Protein AF-A0AAD9ZEK7-F1 (afdb_monomer_lite)

Organism: NCBI:txid209136

Foldseek 3Di:
DVVVVVVVVVVVVVVVVVVVVVVVVVVVVVVVVVVVVVVVVVVVVVVVVVVVVVVVVVVVVVVVVVVVVVVVVVVVVVVVVVVVVVVVVPPPPPPPPDPDDDPDDDDDDDDDDDDDDDDDDDDDDDDDDDDDDDDDDDDDDDDDDDDDDDPDPPPPDPPDDDDDDDDDDDDPDDDDDDDDDDDDDDDDDDDDDDDDDDDDDDDDDDDDDDDDPDDDDDDDDDDDDDDDDDDDDDDDDDDPPPPPPDDDPPPPPPPPVPPPPPLQPDVLLVQLLCCCPVVVDQLQVSLVVSLVVQVVVVHHSPDDSVNSVVSCVVHNCVNCVVVVHHDDPPPPPPCVPPPPCCVVVPDDQDPVLLVLLVVLCVVVVNDQLVSSQVSSCVVPVDGDDSVVSVVSCVVVVND

Sequence (399 aa):
MAEESQLLANEVTDQRVAIEINNQHVAIDNVLQESQRAVLDGQANIQKGIDMIHHGKDLLREARDLRDELDVQIDAVLQGRNSFFEFTEHGNHVDDHNQDELKHEESQSASQSSPQHEAQNNSSSSSSLSSFDVIHGTHVPRTFGFQNLTIDQAANAYHNGHVSSRSGHTVIEQDGTDHHDVAMTGQHHSLASPDRANVRQVGVTNRHDVMSIASMIDPSLESATSPETISHGQAEPVNPANMKRELPDAFNLVPAMNKKAKGDQDPENHDIYRLRNKENRGFDDIAKIMNEHRVAAGKSPNFTSNAIYSRYKRNAAQIAHQLGEMFRPCKMDIDSGTVVNLVSLATQFDKREDDLLVEAYLYVMNDTWRQVSQRLKELGGRYHEPNMCAHRCAQMGMK

pLDDT: mean 70.69, std 25.33, range [31.81, 98.25]

Radius of gyration: 45.86 Å; chains: 1; bounding box: 102×103×130 Å

Secondary structure (DSSP, 8-state):
-HHHHHHHHHHHHHHHHHHHHHHHHHHHHHHHHHHHHHHHHHHHHHHHHHHHHHHHHHHHHHHHHHHHHHHHHHHHHHHHHHHHHHTTTTS----S---S-----------------------------------PPPP-------PPPPS-SSSSS--------------------------------------------------------------------PPPP----------TTSTTS---STTTTS--TT----GGG-HHHHHHHHHHHTT---HHHHHHHHHHHHHHTT------HHHHHHHHHHHHHHHHHHTT------------TT--GGGTTS-PPPHHHHHHHHHHHHHTTT--HHHHHHHHHHHHS----HHHHHHHHHHTT--

Structure (mmCIF, N/CA/C/O backbone):
data_AF-A0AAD9ZEK7-F1
#
_entry.id   AF-A0AAD9ZEK7-F1
#
loop_
_atom_site.group_PDB
_atom_site.id
_atom_site.type_symbol
_atom_site.label_atom_id
_atom_site.label_alt_id
_atom_site.label_comp_id
_atom_site.label_asym_id
_atom_site.label_entity_id
_atom_site.label_seq_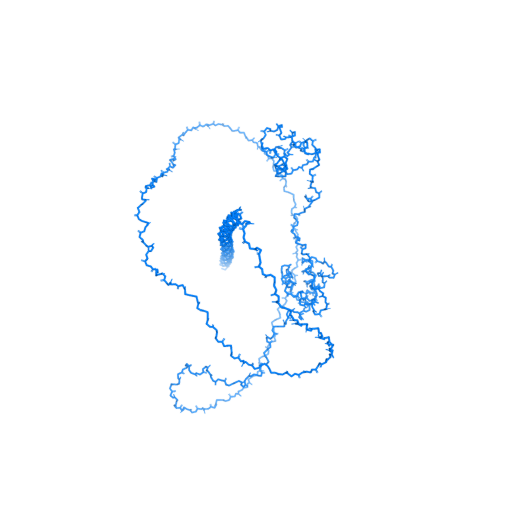id
_atom_site.pdbx_PDB_ins_code
_atom_site.Cartn_x
_atom_site.Cartn_y
_atom_site.Cartn_z
_atom_site.occupancy
_atom_site.B_iso_or_equiv
_atom_site.auth_seq_id
_atom_site.auth_comp_id
_atom_site.auth_asym_id
_atom_site.auth_atom_id
_atom_site.pdbx_PDB_model_num
ATOM 1 N N . MET A 1 1 ? -28.628 11.340 67.204 1.00 80.38 1 MET A N 1
ATOM 2 C CA . MET A 1 1 ? -29.279 10.246 66.442 1.00 80.38 1 MET A CA 1
ATOM 3 C C . MET A 1 1 ? -29.599 10.654 65.000 1.00 80.38 1 MET A C 1
ATOM 5 O O . MET A 1 1 ? -28.847 10.246 64.130 1.00 80.38 1 MET A O 1
ATOM 9 N N . ALA A 1 2 ? -30.639 11.451 64.699 1.00 91.44 2 ALA A N 1
ATOM 10 C CA . ALA A 1 2 ? -30.958 11.796 63.297 1.00 91.44 2 ALA A CA 1
ATOM 11 C C . ALA A 1 2 ? -29.896 12.698 62.630 1.00 91.44 2 ALA A C 1
ATOM 13 O O . ALA A 1 2 ? -29.461 12.411 61.519 1.00 91.44 2 ALA A O 1
ATOM 14 N N . GLU A 1 3 ? -29.423 13.732 63.332 1.00 93.38 3 GLU A N 1
ATOM 15 C CA . GLU A 1 3 ? -28.406 14.659 62.804 1.00 93.38 3 GLU A CA 1
ATOM 16 C C . GLU A 1 3 ? -27.039 13.986 62.594 1.00 93.38 3 GLU A C 1
ATOM 18 O O . GLU A 1 3 ? -26.413 14.167 61.555 1.00 93.38 3 GLU A O 1
ATOM 23 N N . GLU A 1 4 ? -26.606 13.128 63.524 1.00 92.81 4 GLU A N 1
ATOM 24 C CA . GLU A 1 4 ? -25.360 12.353 63.380 1.00 92.81 4 GLU A CA 1
ATOM 25 C C . GLU A 1 4 ? -25.418 11.377 62.199 1.00 92.81 4 GLU A C 1
ATOM 27 O O . GLU A 1 4 ? -24.440 11.225 61.471 1.00 92.81 4 GLU A O 1
ATOM 32 N N . SER A 1 5 ? -26.577 10.749 61.960 1.00 93.38 5 SER A N 1
ATOM 33 C CA . SER A 1 5 ? -26.758 9.868 60.803 1.00 93.38 5 SER A CA 1
ATOM 34 C C . SER A 1 5 ? -26.672 10.629 59.480 1.00 93.38 5 SER A C 1
ATOM 36 O O . SER A 1 5 ? -26.214 10.069 58.486 1.00 93.38 5 SER A O 1
ATOM 38 N N . GLN A 1 6 ? -27.117 11.887 59.450 1.00 94.50 6 GLN A N 1
ATOM 39 C CA . GLN A 1 6 ? -27.044 12.721 58.255 1.00 94.50 6 GLN A CA 1
ATOM 40 C C . GLN A 1 6 ? -25.615 13.216 57.998 1.00 94.50 6 GLN A C 1
ATOM 42 O O . GLN A 1 6 ? -25.182 13.253 56.848 1.00 94.50 6 GLN A O 1
ATOM 47 N N . LEU A 1 7 ? -24.858 13.520 59.056 1.00 94.50 7 LEU A N 1
ATOM 48 C CA . LEU A 1 7 ? -23.453 13.911 58.947 1.00 94.50 7 LEU A CA 1
ATOM 49 C C . LEU A 1 7 ? -22.585 12.773 58.379 1.00 94.50 7 LEU A C 1
ATOM 51 O O . LEU A 1 7 ? -21.823 12.998 57.442 1.00 94.50 7 LEU A O 1
ATOM 55 N N . LEU A 1 8 ? -22.772 11.542 58.870 1.00 95.12 8 LEU A N 1
ATOM 56 C CA . LEU A 1 8 ? -22.070 10.359 58.352 1.00 95.12 8 LEU A CA 1
ATOM 57 C C . LEU A 1 8 ? -22.424 10.058 56.890 1.00 95.12 8 LEU A C 1
ATOM 59 O O . LEU A 1 8 ? -21.561 9.656 56.113 1.00 95.12 8 LEU A O 1
ATOM 63 N N . ALA A 1 9 ? -23.683 10.264 56.490 1.00 93.75 9 ALA A N 1
ATOM 64 C CA . ALA A 1 9 ? -24.093 10.071 55.102 1.00 93.75 9 ALA A CA 1
ATOM 65 C C . ALA A 1 9 ? -23.385 11.055 54.155 1.00 93.75 9 ALA A C 1
ATOM 67 O O . ALA A 1 9 ? -22.925 10.640 53.091 1.00 93.75 9 ALA A O 1
ATOM 68 N N . ASN A 1 10 ? -23.249 12.321 54.567 1.00 94.56 10 ASN A N 1
ATOM 69 C CA . ASN A 1 10 ? -22.539 13.339 53.792 1.00 94.56 10 ASN A CA 1
ATOM 70 C C . ASN A 1 10 ? -21.037 13.021 53.675 1.00 94.56 10 ASN A C 1
ATOM 72 O O . ASN A 1 10 ? -20.469 13.114 52.588 1.00 94.56 10 ASN A O 1
ATOM 76 N N . GLU A 1 11 ? -20.405 12.562 54.758 1.00 96.31 11 GLU A N 1
ATOM 77 C CA . GLU A 1 11 ? -18.988 12.178 54.738 1.00 96.31 11 GLU A CA 1
ATOM 78 C C . GLU A 1 11 ? -18.725 11.001 53.783 1.00 96.31 11 GLU A C 1
ATOM 80 O O . GLU A 1 11 ? -17.778 11.028 52.996 1.00 96.31 11 GLU A O 1
ATOM 85 N N . VAL A 1 12 ? -19.602 9.991 53.775 1.00 96.31 12 VAL A N 1
ATOM 86 C CA . VAL A 1 12 ? -19.497 8.860 52.839 1.00 96.31 12 VAL A CA 1
ATOM 87 C C . VAL A 1 12 ? -19.685 9.313 51.388 1.00 96.31 12 VAL A C 1
ATOM 89 O O . VAL A 1 12 ? -18.993 8.815 50.494 1.00 96.31 12 VAL A O 1
ATOM 92 N N . THR A 1 13 ? -20.596 10.257 51.121 1.00 96.06 13 THR A N 1
ATOM 93 C CA . THR A 1 13 ? -20.754 10.805 49.766 1.00 96.06 13 THR A CA 1
ATOM 94 C C . THR A 1 13 ? -19.527 11.589 49.319 1.00 96.06 13 THR A C 1
ATOM 96 O O . THR A 1 13 ? -19.081 11.388 48.189 1.00 96.06 13 THR A O 1
ATOM 99 N N . ASP A 1 14 ? -18.930 12.391 50.200 1.00 95.81 14 ASP A N 1
ATOM 100 C CA . ASP A 1 14 ? -17.729 13.170 49.889 1.00 95.81 14 ASP A CA 1
ATOM 101 C C . ASP A 1 14 ? -16.528 12.255 49.617 1.00 95.81 14 ASP A C 1
ATOM 103 O O . ASP A 1 14 ? -15.817 12.434 48.624 1.00 95.81 14 ASP A O 1
ATOM 107 N N . GLN A 1 15 ? -16.349 11.201 50.421 1.00 96.69 15 GLN A N 1
ATOM 108 C CA . GLN A 1 15 ? -15.311 10.190 50.189 1.00 96.69 15 GLN A CA 1
ATOM 109 C C . GLN A 1 15 ? -15.501 9.469 48.848 1.00 96.69 15 GLN A C 1
ATOM 111 O O . GLN A 1 15 ? -14.536 9.255 48.113 1.00 96.69 15 GLN A O 1
ATOM 116 N N . ARG A 1 16 ? -16.743 9.125 48.483 1.00 96.00 16 ARG A N 1
ATOM 117 C CA . ARG A 1 16 ? -17.035 8.480 47.196 1.00 96.00 16 ARG A CA 1
ATOM 118 C C . ARG A 1 16 ? -16.725 9.398 46.013 1.00 96.00 16 ARG A C 1
ATOM 120 O O . ARG A 1 16 ? -16.166 8.929 45.024 1.00 96.00 16 ARG A O 1
ATOM 127 N N . VAL A 1 17 ? -17.069 10.682 46.113 1.00 97.12 17 VAL A N 1
ATOM 128 C CA . VAL A 1 17 ? -16.752 11.678 45.079 1.00 97.12 17 VAL A CA 1
ATOM 129 C C . VAL A 1 17 ? -15.237 11.853 44.948 1.00 97.12 17 VAL A C 1
ATOM 131 O O . VAL A 1 17 ? -14.729 11.864 43.830 1.00 97.12 17 VAL A O 1
ATOM 134 N N . ALA A 1 18 ? -14.498 11.903 46.059 1.00 96.25 18 ALA A N 1
ATOM 135 C CA . ALA A 1 18 ? -13.039 12.008 46.033 1.00 96.25 18 ALA A CA 1
ATOM 136 C C . ALA A 1 18 ? -12.367 10.798 45.353 1.00 96.25 18 ALA A C 1
ATOM 138 O O . ALA A 1 18 ? -11.456 10.975 44.544 1.00 96.25 18 ALA A O 1
ATOM 139 N N . ILE A 1 19 ? -12.841 9.577 45.630 1.00 96.81 19 ILE A N 1
ATOM 140 C CA . ILE A 1 19 ? -12.345 8.354 44.977 1.00 96.81 19 ILE A CA 1
ATOM 141 C C . ILE A 1 19 ? -12.626 8.387 43.470 1.00 96.81 19 ILE A C 1
ATOM 143 O O . ILE A 1 19 ? -11.744 8.059 42.677 1.00 96.81 19 ILE A O 1
ATOM 147 N N . GLU A 1 20 ? -13.825 8.809 43.065 1.00 97.12 20 GLU A N 1
ATOM 148 C CA . GLU A 1 20 ? -14.196 8.909 41.650 1.00 97.12 20 GLU A CA 1
ATOM 149 C C . GLU A 1 20 ? -13.326 9.930 40.903 1.00 97.12 20 GLU A C 1
ATOM 151 O O . GLU A 1 20 ? -12.799 9.621 39.835 1.00 97.12 20 GLU A O 1
ATOM 156 N N . ILE A 1 21 ? -13.093 11.110 41.488 1.00 96.88 21 ILE A N 1
ATOM 157 C CA . ILE A 1 21 ? -12.199 12.128 40.912 1.00 96.88 21 ILE A CA 1
ATOM 158 C C . ILE A 1 21 ? -10.774 11.579 40.768 1.00 96.88 21 ILE A C 1
ATOM 160 O O . ILE A 1 21 ? -10.146 11.754 39.724 1.00 96.88 21 ILE A O 1
ATOM 164 N N . ASN A 1 22 ? -10.266 10.871 41.781 1.00 97.25 22 ASN A N 1
ATOM 165 C CA . ASN A 1 22 ? -8.932 10.279 41.720 1.00 97.25 22 ASN A CA 1
ATOM 166 C C . ASN A 1 22 ? -8.825 9.209 40.618 1.00 97.25 22 ASN A C 1
ATOM 168 O O . ASN A 1 22 ? -7.841 9.176 39.881 1.00 97.25 22 ASN A O 1
ATOM 172 N N . ASN A 1 23 ? -9.853 8.373 40.451 1.00 96.06 23 ASN A N 1
ATOM 173 C CA . ASN A 1 23 ? -9.901 7.386 39.370 1.00 96.06 23 ASN A CA 1
ATOM 174 C C . ASN A 1 23 ? -9.920 8.053 37.986 1.00 96.06 23 ASN A C 1
ATOM 176 O O . ASN A 1 23 ? -9.243 7.585 37.070 1.00 96.06 23 ASN A O 1
ATOM 180 N N . GLN A 1 24 ? -10.649 9.163 37.837 1.00 97.06 24 GLN A N 1
ATOM 181 C CA . GLN A 1 24 ? -10.675 9.938 36.595 1.00 97.06 24 GLN A CA 1
ATOM 182 C C . GLN A 1 24 ? -9.318 10.578 36.286 1.00 97.06 24 GLN A C 1
ATOM 184 O O . GLN A 1 24 ? -8.875 10.516 35.141 1.00 97.06 24 GLN A O 1
ATOM 189 N N . HIS A 1 25 ? -8.620 11.126 37.285 1.00 96.94 25 HIS A N 1
ATOM 190 C CA . HIS A 1 25 ? -7.258 11.641 37.104 1.00 96.94 25 HIS A CA 1
ATOM 191 C C . HIS A 1 25 ? -6.285 10.553 36.634 1.00 96.94 25 HIS A C 1
ATOM 193 O O . HIS A 1 25 ? -5.596 10.752 35.638 1.00 96.94 25 HIS A O 1
ATOM 199 N N . VAL A 1 26 ? -6.290 9.373 37.266 1.00 97.56 26 VAL A N 1
ATOM 200 C CA . VAL A 1 26 ? -5.436 8.248 36.841 1.00 97.56 26 VAL A CA 1
ATOM 201 C C . VAL A 1 26 ? -5.759 7.807 35.408 1.00 97.56 26 VAL A C 1
ATOM 203 O O . VAL A 1 26 ? -4.855 7.506 34.629 1.00 97.56 26 VAL A O 1
ATOM 206 N N . ALA A 1 27 ? -7.040 7.787 35.028 1.00 96.44 27 ALA A N 1
ATOM 207 C CA . ALA A 1 27 ? -7.440 7.460 33.662 1.00 96.44 27 ALA A CA 1
ATOM 208 C C . ALA A 1 27 ? -6.921 8.490 32.642 1.00 96.44 27 ALA A C 1
ATOM 210 O O . ALA A 1 27 ? -6.424 8.102 31.585 1.00 96.44 27 ALA A O 1
ATOM 211 N N . ILE A 1 28 ? -6.992 9.785 32.966 1.00 96.94 28 ILE A N 1
ATOM 212 C CA . ILE A 1 28 ? -6.468 10.866 32.118 1.00 96.94 28 ILE A CA 1
ATOM 213 C C . ILE A 1 28 ? -4.945 10.757 31.975 1.00 96.94 28 ILE A C 1
ATOM 215 O O . ILE A 1 28 ? -4.438 10.846 30.856 1.00 96.94 28 ILE A O 1
ATOM 219 N N . ASP A 1 29 ? -4.222 10.505 33.068 1.00 97.69 29 ASP A N 1
ATOM 220 C CA . ASP A 1 29 ? -2.763 10.359 33.046 1.00 97.69 29 ASP A CA 1
ATOM 221 C C . ASP A 1 29 ? -2.318 9.170 32.185 1.00 97.69 29 ASP A C 1
ATOM 223 O O . ASP A 1 29 ? -1.370 9.291 31.407 1.00 97.69 29 ASP A O 1
ATOM 227 N N . ASN A 1 30 ? -3.037 8.045 32.245 1.00 96.38 30 ASN A N 1
ATOM 228 C CA . ASN A 1 30 ? -2.759 6.888 31.391 1.00 96.38 30 ASN A CA 1
ATOM 229 C C . ASN A 1 30 ? -2.961 7.215 29.903 1.00 96.38 30 ASN A C 1
ATOM 231 O O . ASN A 1 30 ? -2.093 6.911 29.085 1.00 96.38 30 ASN A O 1
ATOM 235 N N . VAL A 1 31 ? -4.059 7.892 29.547 1.00 97.19 31 VAL A N 1
ATOM 236 C CA . VAL A 1 31 ? -4.316 8.320 28.157 1.00 97.19 31 VAL A CA 1
ATOM 237 C C . VAL A 1 31 ? -3.245 9.302 27.674 1.00 97.19 31 VAL A C 1
ATOM 239 O O . VAL A 1 31 ? -2.800 9.228 26.524 1.00 97.19 31 VAL A O 1
ATOM 242 N N . LEU A 1 32 ? -2.793 10.208 28.544 1.00 98.00 32 LEU A N 1
ATOM 243 C CA . LEU A 1 32 ? -1.727 11.152 28.226 1.00 98.00 32 LEU A CA 1
ATOM 244 C C . LEU A 1 32 ? -0.388 10.432 28.001 1.00 98.00 32 LEU A C 1
ATOM 246 O O . LEU A 1 32 ? 0.302 10.734 27.026 1.00 98.00 32 LEU A O 1
ATOM 250 N N . GLN A 1 33 ? -0.041 9.454 28.842 1.00 97.62 33 GLN A N 1
ATOM 251 C CA . GLN A 1 33 ? 1.170 8.642 28.680 1.00 97.62 33 GLN A CA 1
ATOM 252 C C . GLN A 1 33 ? 1.144 7.809 27.392 1.00 97.62 33 GLN A C 1
ATOM 254 O O . GLN A 1 33 ? 2.138 7.768 26.664 1.00 97.62 33 GLN A O 1
ATOM 259 N N . GLU A 1 34 ? 0.012 7.180 27.064 1.00 96.19 34 GLU A N 1
ATOM 260 C CA . GLU A 1 34 ? -0.149 6.438 25.808 1.00 96.19 34 GLU A CA 1
ATOM 261 C C . GLU A 1 34 ? -0.014 7.357 24.589 1.00 96.19 34 GLU A C 1
ATOM 263 O O . GLU A 1 34 ? 0.684 7.022 23.628 1.00 96.19 34 GLU A O 1
ATOM 268 N N . SER A 1 35 ? -0.602 8.555 24.655 1.00 96.50 35 SER A N 1
ATOM 269 C CA . SER A 1 35 ? -0.489 9.563 23.597 1.00 96.50 35 SER A CA 1
ATOM 270 C C . SER A 1 35 ? 0.957 10.038 23.414 1.00 96.50 35 SER A C 1
ATOM 272 O O . SER A 1 35 ? 1.439 10.126 22.285 1.00 96.50 35 SER A O 1
ATOM 274 N N . GLN A 1 36 ? 1.688 10.291 24.506 1.00 97.88 36 GLN A N 1
ATOM 275 C CA . GLN A 1 36 ? 3.110 10.656 24.454 1.00 97.88 36 GLN A CA 1
ATOM 276 C C . GLN A 1 36 ? 3.963 9.543 23.838 1.00 97.88 36 GLN A C 1
ATOM 278 O O . GLN A 1 36 ? 4.827 9.817 23.004 1.00 97.88 36 GLN A O 1
ATOM 283 N N . ARG A 1 37 ? 3.694 8.282 24.192 1.00 97.06 37 ARG A N 1
ATOM 284 C CA . ARG A 1 37 ? 4.390 7.128 23.615 1.00 97.06 37 ARG A CA 1
ATOM 285 C C . ARG A 1 37 ? 4.146 7.011 22.111 1.00 97.06 37 ARG A C 1
ATOM 287 O O . ARG A 1 37 ? 5.101 6.838 21.359 1.00 97.06 37 ARG A O 1
ATOM 294 N N . ALA A 1 38 ? 2.902 7.184 21.665 1.00 94.19 38 ALA A N 1
ATOM 295 C CA . ALA A 1 38 ? 2.564 7.167 20.244 1.00 94.19 38 ALA A CA 1
ATOM 296 C C . ALA A 1 38 ? 3.278 8.284 19.457 1.00 94.19 38 ALA A C 1
ATOM 298 O O . ALA A 1 38 ? 3.728 8.057 18.333 1.00 94.19 38 ALA A O 1
ATOM 299 N N . VAL A 1 39 ? 3.432 9.475 20.050 1.00 97.38 39 VAL A N 1
ATOM 300 C CA . VAL A 1 39 ? 4.190 10.582 19.440 1.00 97.38 39 VAL A CA 1
ATOM 301 C C . VAL A 1 39 ? 5.674 10.231 19.302 1.00 97.38 39 VAL A C 1
ATOM 303 O O . VAL A 1 39 ? 6.240 10.439 18.228 1.00 97.38 39 VAL A O 1
ATOM 306 N N . LEU A 1 40 ? 6.298 9.667 20.340 1.00 97.06 40 LEU A N 1
ATOM 307 C CA . LEU A 1 40 ? 7.706 9.248 20.297 1.00 97.06 40 LEU A CA 1
ATOM 308 C C . LEU A 1 40 ? 7.946 8.139 19.261 1.00 97.06 40 LEU A C 1
ATOM 310 O O . LEU A 1 40 ? 8.900 8.217 18.485 1.00 97.06 40 LEU A O 1
ATOM 314 N N . ASP A 1 41 ? 7.050 7.154 19.181 1.00 93.81 41 ASP A N 1
ATOM 315 C CA . ASP A 1 41 ? 7.111 6.099 18.162 1.00 93.81 41 ASP A CA 1
ATOM 316 C C . ASP A 1 41 ? 6.954 6.685 16.744 1.00 93.81 41 ASP A C 1
ATOM 318 O O . ASP A 1 41 ? 7.651 6.285 15.805 1.00 93.81 41 ASP A O 1
ATOM 322 N N . GLY A 1 42 ? 6.081 7.685 16.578 1.00 94.62 42 GLY A N 1
ATOM 323 C CA . GLY A 1 42 ? 5.942 8.449 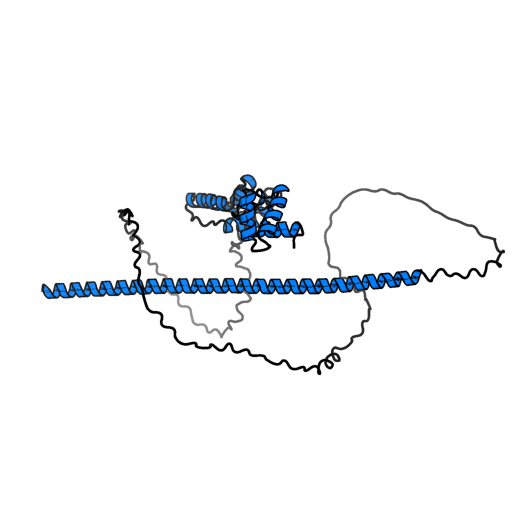15.338 1.00 94.62 42 GLY A CA 1
ATOM 324 C C . GLY A 1 42 ? 7.232 9.174 14.940 1.00 94.62 42 GLY A C 1
ATOM 325 O O . GLY A 1 42 ? 7.671 9.065 13.794 1.00 94.62 42 GLY A O 1
ATOM 326 N N . GLN A 1 43 ? 7.882 9.854 15.887 1.00 96.75 43 GLN A N 1
ATOM 327 C CA . GLN A 1 43 ? 9.161 10.537 15.662 1.00 96.75 43 GLN A CA 1
ATOM 328 C C . GLN A 1 43 ? 10.278 9.562 15.270 1.00 96.75 43 GLN A C 1
ATOM 330 O O . GLN A 1 43 ? 11.015 9.831 14.322 1.00 96.75 43 GLN A O 1
ATOM 335 N N . ALA A 1 44 ? 10.369 8.403 15.930 1.00 94.69 44 ALA A N 1
ATOM 336 C CA . ALA A 1 44 ? 11.349 7.371 15.592 1.00 94.69 44 ALA A CA 1
ATOM 337 C C . ALA A 1 44 ? 11.156 6.831 14.162 1.00 94.69 44 ALA A C 1
ATOM 339 O O . ALA A 1 44 ? 12.126 6.634 13.426 1.00 94.69 44 ALA A O 1
ATOM 340 N N . ASN A 1 45 ? 9.904 6.641 13.732 1.00 92.44 45 ASN A N 1
ATOM 341 C CA . ASN A 1 45 ? 9.595 6.214 12.366 1.00 92.44 45 ASN A CA 1
ATOM 342 C C . ASN A 1 45 ? 9.950 7.283 11.321 1.00 92.44 45 ASN A C 1
ATOM 344 O O . ASN A 1 45 ? 10.487 6.944 10.265 1.00 92.44 45 ASN A O 1
ATOM 348 N N . ILE A 1 46 ? 9.698 8.563 11.617 1.00 94.25 46 ILE A N 1
ATOM 349 C CA . ILE A 1 46 ? 10.102 9.680 10.750 1.00 94.25 46 ILE A CA 1
ATOM 350 C C . ILE A 1 46 ? 11.628 9.727 10.622 1.00 94.25 46 ILE A C 1
ATOM 352 O O . ILE A 1 46 ? 12.135 9.803 9.503 1.00 94.25 46 ILE A O 1
ATOM 356 N N . GLN A 1 47 ? 12.360 9.611 11.735 1.00 96.88 47 GLN A N 1
ATOM 357 C CA . GLN A 1 47 ? 13.824 9.612 11.723 1.00 96.88 47 GLN A CA 1
ATOM 358 C C . GLN A 1 47 ? 14.383 8.465 10.875 1.00 96.88 47 GLN A C 1
ATOM 360 O O . GLN A 1 47 ? 15.228 8.686 10.013 1.00 96.88 47 GLN A O 1
ATOM 365 N N . LYS A 1 48 ? 13.832 7.256 11.025 1.00 94.88 48 LYS A N 1
ATOM 366 C CA . LYS A 1 48 ? 14.197 6.110 10.184 1.00 94.88 48 LYS A CA 1
ATOM 367 C C . LYS A 1 48 ? 13.955 6.378 8.693 1.00 94.88 48 LYS A C 1
ATOM 369 O O . LYS A 1 48 ? 14.755 5.964 7.858 1.00 94.88 48 LYS A O 1
ATOM 374 N N . GLY A 1 49 ? 12.869 7.072 8.349 1.00 93.31 49 GLY A N 1
ATOM 375 C CA . GLY A 1 49 ? 12.596 7.506 6.977 1.00 93.31 49 GLY A CA 1
ATOM 376 C C . GLY A 1 49 ? 13.644 8.489 6.445 1.00 93.31 49 GLY A C 1
ATOM 377 O O . GLY A 1 49 ? 14.102 8.340 5.313 1.00 93.31 49 GLY A O 1
ATOM 378 N N . ILE A 1 50 ? 14.073 9.449 7.270 1.00 94.88 50 ILE A N 1
ATOM 379 C CA . ILE A 1 50 ? 15.147 10.399 6.938 1.00 94.88 50 ILE A CA 1
ATOM 380 C C . ILE A 1 50 ? 16.469 9.659 6.691 1.00 94.88 50 ILE A C 1
ATOM 382 O O . ILE A 1 50 ? 17.130 9.911 5.684 1.00 94.88 50 ILE A O 1
ATOM 386 N N . ASP A 1 51 ? 16.822 8.704 7.551 1.00 95.50 51 ASP A N 1
ATOM 387 C CA . ASP A 1 51 ? 18.056 7.923 7.418 1.00 95.50 51 ASP A CA 1
ATOM 388 C C . ASP A 1 51 ? 18.060 7.085 6.127 1.00 95.50 51 ASP A C 1
ATOM 390 O O . ASP A 1 51 ? 19.065 7.025 5.418 1.00 95.50 51 ASP A O 1
ATOM 394 N N . MET A 1 52 ? 16.913 6.503 5.755 1.00 94.94 52 MET A N 1
ATOM 395 C CA . MET A 1 52 ? 16.757 5.795 4.479 1.00 94.94 52 MET A CA 1
ATOM 396 C C . MET A 1 52 ? 16.933 6.720 3.267 1.00 94.94 52 MET A C 1
ATOM 398 O O . MET A 1 52 ? 17.529 6.313 2.269 1.00 94.94 52 MET A O 1
ATOM 402 N N . ILE A 1 53 ? 16.437 7.959 3.337 1.00 94.19 53 ILE A N 1
ATOM 403 C CA . ILE A 1 53 ? 16.614 8.954 2.270 1.00 94.19 53 ILE A CA 1
ATOM 404 C C . ILE A 1 53 ? 18.089 9.343 2.136 1.00 94.19 53 ILE A C 1
ATOM 406 O O . ILE A 1 53 ? 18.586 9.440 1.014 1.00 94.19 53 ILE A O 1
ATOM 410 N N . HIS A 1 54 ? 18.796 9.552 3.249 1.00 96.56 54 HIS A N 1
ATOM 411 C CA . HIS A 1 54 ? 20.233 9.831 3.221 1.00 96.56 54 HIS A CA 1
ATOM 412 C C . HIS A 1 54 ? 21.017 8.669 2.612 1.00 96.56 54 HIS A C 1
ATOM 414 O O . HIS A 1 54 ? 21.766 8.889 1.664 1.00 96.56 54 HIS A O 1
ATOM 420 N N . HIS A 1 55 ? 20.742 7.435 3.038 1.00 95.81 55 HIS A N 1
ATOM 421 C CA . HIS A 1 55 ? 21.371 6.255 2.451 1.00 95.81 55 HIS A CA 1
ATOM 422 C C . HIS A 1 55 ? 21.108 6.139 0.938 1.00 95.81 55 HIS A C 1
ATOM 424 O O . HIS A 1 55 ? 22.020 5.863 0.163 1.00 95.81 55 HIS A O 1
ATOM 430 N N . GLY A 1 56 ? 19.880 6.422 0.488 1.00 95.00 56 GLY A N 1
ATOM 431 C CA . G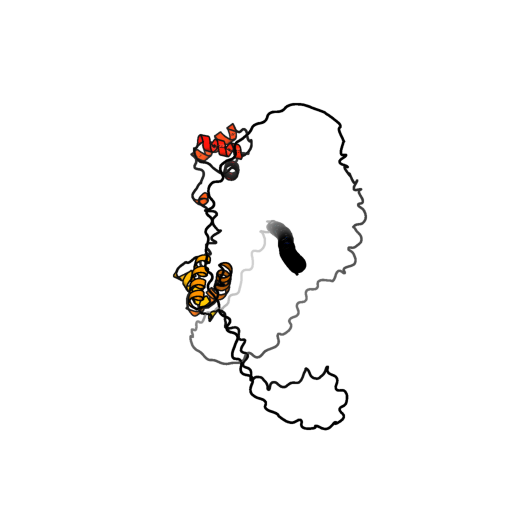LY A 1 56 ? 19.554 6.463 -0.939 1.00 95.00 56 GLY A CA 1
ATOM 432 C C . GLY A 1 56 ? 20.334 7.535 -1.712 1.00 95.00 56 GLY A C 1
ATOM 433 O O . GLY A 1 56 ? 20.744 7.293 -2.846 1.00 95.00 56 GLY A O 1
ATOM 434 N N . LYS A 1 57 ? 20.582 8.707 -1.111 1.00 96.19 57 LYS A N 1
ATOM 435 C CA . LYS A 1 57 ? 21.422 9.755 -1.716 1.00 96.19 57 LYS A CA 1
ATOM 436 C C . LYS A 1 57 ? 22.884 9.330 -1.825 1.00 96.19 57 LYS A C 1
ATOM 438 O O . LYS A 1 57 ? 23.502 9.630 -2.843 1.00 96.19 57 LYS A O 1
ATOM 443 N N . ASP A 1 58 ? 23.410 8.630 -0.824 1.00 97.25 58 ASP A N 1
ATOM 444 C CA . ASP A 1 58 ? 24.788 8.132 -0.841 1.00 97.25 58 ASP A CA 1
ATOM 445 C C . ASP A 1 58 ? 24.987 7.095 -1.954 1.00 97.25 58 ASP A C 1
ATOM 447 O O . ASP A 1 58 ? 25.923 7.218 -2.740 1.00 97.25 58 ASP A O 1
ATOM 451 N N . LEU A 1 59 ? 24.041 6.162 -2.122 1.00 96.75 59 LEU A N 1
ATOM 452 C CA . LEU A 1 59 ? 24.060 5.198 -3.232 1.00 96.75 59 LEU A CA 1
ATOM 453 C C . LEU A 1 59 ? 23.991 5.881 -4.607 1.00 96.75 59 LEU A C 1
ATOM 455 O O . LEU A 1 59 ? 24.660 5.467 -5.550 1.00 96.75 59 LEU A O 1
ATOM 459 N N . LEU A 1 60 ? 23.194 6.947 -4.743 1.00 97.00 60 LEU A N 1
ATOM 460 C CA . LEU A 1 60 ? 23.136 7.727 -5.985 1.00 97.00 60 LEU A CA 1
ATOM 461 C C . LEU A 1 60 ? 24.432 8.501 -6.256 1.00 97.00 60 LEU A C 1
ATOM 463 O O . LEU A 1 60 ? 24.750 8.758 -7.419 1.00 97.00 60 LEU A O 1
ATOM 467 N N . ARG A 1 61 ? 25.163 8.892 -5.208 1.00 97.50 61 ARG A N 1
ATOM 468 C CA . ARG A 1 61 ? 26.480 9.522 -5.330 1.00 97.50 61 ARG A CA 1
ATOM 469 C C . ARG A 1 61 ? 27.516 8.510 -5.807 1.00 97.50 61 ARG A C 1
ATOM 471 O O . ARG A 1 61 ? 28.169 8.771 -6.805 1.00 97.50 61 ARG A O 1
ATOM 478 N N . GLU A 1 62 ? 27.560 7.335 -5.187 1.00 97.81 62 GLU A N 1
ATOM 479 C CA . GLU A 1 62 ? 28.436 6.232 -5.597 1.00 97.81 62 GLU A CA 1
ATOM 480 C C . GLU A 1 62 ? 28.174 5.807 -7.051 1.00 97.81 62 GLU A C 1
ATOM 482 O O . GLU A 1 62 ? 29.100 5.679 -7.847 1.00 97.81 62 GLU A O 1
ATOM 487 N N . ALA A 1 63 ? 26.905 5.681 -7.451 1.00 96.44 63 ALA A N 1
ATOM 488 C CA . ALA A 1 63 ? 26.548 5.367 -8.834 1.00 96.44 63 ALA A CA 1
ATOM 489 C C . ALA A 1 63 ? 26.989 6.452 -9.834 1.00 96.44 63 ALA A C 1
ATOM 491 O O . ALA A 1 63 ? 27.305 6.139 -10.983 1.00 96.44 63 ALA A O 1
ATOM 492 N N . ARG A 1 64 ? 27.000 7.727 -9.420 1.00 97.88 64 ARG A N 1
ATOM 493 C CA . ARG A 1 64 ? 27.520 8.827 -10.241 1.00 97.88 64 ARG A CA 1
ATOM 494 C C . ARG A 1 64 ? 29.034 8.726 -10.385 1.00 97.88 64 ARG A C 1
ATOM 496 O O . ARG A 1 64 ? 29.512 8.818 -11.507 1.00 97.88 64 ARG A O 1
ATOM 503 N N . ASP A 1 65 ? 29.743 8.484 -9.289 1.00 97.69 65 ASP A N 1
ATOM 504 C CA . ASP A 1 65 ? 31.201 8.357 -9.292 1.00 97.69 65 ASP A CA 1
ATOM 505 C C . ASP A 1 65 ? 31.644 7.178 -10.185 1.00 97.69 65 ASP A C 1
ATOM 507 O O . ASP A 1 65 ? 32.541 7.332 -11.009 1.00 97.69 65 ASP A O 1
ATOM 511 N N . LEU A 1 66 ? 30.941 6.038 -10.121 1.00 98.00 66 LEU A N 1
ATOM 512 C CA . LEU A 1 66 ? 31.184 4.882 -10.999 1.00 98.00 66 LEU A CA 1
ATOM 513 C C . LEU A 1 66 ? 30.923 5.179 -12.481 1.00 98.00 66 LEU A C 1
ATOM 515 O O . LEU A 1 66 ? 31.622 4.665 -13.354 1.00 98.00 66 LEU A O 1
ATOM 519 N N . ARG A 1 67 ? 29.900 5.982 -12.787 1.00 97.75 67 ARG A N 1
ATOM 520 C CA . ARG A 1 67 ? 29.627 6.406 -14.165 1.00 97.75 67 ARG A CA 1
ATOM 521 C C . ARG A 1 67 ? 30.741 7.316 -14.675 1.00 97.75 67 ARG A C 1
ATOM 523 O O . ARG A 1 67 ? 31.218 7.105 -15.782 1.00 97.75 67 ARG A O 1
ATOM 530 N N . ASP A 1 68 ? 31.156 8.286 -13.869 1.00 97.12 68 ASP A N 1
ATOM 531 C CA . ASP A 1 68 ? 32.212 9.222 -14.243 1.00 97.12 68 ASP A CA 1
ATOM 532 C C . ASP A 1 68 ? 33.562 8.474 -14.423 1.00 97.12 68 ASP A C 1
ATOM 534 O O . ASP A 1 68 ? 34.323 8.786 -15.337 1.00 97.12 68 ASP A O 1
ATOM 538 N N . GLU A 1 69 ? 33.832 7.416 -13.642 1.00 98.06 69 GLU A N 1
ATOM 539 C CA . GLU A 1 69 ? 34.976 6.511 -13.858 1.00 98.06 69 GLU A CA 1
ATOM 540 C C . GLU A 1 69 ? 34.872 5.726 -15.179 1.00 98.06 69 GLU A C 1
ATOM 542 O O . GLU A 1 69 ? 35.856 5.605 -15.914 1.00 98.06 69 GLU A O 1
ATOM 547 N N . LEU A 1 70 ? 33.685 5.208 -15.508 1.00 97.62 70 LEU A N 1
ATOM 548 C CA . LEU A 1 70 ? 33.450 4.500 -16.767 1.00 97.62 70 LEU A CA 1
ATOM 549 C C . LEU A 1 70 ? 33.662 5.417 -17.980 1.00 97.62 70 LEU A C 1
ATOM 551 O O . LEU A 1 70 ? 34.269 4.988 -18.962 1.00 97.62 70 LEU A O 1
ATOM 555 N N . ASP A 1 71 ? 33.213 6.669 -17.903 1.00 97.25 71 ASP A N 1
ATOM 556 C CA . ASP A 1 71 ? 33.406 7.660 -18.965 1.00 97.25 71 ASP A CA 1
ATOM 557 C C . ASP A 1 71 ? 34.905 7.923 -19.213 1.00 97.25 71 ASP A C 1
ATOM 559 O O . ASP A 1 71 ? 35.352 7.910 -20.361 1.00 97.25 71 ASP A O 1
ATOM 563 N N . VAL A 1 72 ? 35.721 8.021 -18.153 1.00 97.56 72 VAL A N 1
ATOM 564 C CA . VAL A 1 72 ? 37.190 8.136 -18.273 1.00 97.56 72 VAL A CA 1
ATOM 565 C C . VAL A 1 72 ? 37.805 6.909 -18.959 1.00 97.56 72 VAL A C 1
ATOM 567 O O . VAL A 1 72 ? 38.710 7.047 -19.788 1.00 97.56 72 VAL A O 1
ATOM 570 N N . GLN A 1 73 ? 37.326 5.699 -18.652 1.00 97.12 73 GLN A N 1
ATOM 571 C CA . GLN A 1 73 ? 37.808 4.475 -19.303 1.00 97.12 73 GLN A CA 1
ATOM 572 C C . GLN A 1 73 ? 37.427 4.425 -20.789 1.00 97.12 73 GLN A C 1
ATOM 574 O O . GLN A 1 73 ? 38.243 4.018 -21.619 1.00 97.12 73 GLN A O 1
ATOM 579 N N . ILE A 1 74 ? 36.212 4.858 -21.138 1.00 96.50 74 ILE A N 1
ATOM 580 C CA . ILE A 1 74 ? 35.755 4.950 -22.530 1.00 96.50 74 ILE A CA 1
ATOM 581 C C . ILE A 1 74 ? 36.635 5.933 -23.308 1.00 96.50 74 ILE A C 1
ATOM 583 O O . ILE A 1 74 ? 37.129 5.581 -24.382 1.00 96.50 74 ILE A O 1
ATOM 587 N N . ASP A 1 75 ? 36.899 7.115 -22.752 1.00 96.19 75 ASP A N 1
ATOM 588 C CA . ASP A 1 75 ? 37.761 8.117 -23.381 1.00 96.19 75 ASP A CA 1
ATOM 589 C C . ASP A 1 75 ? 39.187 7.594 -23.595 1.00 96.19 75 ASP A C 1
ATOM 591 O O . ASP A 1 75 ? 39.762 7.787 -24.670 1.00 96.19 75 ASP A O 1
ATOM 595 N N . ALA A 1 76 ? 39.746 6.859 -22.628 1.00 94.56 76 ALA A N 1
ATOM 596 C CA . ALA A 1 76 ? 41.062 6.236 -22.765 1.00 94.56 76 ALA A CA 1
ATOM 597 C C . ALA A 1 76 ? 41.107 5.201 -23.906 1.00 94.56 76 ALA A C 1
ATOM 599 O O . ALA A 1 76 ? 42.069 5.162 -24.679 1.00 94.56 76 ALA A O 1
ATOM 600 N N . VAL A 1 77 ? 40.056 4.386 -24.061 1.00 95.81 77 VAL A N 1
ATOM 601 C CA . VAL A 1 77 ? 39.945 3.414 -25.163 1.00 95.81 77 VAL A CA 1
ATOM 602 C C . VAL A 1 77 ? 39.814 4.121 -26.512 1.00 95.81 77 VAL A C 1
ATOM 604 O O . VAL A 1 77 ? 40.453 3.711 -27.484 1.00 95.81 77 VAL A O 1
ATOM 607 N N . LEU A 1 78 ? 39.022 5.193 -26.591 1.00 93.19 78 LEU A N 1
ATOM 608 C CA . LEU A 1 78 ? 38.859 5.969 -27.822 1.00 93.19 78 LEU A CA 1
ATOM 609 C C . LEU A 1 78 ? 40.163 6.668 -28.232 1.00 93.19 78 LEU A C 1
ATOM 611 O O . LEU A 1 78 ? 40.530 6.626 -29.407 1.00 93.19 78 LEU A O 1
ATOM 615 N N . GLN A 1 79 ? 40.907 7.231 -27.276 1.00 92.62 79 GLN A N 1
ATOM 616 C CA . GLN A 1 79 ? 42.226 7.819 -27.529 1.00 92.62 79 GLN A CA 1
ATOM 617 C C . GLN A 1 79 ? 43.247 6.764 -27.984 1.00 92.62 79 GLN A C 1
ATOM 619 O O . GLN A 1 79 ? 43.966 6.990 -28.957 1.00 92.62 79 GLN A O 1
ATOM 624 N N . GLY A 1 80 ? 43.266 5.586 -27.349 1.00 91.38 80 GLY A N 1
ATOM 625 C CA . GLY A 1 80 ? 44.131 4.471 -27.754 1.00 91.38 80 GLY A CA 1
ATOM 626 C C . GLY A 1 80 ? 43.795 3.898 -29.136 1.00 91.38 80 GLY A C 1
ATOM 627 O O . GLY A 1 80 ? 44.676 3.425 -29.851 1.00 91.38 80 GLY A O 1
ATOM 628 N N . ARG A 1 81 ? 42.526 3.961 -29.562 1.00 83.75 81 ARG A N 1
ATOM 629 C CA . ARG A 1 81 ? 42.126 3.516 -30.904 1.00 83.75 81 ARG A CA 1
ATOM 630 C C . ARG A 1 81 ? 42.622 4.463 -31.995 1.00 83.75 81 ARG A C 1
ATOM 632 O O . ARG A 1 81 ? 43.010 3.991 -33.060 1.00 83.75 81 ARG A O 1
ATOM 639 N N . ASN A 1 82 ? 42.641 5.768 -31.733 1.00 78.75 82 ASN A N 1
ATOM 640 C CA . ASN A 1 82 ? 43.136 6.754 -32.694 1.00 78.75 82 ASN A CA 1
ATOM 641 C C . ASN A 1 82 ? 44.653 6.633 -32.907 1.00 78.75 82 ASN A C 1
ATOM 643 O O . ASN A 1 82 ? 45.103 6.686 -34.048 1.00 78.75 82 ASN A O 1
ATOM 647 N N . SER A 1 83 ? 45.429 6.360 -31.852 1.00 76.69 83 SER A N 1
ATOM 648 C CA . SER A 1 83 ? 46.879 6.147 -31.981 1.00 76.69 83 SER A CA 1
ATOM 649 C C . SER A 1 83 ? 47.244 4.839 -32.697 1.00 76.69 83 SER A C 1
ATOM 651 O O . SER A 1 83 ? 48.272 4.770 -33.368 1.00 76.69 83 SER A O 1
ATOM 653 N N . PHE A 1 84 ? 46.396 3.807 -32.620 1.00 74.25 84 PHE A N 1
ATOM 654 C CA . PHE A 1 84 ? 46.596 2.565 -33.377 1.00 74.25 84 PHE A CA 1
ATOM 655 C C . PHE A 1 84 ? 46.410 2.752 -34.896 1.00 74.25 84 PHE A C 1
ATOM 657 O O . PHE A 1 84 ? 47.149 2.159 -35.683 1.00 74.25 84 PHE A O 1
ATOM 664 N N . PHE A 1 85 ? 45.456 3.590 -35.319 1.00 68.12 85 PHE A N 1
ATOM 665 C CA . PHE A 1 85 ? 45.223 3.876 -36.742 1.00 68.12 85 PHE A CA 1
ATOM 666 C C . PHE A 1 85 ? 46.324 4.751 -37.365 1.00 68.12 85 PHE A C 1
ATOM 668 O O . PHE A 1 85 ? 46.704 4.516 -38.509 1.00 68.12 85 PHE A O 1
ATOM 675 N N . GLU A 1 86 ? 46.914 5.681 -36.610 1.00 64.62 86 GLU A N 1
ATOM 676 C CA . GLU A 1 86 ? 48.028 6.515 -37.097 1.00 64.62 86 GLU A CA 1
ATOM 677 C C . GLU A 1 86 ? 49.289 5.693 -37.430 1.00 64.62 86 GLU A C 1
ATOM 679 O O . GLU A 1 86 ? 50.051 6.041 -38.330 1.00 64.62 86 GLU A O 1
ATOM 684 N N . PHE A 1 87 ? 49.490 4.544 -36.775 1.00 58.53 87 PHE A N 1
ATOM 685 C CA . PHE A 1 87 ? 50.649 3.684 -37.035 1.00 58.53 87 PHE A CA 1
ATOM 686 C C . PHE A 1 87 ? 50.521 2.850 -38.323 1.00 58.53 87 PHE A C 1
ATOM 688 O O . PHE A 1 87 ? 51.520 2.354 -38.840 1.00 58.53 87 PHE A O 1
ATOM 695 N N . THR A 1 88 ? 49.308 2.682 -38.864 1.00 59.78 88 THR A N 1
ATOM 696 C CA . THR A 1 88 ? 49.078 1.872 -40.077 1.00 59.78 88 THR A CA 1
ATOM 697 C 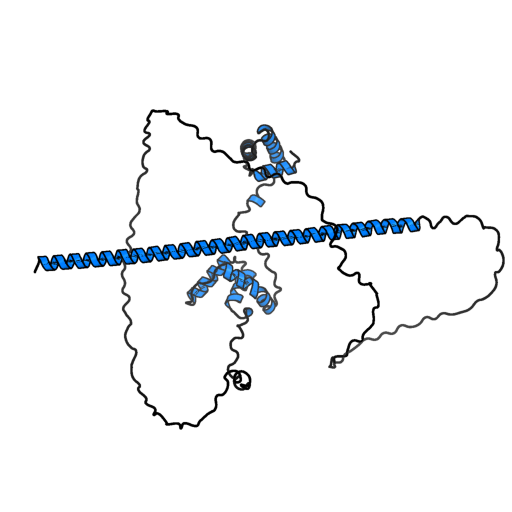C . THR A 1 88 ? 49.134 2.684 -41.373 1.00 59.78 88 THR A C 1
ATOM 699 O O . THR A 1 88 ? 49.374 2.109 -42.433 1.00 59.78 88 THR A O 1
ATOM 702 N N . GLU A 1 89 ? 48.999 4.012 -41.312 1.00 56.75 89 GLU A N 1
ATOM 703 C CA . GLU A 1 89 ? 49.011 4.878 -42.502 1.00 56.75 89 GLU A CA 1
ATOM 704 C C . GLU A 1 89 ? 50.417 5.301 -42.972 1.00 56.75 89 GLU A C 1
ATOM 706 O O . GLU A 1 89 ? 50.565 5.838 -44.067 1.00 56.75 89 GLU A O 1
ATOM 711 N N . HIS A 1 90 ? 51.477 5.029 -42.203 1.00 57.69 90 HIS A N 1
ATOM 712 C CA . HIS A 1 90 ? 52.862 5.363 -42.585 1.00 57.69 90 HIS A CA 1
ATOM 713 C C . HIS A 1 90 ? 53.704 4.159 -43.049 1.00 57.69 90 HIS A C 1
ATOM 715 O O . HIS A 1 90 ? 54.896 4.303 -43.307 1.00 57.69 90 HIS A O 1
ATOM 721 N N . GLY A 1 91 ? 53.095 2.977 -43.211 1.00 55.84 91 GLY A N 1
ATOM 722 C CA . GLY A 1 91 ? 53.786 1.743 -43.618 1.00 55.84 91 GLY A CA 1
ATOM 723 C C . GLY A 1 91 ? 53.844 1.447 -45.124 1.00 55.84 91 GLY A C 1
ATOM 724 O O . GLY A 1 91 ? 54.512 0.495 -45.509 1.00 55.84 91 GLY A O 1
ATOM 725 N N . ASN A 1 92 ? 53.177 2.231 -45.981 1.00 54.34 92 ASN A N 1
ATOM 726 C CA . ASN A 1 92 ? 53.089 1.971 -47.430 1.00 54.34 92 ASN A CA 1
ATOM 727 C C . ASN A 1 92 ? 53.686 3.092 -48.300 1.00 54.34 92 ASN A C 1
ATOM 729 O O . ASN A 1 92 ? 53.220 3.335 -49.411 1.00 54.34 92 ASN A O 1
ATOM 733 N N . HIS A 1 93 ? 54.745 3.755 -47.831 1.00 53.16 93 HIS A N 1
ATOM 734 C CA . HIS A 1 93 ? 55.680 4.416 -48.745 1.00 53.16 93 HIS A CA 1
ATOM 735 C C . HIS A 1 93 ? 56.879 3.488 -48.953 1.00 53.16 93 HIS A C 1
ATOM 737 O O . HIS A 1 93 ? 57.954 3.682 -48.397 1.00 53.16 93 HIS A O 1
ATOM 743 N N . VAL A 1 94 ? 56.639 2.397 -49.686 1.00 56.00 94 VAL A N 1
ATOM 744 C CA . VAL A 1 94 ? 57.719 1.611 -50.279 1.00 56.00 94 VAL A CA 1
ATOM 745 C C . VAL A 1 94 ? 58.208 2.428 -51.464 1.00 56.00 94 VAL A C 1
ATOM 747 O O . VAL A 1 94 ? 57.461 2.639 -52.419 1.00 56.00 94 VAL A O 1
ATOM 750 N N . ASP A 1 95 ? 59.432 2.933 -51.351 1.00 53.84 95 ASP A N 1
ATOM 751 C CA . ASP A 1 95 ? 60.161 3.564 -52.441 1.00 53.84 95 ASP A CA 1
ATOM 752 C C . ASP A 1 95 ? 60.143 2.653 -53.676 1.00 53.84 95 ASP A C 1
ATOM 754 O O . ASP A 1 95 ? 60.660 1.534 -53.666 1.00 53.84 95 ASP A O 1
ATOM 758 N N . ASP A 1 96 ? 59.559 3.159 -54.758 1.00 54.78 96 ASP A N 1
ATOM 759 C CA . ASP A 1 96 ? 59.442 2.526 -56.077 1.00 54.78 96 ASP A CA 1
ATOM 760 C C . ASP A 1 96 ? 60.789 2.594 -56.844 1.00 54.78 96 ASP A C 1
ATOM 762 O O . ASP A 1 96 ? 60.885 2.962 -58.018 1.00 54.78 96 ASP A O 1
ATOM 766 N N . HIS A 1 97 ? 61.889 2.295 -56.148 1.00 53.75 97 HIS A N 1
ATOM 767 C CA . HIS A 1 97 ? 63.262 2.353 -56.650 1.00 53.75 97 HIS A CA 1
ATOM 768 C C . HIS A 1 97 ? 63.998 1.033 -56.399 1.00 53.75 97 HIS A C 1
ATOM 770 O O . HIS A 1 97 ? 64.953 0.991 -55.631 1.00 53.75 97 HIS A O 1
ATOM 776 N N . ASN A 1 98 ? 63.549 -0.054 -57.043 1.00 50.59 98 ASN A N 1
ATOM 777 C CA . ASN A 1 98 ? 64.410 -1.181 -57.451 1.00 50.59 98 ASN A CA 1
ATOM 778 C C . ASN A 1 98 ? 63.625 -2.238 -58.256 1.00 50.59 98 ASN A C 1
ATOM 780 O O . ASN A 1 98 ? 63.334 -3.327 -57.766 1.00 50.59 98 ASN A O 1
ATOM 784 N N . GLN A 1 99 ? 63.274 -1.926 -59.510 1.00 46.19 99 GLN A N 1
ATOM 785 C CA . GLN A 1 99 ? 62.692 -2.903 -60.449 1.00 46.19 99 GLN A CA 1
ATOM 786 C C . GLN A 1 99 ? 63.681 -3.498 -61.466 1.00 46.19 99 GLN A C 1
ATOM 788 O O . GLN A 1 99 ? 63.255 -4.246 -62.338 1.00 46.19 99 GLN A O 1
ATOM 793 N N . ASP A 1 100 ? 64.988 -3.270 -61.337 1.00 54.91 100 ASP A N 1
ATOM 794 C CA . ASP A 1 100 ? 65.978 -3.844 -62.257 1.00 54.91 100 ASP A CA 1
ATOM 795 C C . ASP A 1 100 ? 67.142 -4.477 -61.494 1.00 54.91 100 ASP A C 1
ATOM 797 O O . ASP A 1 100 ? 68.182 -3.859 -61.340 1.00 54.91 100 ASP A O 1
ATOM 801 N N . GLU A 1 101 ? 66.959 -5.699 -60.993 1.00 55.88 101 GLU A N 1
ATOM 802 C CA . GLU A 1 101 ? 67.996 -6.746 -60.922 1.00 55.88 101 GLU A CA 1
ATOM 803 C C . GLU A 1 101 ? 67.484 -7.914 -60.078 1.00 55.88 101 GLU A C 1
ATOM 805 O O . GLU A 1 101 ? 67.453 -7.830 -58.858 1.00 55.88 101 GLU A O 1
ATOM 810 N N . LEU A 1 102 ? 67.063 -8.996 -60.742 1.00 49.81 102 LEU A N 1
ATOM 811 C CA . LEU A 1 102 ? 67.266 -10.405 -60.348 1.00 49.81 102 LEU A CA 1
ATOM 812 C C . LEU A 1 102 ? 66.326 -11.300 -61.166 1.00 49.81 102 LEU A C 1
ATOM 814 O O . LEU A 1 102 ? 65.393 -11.931 -60.676 1.00 49.81 102 LEU A O 1
ATOM 818 N N . LYS A 1 103 ? 66.615 -11.369 -62.469 1.00 51.81 103 LYS A N 1
ATOM 819 C CA . LYS A 1 103 ? 66.362 -12.577 -63.255 1.00 51.81 103 LYS A CA 1
ATOM 820 C C . LYS A 1 103 ? 67.579 -13.475 -63.076 1.00 51.81 103 LYS A C 1
ATOM 822 O O . LYS A 1 103 ? 68.623 -13.141 -63.617 1.00 51.81 103 LYS A O 1
ATOM 827 N N . HIS A 1 104 ? 67.427 -14.552 -62.314 1.00 52.47 104 HIS A N 1
ATOM 828 C CA . HIS A 1 104 ? 68.071 -15.864 -62.470 1.00 52.47 104 HIS A CA 1
ATOM 829 C C . HIS A 1 104 ? 68.139 -16.546 -61.105 1.00 52.47 104 HIS A C 1
ATOM 831 O O . HIS A 1 104 ? 68.938 -16.162 -60.265 1.00 52.47 104 HIS A O 1
ATOM 837 N N . GLU A 1 105 ? 67.281 -17.541 -60.893 1.00 45.31 105 GLU A N 1
ATOM 838 C CA . GLU A 1 105 ? 67.673 -18.921 -60.560 1.00 45.31 105 GLU A CA 1
ATOM 839 C C . GLU A 1 105 ? 66.412 -19.712 -60.205 1.00 45.31 105 GLU A C 1
ATOM 841 O O . GLU A 1 105 ? 66.035 -19.949 -59.063 1.00 45.31 105 GLU A O 1
ATOM 846 N N . GLU A 1 106 ? 65.724 -20.099 -61.273 1.00 43.34 106 GLU A N 1
ATOM 847 C CA . GLU A 1 106 ? 64.813 -21.227 -61.304 1.00 43.34 106 GLU A CA 1
ATOM 848 C C . GLU A 1 106 ? 65.669 -22.494 -61.386 1.00 43.34 106 GLU A C 1
ATOM 850 O O . GLU A 1 106 ? 66.346 -22.690 -62.396 1.00 43.34 106 GLU A O 1
ATOM 855 N N . SER A 1 107 ? 65.663 -23.341 -60.351 1.00 47.78 107 SER A N 1
ATOM 856 C CA . SER A 1 107 ? 65.801 -24.800 -60.491 1.00 47.78 107 SER A CA 1
ATOM 857 C C . SER A 1 107 ? 65.792 -25.540 -59.153 1.00 47.78 107 SER A C 1
ATOM 859 O O . SER A 1 107 ? 66.653 -25.327 -58.311 1.00 47.78 107 SER A O 1
ATOM 861 N N . GLN A 1 108 ? 64.901 -26.537 -59.086 1.00 44.66 108 GLN A N 1
ATOM 862 C CA . GLN A 1 108 ? 64.964 -27.744 -58.248 1.00 44.66 108 GLN A CA 1
ATOM 863 C C . GLN A 1 108 ? 64.632 -27.519 -56.760 1.00 44.66 108 GLN A C 1
ATOM 865 O O . GLN A 1 108 ? 65.389 -26.943 -56.000 1.00 44.66 108 GLN A O 1
ATOM 870 N N . SER A 1 109 ? 63.556 -28.076 -56.207 1.00 44.09 109 SER A N 1
ATOM 871 C CA . SER A 1 109 ? 63.329 -29.520 -56.194 1.00 44.09 109 SER A CA 1
ATOM 872 C C . SER A 1 109 ? 61.942 -29.859 -55.628 1.00 44.09 109 SER A C 1
ATOM 874 O O . SER A 1 109 ? 61.453 -29.257 -54.677 1.00 44.09 109 SER A O 1
ATOM 876 N N . ALA A 1 110 ? 61.314 -30.847 -56.263 1.00 42.56 110 ALA A N 1
ATOM 877 C CA . ALA A 1 110 ? 60.089 -31.509 -55.844 1.00 42.56 110 ALA A CA 1
ATOM 878 C C . ALA A 1 110 ? 60.289 -32.341 -54.564 1.00 42.56 110 ALA A C 1
ATOM 880 O O . ALA A 1 110 ? 61.388 -32.855 -54.357 1.00 42.56 110 ALA A O 1
ATOM 881 N N . SER A 1 111 ? 59.212 -32.573 -53.794 1.00 39.06 111 SER A N 1
ATOM 882 C CA . SER A 1 111 ? 58.698 -33.911 -53.398 1.00 39.06 111 SER A CA 1
ATOM 883 C C . SER A 1 111 ? 57.789 -33.860 -52.155 1.00 39.06 111 SER A C 1
ATOM 885 O O . SER A 1 111 ? 58.230 -33.401 -51.113 1.00 39.06 111 SER A O 1
ATOM 887 N N . GLN A 1 112 ? 56.581 -34.439 -52.290 1.00 38.19 112 GLN A N 1
ATOM 888 C CA . GLN A 1 112 ? 55.896 -35.362 -51.347 1.00 38.19 112 GLN A CA 1
ATOM 889 C C . GLN A 1 112 ? 55.612 -34.859 -49.905 1.00 38.19 112 GLN A C 1
ATOM 891 O O . GLN A 1 112 ? 56.500 -34.435 -49.192 1.00 38.19 112 GLN A O 1
ATOM 896 N N . SER A 1 113 ? 54.424 -34.961 -49.300 1.00 37.03 113 SER A N 1
ATOM 897 C CA . SER A 1 113 ? 53.434 -36.046 -49.300 1.00 37.03 113 SER A CA 1
ATOM 898 C C . SER A 1 113 ? 52.206 -35.639 -48.454 1.00 37.03 113 SER A C 1
ATOM 900 O O . SER A 1 113 ? 52.334 -34.920 -47.465 1.00 37.03 113 SER A O 1
ATOM 902 N N . SER A 1 114 ? 51.019 -36.120 -48.841 1.00 41.66 114 SER A N 1
ATOM 903 C CA . SER A 1 114 ? 49.808 -36.217 -48.000 1.00 41.66 114 SER A CA 1
ATOM 904 C C . SER A 1 114 ? 49.964 -37.310 -46.921 1.00 41.66 114 SER A C 1
ATOM 906 O O . SER A 1 114 ? 50.868 -38.139 -47.046 1.00 41.66 114 SER A O 1
ATOM 908 N N . PRO A 1 115 ? 49.069 -37.394 -45.912 1.00 52.38 115 PRO A N 1
ATOM 909 C CA . PRO A 1 115 ? 47.895 -38.264 -46.100 1.00 52.38 115 PRO A CA 1
ATOM 910 C C . PRO A 1 115 ? 46.580 -37.813 -45.421 1.00 52.38 115 PRO A C 1
ATOM 912 O O . PRO A 1 115 ? 46.559 -37.111 -44.413 1.00 52.38 115 PRO A O 1
ATOM 915 N N . GLN A 1 116 ? 45.479 -38.288 -46.014 1.00 43.25 116 GLN A N 1
ATOM 916 C CA . GLN A 1 116 ? 44.130 -38.433 -45.445 1.00 43.25 116 GLN A CA 1
ATOM 917 C C . GLN A 1 116 ? 43.996 -39.748 -44.638 1.00 43.25 116 GLN A C 1
ATOM 919 O O . GLN A 1 116 ? 44.907 -40.571 -44.669 1.00 43.25 116 GLN A O 1
ATOM 924 N N . HIS A 1 117 ? 42.793 -39.955 -44.072 1.00 38.97 117 HIS A N 1
ATOM 925 C CA . HIS A 1 117 ? 42.238 -41.060 -43.256 1.00 38.97 117 HIS A CA 1
ATOM 926 C C . HIS A 1 117 ? 42.230 -40.722 -41.749 1.00 38.97 117 HIS A C 1
ATOM 928 O O . HIS A 1 117 ? 43.196 -40.187 -41.234 1.00 38.97 117 HIS A O 1
ATOM 934 N N . GLU A 1 118 ? 41.168 -40.929 -40.965 1.00 36.56 118 GLU A N 1
ATOM 935 C CA . GLU A 1 118 ? 40.032 -41.840 -41.108 1.00 36.56 118 GLU A CA 1
ATOM 936 C C . GLU A 1 118 ? 38.912 -41.464 -40.115 1.00 36.56 118 GLU A C 1
ATOM 938 O O . GLU A 1 118 ? 39.167 -40.928 -39.038 1.00 36.56 118 GLU A O 1
ATOM 943 N N . ALA A 1 119 ? 37.666 -41.768 -40.476 1.00 46.53 119 ALA A N 1
ATOM 944 C CA . ALA A 1 119 ? 36.503 -41.700 -39.600 1.00 46.53 119 ALA A CA 1
ATOM 945 C C . ALA A 1 119 ? 36.384 -42.980 -38.760 1.00 46.53 119 ALA A C 1
ATOM 947 O O . ALA A 1 119 ? 36.480 -44.063 -39.330 1.00 46.53 119 ALA A O 1
ATOM 948 N N . GLN A 1 120 ? 36.049 -42.880 -37.467 1.00 40.78 120 GLN A N 1
ATOM 949 C CA . GLN A 1 120 ? 35.386 -43.971 -36.741 1.00 40.78 120 GLN A CA 1
ATOM 950 C C . GLN A 1 120 ? 34.342 -43.459 -35.740 1.00 40.78 120 GLN A C 1
ATOM 952 O O . GLN A 1 120 ? 34.611 -42.650 -34.855 1.00 40.78 120 GLN A O 1
ATOM 957 N N . ASN A 1 121 ? 33.137 -43.996 -35.924 1.00 41.78 121 ASN A N 1
ATOM 958 C CA . ASN A 1 121 ? 32.045 -44.078 -34.966 1.00 41.78 121 ASN A CA 1
ATOM 959 C C . ASN A 1 121 ? 32.473 -44.855 -33.710 1.00 41.78 121 ASN A C 1
ATOM 961 O O . ASN A 1 121 ? 33.175 -45.853 -33.840 1.00 41.78 121 ASN A O 1
ATOM 965 N N . ASN A 1 122 ? 31.929 -44.508 -32.539 1.00 40.44 122 ASN A N 1
ATOM 966 C CA . ASN A 1 122 ? 31.255 -45.497 -31.692 1.00 40.44 122 ASN A CA 1
ATOM 967 C C . ASN A 1 122 ? 30.456 -44.859 -30.552 1.00 40.44 122 ASN A C 1
ATOM 969 O O . ASN A 1 122 ? 30.928 -44.035 -29.775 1.00 40.44 122 ASN A O 1
ATOM 973 N N . SER A 1 123 ? 29.215 -45.313 -30.474 1.00 41.09 123 SER A N 1
ATOM 974 C CA . SER A 1 123 ? 28.241 -45.123 -29.416 1.00 41.09 123 SER A CA 1
ATOM 975 C C . SER A 1 123 ? 28.386 -46.184 -28.315 1.00 41.09 123 SER A C 1
ATOM 977 O O . SER A 1 123 ? 28.625 -47.351 -28.621 1.00 41.09 123 SER A O 1
ATOM 979 N N . SER A 1 124 ? 28.023 -45.786 -27.089 1.00 35.19 124 SER A N 1
ATOM 980 C CA . SER A 1 124 ? 27.242 -46.539 -26.077 1.00 35.19 124 SER A CA 1
ATOM 981 C C . SER A 1 124 ? 27.911 -46.876 -24.729 1.00 35.19 124 SER A C 1
ATOM 983 O O . SER A 1 124 ? 28.900 -47.595 -24.651 1.00 35.19 124 SER A O 1
ATOM 985 N N . SER A 1 125 ? 27.153 -46.510 -23.683 1.00 35.69 125 SER A N 1
ATOM 986 C CA . SER A 1 125 ? 26.880 -47.217 -22.409 1.00 35.69 125 SER A CA 1
ATOM 987 C C . SER A 1 125 ? 27.871 -47.191 -21.229 1.00 35.69 125 SER A C 1
ATOM 989 O O . SER A 1 125 ? 28.888 -47.868 -21.214 1.00 35.69 125 SER A O 1
ATOM 991 N N . SER A 1 126 ? 27.413 -46.496 -20.176 1.00 39.47 126 SER A N 1
ATOM 992 C CA . SER A 1 126 ? 27.239 -46.948 -18.779 1.00 39.47 126 SER A CA 1
ATOM 993 C C . SER A 1 126 ? 28.367 -47.698 -18.055 1.00 39.47 126 SER A C 1
ATOM 995 O O . SER A 1 126 ? 28.567 -48.879 -18.310 1.00 39.47 126 SER A O 1
ATOM 997 N N . SER A 1 127 ? 28.875 -47.102 -16.969 1.00 33.78 127 SER A N 1
ATOM 998 C CA . SER A 1 127 ? 28.730 -47.662 -15.610 1.00 33.78 127 SER A CA 1
ATOM 999 C C . SER A 1 127 ? 29.323 -46.744 -14.531 1.00 33.78 127 SER A C 1
ATOM 1001 O O . SER A 1 127 ? 30.389 -46.165 -14.695 1.00 33.78 127 SER A O 1
ATOM 1003 N N . SER A 1 128 ? 28.577 -46.660 -13.430 1.00 39.62 128 SER A N 1
ATOM 1004 C CA . SER A 1 128 ? 28.929 -46.291 -12.051 1.00 39.62 128 SER A CA 1
ATOM 1005 C C . SER A 1 128 ? 30.388 -46.466 -11.604 1.00 39.62 128 SER A C 1
ATOM 1007 O O . SER A 1 128 ? 30.979 -47.488 -11.938 1.00 39.62 128 SER A O 1
ATOM 1009 N N . LEU A 1 129 ? 30.862 -45.550 -10.740 1.00 35.78 129 LEU A N 1
ATOM 1010 C CA . LEU A 1 129 ? 31.676 -45.719 -9.504 1.00 35.78 129 LEU A CA 1
ATOM 1011 C C . LEU A 1 129 ? 32.203 -44.313 -9.107 1.00 35.78 129 LEU A C 1
ATOM 1013 O O . LEU A 1 129 ? 32.742 -43.602 -9.942 1.00 35.78 129 LEU A O 1
ATOM 1017 N N . SER A 1 130 ? 31.742 -43.722 -7.999 1.00 37.66 130 SER A N 1
ATOM 1018 C CA . SER A 1 130 ? 32.342 -43.723 -6.646 1.00 37.66 130 SER A CA 1
ATOM 1019 C C . SER A 1 130 ? 33.678 -42.971 -6.508 1.00 37.66 130 SER A C 1
ATOM 1021 O O . SER A 1 130 ? 34.622 -43.262 -7.229 1.00 37.66 130 SER A O 1
ATOM 1023 N N . SER A 1 131 ? 33.749 -42.124 -5.473 1.00 35.84 131 SER A N 1
ATOM 1024 C CA . SER A 1 131 ? 34.931 -41.443 -4.910 1.00 35.84 131 SER A CA 1
ATOM 1025 C C . SER A 1 131 ? 35.508 -40.258 -5.688 1.00 35.84 131 SER A C 1
ATOM 1027 O O . SER A 1 131 ? 36.308 -40.413 -6.602 1.00 35.84 131 SER A O 1
ATOM 1029 N N . PHE A 1 132 ? 35.176 -39.049 -5.226 1.00 34.34 132 PHE A N 1
ATOM 1030 C CA . PHE A 1 132 ? 36.043 -37.883 -5.388 1.00 34.34 132 PHE A CA 1
ATOM 1031 C C . PHE A 1 132 ? 36.889 -37.748 -4.121 1.00 34.34 132 PHE A C 1
ATOM 1033 O O . PHE A 1 132 ? 36.417 -37.244 -3.102 1.00 34.34 132 PHE A O 1
ATOM 1040 N N . ASP A 1 133 ? 38.124 -38.237 -4.206 1.00 35.22 133 ASP A N 1
ATOM 1041 C CA . ASP A 1 133 ? 39.196 -37.874 -3.290 1.00 35.22 133 ASP A CA 1
ATOM 1042 C C . ASP A 1 133 ? 39.765 -36.504 -3.669 1.00 35.22 133 ASP A C 1
ATOM 1044 O O . ASP A 1 133 ? 39.939 -36.149 -4.838 1.00 35.22 133 ASP A O 1
ATOM 1048 N N . VAL A 1 134 ? 40.041 -35.740 -2.620 1.00 47.34 134 VAL A N 1
ATOM 1049 C CA . VAL A 1 134 ? 40.710 -34.445 -2.612 1.00 47.34 134 VAL A CA 1
ATOM 1050 C C . VAL A 1 134 ? 42.161 -34.635 -3.061 1.00 47.34 134 VAL A C 1
ATOM 1052 O O . VAL A 1 134 ? 42.931 -35.311 -2.384 1.00 47.34 134 VAL A O 1
ATOM 1055 N N . ILE A 1 135 ? 42.557 -34.007 -4.173 1.00 36.78 135 ILE A N 1
ATOM 1056 C CA . ILE A 1 135 ? 43.967 -33.883 -4.567 1.00 36.78 135 ILE A CA 1
ATOM 1057 C C . ILE A 1 135 ? 44.332 -32.406 -4.708 1.00 36.78 135 ILE A C 1
ATOM 1059 O O . ILE A 1 135 ? 43.677 -31.625 -5.396 1.00 36.78 135 ILE A O 1
ATOM 1063 N N . HIS A 1 136 ? 45.404 -32.067 -3.996 1.00 40.00 136 HIS A N 1
ATOM 1064 C CA . HIS A 1 136 ? 46.064 -30.778 -3.885 1.00 40.00 136 HIS A CA 1
ATOM 1065 C C . HIS A 1 136 ? 46.358 -30.115 -5.238 1.00 40.00 136 HIS A C 1
ATOM 1067 O O . HIS A 1 136 ? 47.071 -30.665 -6.077 1.00 40.00 136 HIS A O 1
ATOM 1073 N N . GLY A 1 137 ? 45.860 -28.886 -5.397 1.00 32.94 137 GLY A N 1
ATOM 1074 C CA . GLY A 1 137 ? 46.221 -27.985 -6.485 1.00 32.94 137 GLY A CA 1
ATOM 1075 C C . GLY A 1 137 ? 47.664 -27.503 -6.344 1.00 32.94 137 GLY A C 1
ATOM 1076 O O . GLY A 1 137 ? 48.056 -26.927 -5.329 1.00 32.94 137 GLY A O 1
ATOM 1077 N N . THR A 1 138 ? 48.441 -27.768 -7.383 1.00 35.47 138 THR A N 1
ATOM 1078 C CA . THR A 1 138 ? 49.833 -27.385 -7.574 1.00 35.47 138 THR A CA 1
ATOM 1079 C C . THR A 1 138 ? 49.970 -25.898 -7.906 1.00 35.47 138 THR A C 1
ATOM 1081 O O . THR A 1 138 ? 49.234 -25.330 -8.711 1.00 35.47 138 THR A O 1
ATOM 1084 N N . HIS A 1 139 ? 50.949 -25.269 -7.258 1.00 34.38 139 HIS A N 1
ATOM 1085 C CA . HIS A 1 139 ? 51.392 -23.895 -7.475 1.00 34.38 139 HIS A CA 1
ATOM 1086 C C . HIS A 1 139 ? 51.958 -23.696 -8.893 1.00 34.38 139 HIS A C 1
ATOM 1088 O O . HIS A 1 139 ? 52.865 -24.415 -9.307 1.00 34.38 139 HIS A O 1
ATOM 1094 N N . VAL A 1 140 ? 51.502 -22.649 -9.586 1.00 41.09 140 VAL A N 1
ATOM 1095 C CA . VAL A 1 140 ? 52.166 -22.062 -10.765 1.00 41.09 140 VAL A CA 1
ATOM 1096 C C . VAL A 1 140 ? 52.582 -20.630 -10.396 1.00 41.09 140 VAL A C 1
ATOM 1098 O O . VAL A 1 140 ? 51.739 -19.885 -9.890 1.00 41.09 140 VAL A O 1
ATOM 1101 N N . PRO A 1 141 ? 53.843 -20.203 -10.604 1.00 42.94 141 PRO A N 1
ATOM 1102 C CA . PRO A 1 141 ? 54.272 -18.853 -10.262 1.00 42.94 141 PRO A CA 1
ATOM 1103 C C . PRO A 1 141 ? 53.945 -17.884 -11.406 1.00 42.94 141 PRO A C 1
ATOM 1105 O O . PRO A 1 141 ? 54.434 -18.034 -12.523 1.00 42.94 141 PRO A O 1
ATOM 1108 N N . ARG A 1 142 ? 53.141 -16.852 -11.125 1.00 39.34 142 ARG A N 1
ATOM 1109 C CA . ARG A 1 142 ? 53.044 -15.653 -11.970 1.00 39.34 142 ARG A CA 1
ATOM 1110 C C . ARG A 1 142 ? 53.909 -14.561 -11.353 1.00 39.34 142 ARG A C 1
ATOM 1112 O O . ARG A 1 142 ? 53.518 -13.913 -10.389 1.00 39.34 142 ARG A O 1
ATOM 1119 N N . THR A 1 143 ? 55.090 -14.365 -11.920 1.00 44.19 143 THR A N 1
ATOM 1120 C CA . THR A 1 143 ? 55.907 -13.169 -11.720 1.00 44.19 143 THR A CA 1
ATOM 1121 C C . THR A 1 143 ? 55.395 -12.061 -12.634 1.00 44.19 143 THR A C 1
ATOM 1123 O O . THR A 1 143 ? 55.609 -12.111 -13.841 1.00 44.19 143 THR A O 1
ATOM 1126 N N . PHE A 1 144 ? 54.746 -11.057 -12.055 1.00 37.16 144 PHE A N 1
ATOM 1127 C CA . PHE A 1 144 ? 54.714 -9.700 -12.597 1.00 37.16 144 PHE A CA 1
ATOM 1128 C C . PHE A 1 144 ? 55.104 -8.767 -11.455 1.00 37.16 144 PHE A C 1
ATOM 1130 O O . PHE A 1 144 ? 54.390 -8.645 -10.463 1.00 37.16 144 PHE A O 1
ATOM 1137 N N . GLY A 1 145 ? 56.300 -8.194 -11.565 1.00 36.69 145 GLY A N 1
ATOM 1138 C CA . GLY A 1 145 ? 56.817 -7.231 -10.608 1.00 36.69 145 GLY A CA 1
ATOM 1139 C C . GLY A 1 145 ? 56.168 -5.873 -10.833 1.00 36.69 145 GLY A C 1
ATOM 1140 O O . GLY A 1 145 ? 56.392 -5.254 -11.868 1.00 36.69 145 GLY A O 1
ATOM 1141 N N . PHE A 1 146 ? 55.423 -5.401 -9.840 1.00 34.41 146 PHE A N 1
ATOM 1142 C CA . PHE A 1 146 ? 55.233 -3.975 -9.620 1.00 34.41 146 PHE A CA 1
ATOM 1143 C C . PHE A 1 146 ? 56.065 -3.587 -8.404 1.00 34.41 146 PHE A C 1
ATOM 1145 O O . PHE A 1 146 ? 55.945 -4.171 -7.327 1.00 34.41 146 PHE A O 1
ATOM 1152 N N . GLN A 1 147 ? 56.982 -2.650 -8.624 1.00 44.16 147 GLN A N 1
ATOM 1153 C CA . GLN A 1 147 ? 57.794 -2.057 -7.577 1.00 44.16 147 GLN A CA 1
ATOM 1154 C C . GLN A 1 147 ? 56.888 -1.241 -6.650 1.00 44.16 147 GLN A C 1
ATOM 1156 O O . GLN A 1 147 ? 56.085 -0.427 -7.102 1.00 44.16 147 GLN A O 1
ATOM 1161 N N . ASN A 1 148 ? 57.034 -1.483 -5.349 1.00 35.53 148 ASN A N 1
ATOM 1162 C CA . ASN A 1 148 ? 56.438 -0.690 -4.286 1.00 35.53 148 ASN A CA 1
ATOM 1163 C C . ASN A 1 148 ? 56.949 0.755 -4.370 1.00 35.53 148 ASN A C 1
ATOM 1165 O O . ASN A 1 148 ? 58.136 0.996 -4.147 1.00 35.53 148 ASN A O 1
ATOM 1169 N N . LEU A 1 149 ? 56.055 1.711 -4.626 1.00 37.56 149 LEU A N 1
ATOM 1170 C CA . LEU A 1 149 ? 56.262 3.102 -4.234 1.00 37.56 149 LEU A CA 1
ATOM 1171 C C . LEU A 1 149 ? 55.574 3.311 -2.886 1.00 37.56 149 LEU A C 1
ATOM 1173 O O . LEU A 1 149 ? 54.378 3.083 -2.721 1.00 37.56 149 LEU A O 1
ATOM 1177 N N . THR A 1 150 ? 56.389 3.670 -1.906 1.00 45.44 150 THR A N 1
ATOM 1178 C CA . THR A 1 150 ? 56.037 3.896 -0.510 1.00 45.44 150 THR A CA 1
ATOM 1179 C C . THR A 1 150 ? 55.127 5.110 -0.342 1.00 45.44 150 THR A C 1
ATOM 1181 O O . THR A 1 150 ? 55.384 6.189 -0.879 1.00 45.44 150 THR A O 1
ATOM 1184 N N . ILE A 1 151 ? 54.087 4.918 0.466 1.00 48.47 151 ILE A N 1
ATOM 1185 C CA . ILE A 1 151 ? 53.205 5.937 1.034 1.00 48.47 151 ILE A CA 1
ATOM 1186 C C . ILE A 1 151 ? 54.051 6.798 1.981 1.00 48.47 151 ILE A C 1
ATOM 1188 O O . ILE A 1 151 ? 54.136 6.465 3.149 1.00 48.47 151 ILE A O 1
ATOM 1192 N N . ASP A 1 152 ? 54.754 7.819 1.480 1.00 41.59 152 ASP A N 1
ATOM 1193 C CA . ASP A 1 152 ? 55.385 8.843 2.343 1.00 41.59 152 ASP A CA 1
ATOM 1194 C C . ASP A 1 152 ? 55.787 10.159 1.630 1.00 41.59 152 ASP A C 1
ATOM 1196 O O . ASP A 1 152 ? 56.515 10.978 2.185 1.00 41.59 152 ASP A O 1
ATOM 1200 N N . GLN A 1 153 ? 55.295 10.444 0.414 1.00 45.62 153 GLN A N 1
ATOM 1201 C CA . GLN A 1 153 ? 55.641 11.693 -0.306 1.00 45.62 153 GLN A CA 1
ATOM 1202 C C . GLN A 1 153 ? 54.461 12.465 -0.929 1.00 45.62 153 GLN A C 1
ATOM 1204 O O . GLN A 1 153 ? 54.663 13.282 -1.821 1.00 45.62 153 GLN A O 1
ATOM 1209 N N . ALA A 1 154 ? 53.233 12.295 -0.427 1.00 38.50 154 ALA A N 1
ATOM 1210 C CA . ALA A 1 154 ? 52.061 13.061 -0.891 1.00 38.50 154 ALA A CA 1
ATOM 1211 C C . ALA A 1 154 ? 51.491 14.056 0.147 1.00 38.50 154 ALA A C 1
ATOM 1213 O O . ALA A 1 154 ? 50.374 14.537 -0.012 1.00 38.50 154 ALA A O 1
ATOM 1214 N N . ALA A 1 155 ? 52.241 14.388 1.206 1.00 43.53 155 ALA A N 1
ATOM 1215 C CA . ALA A 1 155 ? 51.744 15.195 2.329 1.00 43.53 155 ALA A CA 1
ATOM 1216 C C . ALA A 1 155 ? 52.207 16.671 2.361 1.00 43.53 155 ALA A C 1
ATOM 1218 O O . ALA A 1 155 ? 52.002 17.331 3.372 1.00 43.53 155 ALA A O 1
ATOM 1219 N N . ASN A 1 156 ? 52.808 17.228 1.297 1.00 39.66 156 ASN A N 1
ATOM 1220 C CA . ASN A 1 156 ? 53.415 18.574 1.362 1.00 39.66 156 ASN A CA 1
ATOM 1221 C C . ASN A 1 156 ? 53.087 19.532 0.198 1.00 39.66 156 ASN A C 1
ATOM 1223 O O . ASN A 1 156 ? 53.917 20.354 -0.184 1.00 39.66 156 ASN A O 1
ATOM 1227 N N . ALA A 1 157 ? 51.868 19.484 -0.351 1.00 39.47 157 ALA A N 1
ATOM 1228 C CA . ALA A 1 157 ? 51.451 20.425 -1.403 1.00 39.47 157 ALA A CA 1
ATOM 1229 C C . ALA A 1 157 ? 50.011 20.965 -1.272 1.00 39.47 157 ALA A C 1
ATOM 1231 O O . ALA A 1 157 ? 49.367 21.230 -2.279 1.00 39.47 157 ALA A O 1
ATOM 1232 N N . TYR A 1 158 ? 49.500 21.166 -0.049 1.00 37.75 158 TYR A N 1
ATOM 1233 C CA . TYR A 1 158 ? 48.213 21.858 0.180 1.00 37.75 158 TYR A CA 1
ATOM 1234 C C . TYR A 1 158 ? 48.252 22.826 1.379 1.00 37.75 158 TYR A C 1
ATOM 1236 O O . TYR A 1 158 ? 47.342 22.905 2.202 1.00 37.75 158 TYR A O 1
ATOM 1244 N N . HIS A 1 159 ? 49.330 23.605 1.476 1.00 41.41 159 HIS A N 1
ATOM 1245 C CA . HIS A 1 159 ? 49.408 24.779 2.347 1.00 41.41 159 HIS A CA 1
ATOM 1246 C C . HIS A 1 159 ? 49.890 25.978 1.530 1.00 41.41 159 HIS A C 1
ATOM 1248 O O . HIS A 1 159 ? 51.087 26.211 1.418 1.00 41.41 159 HIS A O 1
ATOM 1254 N N . ASN A 1 160 ? 48.944 26.673 0.890 1.00 41.09 160 ASN A N 1
ATOM 1255 C CA . ASN A 1 160 ? 48.900 28.135 0.736 1.00 41.09 160 ASN A CA 1
ATOM 1256 C C . ASN A 1 160 ? 47.769 28.517 -0.226 1.00 41.09 160 ASN A C 1
ATOM 1258 O O . ASN A 1 160 ? 47.921 28.505 -1.443 1.00 41.09 160 ASN A O 1
ATOM 1262 N N . GLY A 1 161 ? 46.619 28.862 0.349 1.00 31.81 161 GLY A N 1
ATOM 1263 C CA . GLY A 1 161 ? 45.445 29.340 -0.379 1.00 31.81 161 GLY A CA 1
ATOM 1264 C C . GLY A 1 161 ? 44.406 29.943 0.559 1.00 31.81 161 GLY A C 1
ATOM 1265 O O . GLY A 1 161 ? 43.220 29.664 0.437 1.00 31.81 161 GLY A O 1
ATOM 1266 N N . HIS A 1 162 ? 44.855 30.721 1.547 1.00 39.88 162 HIS A N 1
ATOM 1267 C CA . HIS A 1 162 ? 43.981 31.528 2.394 1.00 39.88 162 HIS A CA 1
ATOM 1268 C C . HIS A 1 162 ? 43.445 32.713 1.576 1.00 39.88 162 HIS A C 1
ATOM 1270 O O . HIS A 1 162 ? 44.175 33.670 1.330 1.00 39.88 162 HIS A O 1
ATOM 1276 N N . VAL A 1 163 ? 42.160 32.687 1.212 1.00 38.38 163 VAL A N 1
ATOM 1277 C CA . VAL A 1 163 ? 41.404 33.904 0.882 1.00 38.38 163 VAL A CA 1
ATOM 1278 C C . VAL A 1 163 ? 40.111 33.920 1.695 1.00 38.38 163 VAL A C 1
ATOM 1280 O O . VAL A 1 163 ? 39.145 33.227 1.409 1.00 38.38 163 VAL A O 1
ATOM 1283 N N . SER A 1 164 ? 40.191 34.701 2.769 1.00 35.34 164 SER A N 1
ATOM 1284 C CA . SER A 1 164 ? 39.156 35.409 3.526 1.00 35.34 164 SER A CA 1
ATOM 1285 C C . SER A 1 164 ? 37.683 35.204 3.120 1.00 35.34 164 SER A C 1
ATOM 1287 O O . SER A 1 164 ? 37.180 35.834 2.189 1.00 35.34 164 SER A O 1
ATOM 1289 N N . SER A 1 165 ? 36.955 34.425 3.924 1.00 35.59 165 SER A N 1
ATOM 1290 C CA . SER A 1 165 ? 35.492 34.474 4.005 1.00 35.59 165 SER A CA 1
ATOM 1291 C C . SER A 1 165 ? 35.076 35.628 4.920 1.00 35.59 165 SER A C 1
ATOM 1293 O O . SER A 1 165 ? 35.237 35.559 6.139 1.00 35.59 165 SER A O 1
ATOM 1295 N N . ARG A 1 166 ? 34.528 36.703 4.342 1.00 34.34 166 ARG A N 1
ATOM 1296 C CA . ARG A 1 166 ? 33.892 37.793 5.092 1.00 34.34 166 ARG A CA 1
ATOM 1297 C C . ARG A 1 166 ? 32.454 37.381 5.422 1.00 34.34 166 ARG A C 1
ATOM 1299 O O . ARG A 1 166 ? 31.601 37.326 4.544 1.00 34.34 166 ARG A O 1
ATOM 1306 N N . SER A 1 167 ? 32.225 37.067 6.693 1.00 38.91 167 SER A N 1
ATOM 1307 C CA . SER A 1 167 ? 30.912 36.849 7.308 1.00 38.91 167 SER A CA 1
ATOM 1308 C C . SER A 1 167 ? 30.049 38.111 7.176 1.00 38.91 167 SER A C 1
ATOM 1310 O O . SER A 1 167 ? 30.374 39.154 7.743 1.00 38.91 167 SER A O 1
ATOM 1312 N N . GLY A 1 168 ? 28.976 38.020 6.389 1.00 34.44 168 GLY A N 1
ATOM 1313 C CA . GLY A 1 168 ? 27.892 38.997 6.330 1.00 34.44 168 GLY A CA 1
ATOM 1314 C C . GLY A 1 168 ? 26.727 38.498 7.173 1.00 34.44 168 GLY A C 1
ATOM 1315 O O . GLY A 1 168 ? 25.896 37.730 6.700 1.00 34.44 168 GLY A O 1
ATOM 1316 N N . HIS A 1 169 ? 26.704 38.910 8.435 1.00 39.06 169 HIS A N 1
ATOM 1317 C CA . HIS A 1 169 ? 25.591 38.713 9.353 1.00 39.06 169 HIS A CA 1
ATOM 1318 C C . HIS A 1 169 ? 24.581 39.839 9.084 1.00 39.06 169 HIS A C 1
ATOM 1320 O O . HIS A 1 169 ? 24.838 40.987 9.441 1.00 39.06 169 HIS A O 1
ATOM 1326 N N . THR A 1 170 ? 23.473 39.551 8.398 1.00 36.59 170 THR A N 1
ATOM 1327 C CA . THR A 1 170 ? 22.376 40.519 8.256 1.00 36.59 170 THR A CA 1
ATOM 1328 C C . THR A 1 170 ? 21.382 40.285 9.384 1.00 36.59 170 THR A C 1
ATOM 1330 O O . THR A 1 170 ? 20.626 39.317 9.389 1.00 36.59 170 THR A O 1
ATOM 1333 N N . VAL A 1 171 ? 21.463 41.171 10.371 1.00 39.28 171 VAL A N 1
ATOM 1334 C CA . VAL A 1 171 ? 20.480 41.387 11.430 1.00 39.28 171 VAL A CA 1
ATOM 1335 C C . VAL A 1 171 ? 19.193 41.881 10.767 1.00 39.28 171 VAL A C 1
ATOM 1337 O O . VAL A 1 171 ? 19.222 42.871 10.041 1.00 39.28 171 VAL A O 1
ATOM 1340 N N . ILE A 1 172 ? 18.076 41.185 10.980 1.00 38.41 172 ILE A N 1
ATOM 1341 C CA . ILE A 1 172 ? 16.748 41.735 10.692 1.00 38.41 172 ILE A CA 1
ATOM 1342 C C . ILE A 1 172 ? 16.358 42.532 11.936 1.00 38.41 172 ILE A C 1
ATOM 1344 O O . ILE A 1 172 ? 15.966 41.960 12.952 1.00 38.41 172 ILE A O 1
ATOM 1348 N N . GLU A 1 173 ? 16.555 43.846 11.863 1.00 36.41 173 GLU A N 1
ATOM 1349 C CA . GLU A 1 173 ? 16.029 44.807 12.827 1.00 36.41 173 GLU A CA 1
ATOM 1350 C C . GLU A 1 173 ? 14.497 44.813 12.720 1.00 36.41 173 GLU A C 1
ATOM 1352 O O . GLU A 1 173 ? 13.922 45.039 11.654 1.00 36.41 173 GLU A O 1
ATOM 1357 N N . GLN A 1 174 ? 13.829 44.496 13.831 1.00 37.34 174 GLN A N 1
ATOM 1358 C CA . GLN A 1 174 ? 12.414 44.787 14.020 1.00 37.34 174 GLN A CA 1
ATOM 1359 C C . GLN A 1 174 ? 12.286 46.282 14.310 1.00 37.34 174 GLN A C 1
ATOM 1361 O O . GLN A 1 174 ? 12.459 46.711 15.450 1.00 37.34 174 GLN A O 1
ATOM 1366 N N . ASP A 1 175 ? 11.977 47.059 13.275 1.00 40.47 175 ASP A N 1
ATOM 1367 C CA . ASP A 1 175 ? 11.507 48.429 13.440 1.00 40.47 175 ASP A CA 1
ATOM 1368 C C . ASP A 1 175 ? 10.091 48.409 14.022 1.00 40.47 175 ASP A C 1
ATOM 1370 O O . ASP A 1 175 ? 9.122 47.971 13.394 1.00 40.47 175 ASP A O 1
ATOM 1374 N N . GLY A 1 176 ? 9.992 48.893 15.258 1.00 46.69 176 GLY A N 1
ATOM 1375 C CA . GLY A 1 176 ? 8.741 49.335 15.844 1.00 46.69 176 GLY A CA 1
ATOM 1376 C C . GLY A 1 176 ? 8.264 50.586 15.118 1.00 46.69 176 GLY A C 1
ATOM 1377 O O . GLY A 1 176 ? 8.980 51.580 15.035 1.00 46.69 176 GLY A O 1
ATOM 1378 N N . THR A 1 177 ? 7.039 50.541 14.607 1.00 41.78 177 THR A N 1
ATOM 1379 C CA . THR A 1 177 ? 6.303 51.743 14.224 1.00 41.78 177 THR A CA 1
ATOM 1380 C C . THR A 1 177 ? 5.004 51.803 15.005 1.00 41.78 177 THR A C 1
ATOM 1382 O O . THR A 1 177 ? 4.169 50.899 14.978 1.00 41.78 177 THR A O 1
ATOM 1385 N N . ASP A 1 178 ? 4.924 52.894 15.752 1.00 41.12 178 ASP A N 1
ATOM 1386 C CA . ASP A 1 178 ? 3.827 53.343 16.577 1.00 41.12 178 ASP A CA 1
ATOM 1387 C C . ASP A 1 178 ? 2.546 53.642 15.783 1.00 41.12 178 ASP A C 1
ATOM 1389 O O . ASP A 1 178 ? 2.571 54.044 14.622 1.00 41.12 178 ASP A O 1
ATOM 1393 N N . HIS A 1 179 ? 1.436 53.508 16.513 1.00 42.75 179 HIS A N 1
ATOM 1394 C CA . HIS A 1 179 ? 0.207 54.300 16.456 1.00 42.75 179 HIS A CA 1
ATOM 1395 C C . HIS A 1 179 ? -0.412 54.653 15.094 1.00 42.75 179 HIS A C 1
ATOM 1397 O O . HIS A 1 179 ? -0.041 55.634 14.461 1.00 42.75 179 HIS A O 1
ATOM 1403 N N . HIS A 1 180 ? -1.567 54.038 14.816 1.00 38.97 180 HIS A N 1
ATOM 1404 C CA . HIS A 1 180 ? -2.749 54.819 14.448 1.00 38.97 180 HIS A CA 1
ATOM 1405 C C . HIS A 1 180 ? -4.022 54.236 15.070 1.00 38.97 180 HIS A C 1
ATOM 1407 O O . HIS A 1 180 ? -4.489 53.156 14.711 1.00 38.97 180 HIS A O 1
ATOM 1413 N N . ASP A 1 181 ? -4.586 55.011 15.996 1.00 41.50 181 ASP A N 1
ATOM 1414 C CA . ASP A 1 181 ? -5.987 54.959 16.386 1.00 41.50 181 ASP A CA 1
ATOM 1415 C C . ASP A 1 181 ? -6.873 55.179 15.154 1.00 41.50 181 ASP A C 1
ATOM 1417 O O . ASP A 1 181 ? -6.832 56.242 14.531 1.00 41.50 181 ASP A O 1
ATOM 1421 N N . VAL A 1 182 ? -7.733 54.210 14.844 1.00 43.56 182 VAL A N 1
ATOM 1422 C CA . VAL A 1 182 ? -8.967 54.475 14.101 1.00 43.56 182 VAL A CA 1
ATOM 1423 C C . VAL A 1 182 ? -10.112 53.865 14.882 1.00 43.56 182 VAL A C 1
ATOM 1425 O O . VAL A 1 182 ? -10.330 52.656 14.929 1.00 43.56 182 VAL A O 1
ATOM 1428 N N . ALA A 1 183 ? -10.825 54.768 15.535 1.00 40.69 183 ALA A N 1
ATOM 1429 C CA . ALA A 1 183 ? -12.086 54.511 16.170 1.00 40.69 183 ALA A CA 1
ATOM 1430 C C . ALA A 1 183 ? -13.198 54.286 15.130 1.00 40.69 183 ALA A C 1
ATOM 1432 O O . ALA A 1 183 ? -13.184 54.853 14.039 1.00 40.69 183 ALA A O 1
ATOM 1433 N N . MET A 1 184 ? -14.224 53.584 15.611 1.00 39.16 184 MET A N 1
ATOM 1434 C CA . MET A 1 184 ? -15.646 53.717 15.285 1.00 39.16 184 MET A CA 1
ATOM 1435 C C . MET A 1 184 ? -16.308 52.734 14.309 1.00 39.16 184 MET A C 1
ATOM 1437 O O . MET A 1 184 ? -16.006 52.641 13.126 1.00 39.16 184 MET A O 1
ATOM 1441 N N . THR A 1 185 ? -17.403 52.199 14.865 1.00 41.22 185 THR A N 1
ATOM 1442 C CA . THR A 1 185 ? -18.629 51.667 14.252 1.00 41.22 185 THR A CA 1
ATOM 1443 C C . THR A 1 185 ? -18.500 50.253 13.673 1.00 41.22 185 THR A C 1
ATOM 1445 O O . THR A 1 185 ? -17.687 49.989 12.808 1.00 41.22 185 THR A O 1
ATOM 1448 N N . GLY A 1 186 ? -19.216 49.233 14.144 1.00 39.00 186 GLY A N 1
ATOM 1449 C CA . GLY A 1 186 ? -20.558 49.227 14.713 1.00 39.00 186 GLY A CA 1
ATOM 1450 C C . GLY A 1 186 ? -21.542 48.788 13.637 1.00 39.00 186 GLY A C 1
ATOM 1451 O O . GLY A 1 186 ? -22.221 49.631 13.072 1.00 39.00 186 GLY A O 1
ATOM 1452 N N . GLN A 1 187 ? -21.627 47.482 13.365 1.00 40.75 187 GLN A N 1
ATOM 1453 C CA . GLN A 1 187 ? -22.787 46.892 12.698 1.00 40.75 187 GLN A CA 1
ATOM 1454 C C . GLN A 1 187 ? -22.932 45.415 13.074 1.00 40.75 187 GLN A C 1
ATOM 1456 O O . GLN A 1 187 ? -22.163 44.544 12.674 1.00 40.75 187 GLN A O 1
ATOM 1461 N N . HIS A 1 188 ? -23.944 45.167 13.902 1.00 39.59 188 HIS A N 1
ATOM 1462 C CA . HIS A 1 188 ? -24.454 43.852 14.244 1.00 39.59 188 HIS A CA 1
ATOM 1463 C C . HIS A 1 188 ? -25.144 43.245 13.019 1.00 39.59 188 HIS A C 1
ATOM 1465 O O . HIS A 1 188 ? -26.205 43.719 12.619 1.00 39.59 188 HIS A O 1
ATOM 1471 N N . HIS A 1 189 ? -24.605 42.152 12.482 1.00 41.25 189 HIS A N 1
ATOM 1472 C CA . HIS A 1 189 ? -25.386 41.226 11.668 1.00 41.25 189 HIS A CA 1
ATOM 1473 C C . HIS A 1 189 ? -25.588 39.929 12.441 1.00 41.25 189 HIS A C 1
ATOM 1475 O O . HIS A 1 189 ? -24.733 39.054 12.518 1.00 41.25 189 HIS A O 1
ATOM 1481 N N . SER A 1 190 ? -26.768 39.882 13.055 1.00 42.97 190 SER A N 1
ATOM 1482 C CA . SER A 1 190 ? -27.427 38.692 13.566 1.00 42.97 190 SER A CA 1
ATOM 1483 C C . SER A 1 190 ? -27.635 37.714 12.409 1.00 42.97 190 SER A C 1
ATOM 1485 O O . SER A 1 190 ? -28.401 38.003 11.489 1.00 42.97 190 SER A O 1
ATOM 1487 N N . LEU A 1 191 ? -26.943 36.575 12.435 1.00 42.62 191 LEU A N 1
ATOM 1488 C CA . LEU A 1 191 ? -27.245 35.440 11.571 1.00 42.62 191 LEU A CA 1
ATOM 1489 C C . LEU A 1 191 ? -27.663 34.257 12.438 1.00 42.62 191 LEU A C 1
ATOM 1491 O O . LEU A 1 191 ? -26.904 33.714 13.237 1.00 42.62 191 LEU A O 1
ATOM 1495 N N . ALA A 1 192 ? -28.947 33.965 12.268 1.00 38.28 192 ALA A N 1
ATOM 1496 C CA . ALA A 1 192 ? -29.739 32.850 12.734 1.00 38.28 192 ALA A CA 1
ATOM 1497 C C . ALA A 1 192 ? -28.968 31.551 13.028 1.00 38.28 192 ALA A C 1
ATOM 1499 O O . ALA A 1 192 ? -28.248 31.008 12.192 1.00 38.28 192 ALA A O 1
ATOM 1500 N N . SER A 1 193 ? -29.251 31.020 14.220 1.00 42.16 193 SER A N 1
ATOM 1501 C CA . SER A 1 193 ? -29.118 29.604 14.559 1.00 42.16 193 SER A CA 1
ATOM 1502 C C . SER A 1 193 ? -29.866 28.722 13.556 1.00 42.16 193 SER A C 1
ATOM 1504 O O . SER A 1 193 ? -31.029 29.011 13.268 1.00 42.16 193 SER A O 1
ATOM 1506 N N . PRO A 1 194 ? -29.280 27.600 13.116 1.00 56.38 194 PRO A N 1
ATOM 1507 C CA . PRO A 1 194 ? -30.050 26.468 12.647 1.00 56.38 194 PRO A CA 1
ATOM 1508 C C . PRO A 1 194 ? -30.365 25.498 13.794 1.00 56.38 194 PRO A C 1
ATOM 1510 O O . PRO A 1 194 ? -29.541 25.206 14.664 1.00 56.38 194 PRO A O 1
ATOM 1513 N N . ASP A 1 195 ? -31.606 25.032 13.749 1.00 39.97 195 ASP A N 1
ATOM 1514 C CA . ASP A 1 195 ? -32.306 24.144 14.663 1.00 39.97 195 ASP A CA 1
ATOM 1515 C C . ASP A 1 195 ? -31.520 22.924 15.159 1.00 39.97 195 ASP A C 1
ATOM 1517 O O . ASP A 1 195 ? -31.012 22.096 14.399 1.00 39.97 195 ASP A O 1
ATOM 1521 N N . ARG A 1 196 ? -31.571 22.739 16.483 1.00 40.97 196 ARG A N 1
ATOM 1522 C CA . ARG A 1 196 ? -31.402 21.440 17.138 1.00 40.97 196 ARG A CA 1
ATOM 1523 C C . ARG A 1 196 ? -32.632 20.580 16.847 1.00 40.97 196 ARG A C 1
ATOM 1525 O O . ARG A 1 196 ? -33.637 20.680 17.547 1.00 40.97 196 ARG A O 1
ATOM 1532 N N . ALA A 1 197 ? -32.521 19.681 15.875 1.00 41.81 197 ALA A N 1
ATOM 1533 C CA . ALA A 1 197 ? -33.486 18.609 15.666 1.00 41.81 197 ALA A CA 1
ATOM 1534 C C . ALA A 1 197 ? -32.865 17.236 15.989 1.00 41.81 197 ALA A C 1
ATOM 1536 O O . ALA A 1 197 ? -31.950 16.771 15.320 1.00 41.81 197 ALA A O 1
ATOM 1537 N N . ASN A 1 198 ? -33.431 16.584 17.011 1.00 43.94 198 ASN A N 1
ATOM 1538 C CA . ASN A 1 198 ? -33.551 15.132 17.180 1.00 43.94 198 ASN A CA 1
ATOM 1539 C C . ASN A 1 198 ? -32.285 14.256 17.109 1.00 43.94 198 ASN A C 1
ATOM 1541 O O . ASN A 1 198 ? -32.085 13.515 16.148 1.00 43.94 198 ASN A O 1
ATOM 1545 N N . VAL A 1 199 ? -31.558 14.154 18.226 1.00 40.12 199 VAL A N 1
ATOM 1546 C CA . VAL A 1 199 ? -30.837 12.911 18.550 1.00 40.12 199 VAL A CA 1
ATOM 1547 C C . VAL A 1 199 ? -31.724 12.083 19.473 1.00 40.12 199 VAL A C 1
ATOM 1549 O O . VAL A 1 199 ? -31.883 12.372 20.657 1.00 40.12 199 VAL A O 1
ATOM 1552 N N . ARG A 1 200 ? -32.356 11.066 18.880 1.00 40.97 200 ARG A N 1
ATOM 1553 C CA . ARG A 1 200 ? -33.109 10.028 19.581 1.00 40.97 200 ARG A CA 1
ATOM 1554 C C . ARG A 1 200 ? -32.183 9.279 20.534 1.00 40.97 200 ARG A C 1
ATOM 1556 O O . ARG A 1 200 ? -31.229 8.629 20.119 1.00 40.97 200 ARG A O 1
ATOM 1563 N N . GLN A 1 201 ? -32.538 9.348 21.805 1.00 37.62 201 GLN A N 1
ATOM 1564 C CA . GLN A 1 201 ? -32.024 8.532 22.889 1.00 37.62 201 GLN A CA 1
ATOM 1565 C C . GLN A 1 201 ? -32.517 7.090 22.674 1.00 37.62 201 GLN A C 1
ATOM 1567 O O . GLN A 1 201 ? -33.678 6.774 22.928 1.00 37.62 201 GLN A O 1
ATOM 1572 N N . VAL A 1 202 ? -31.660 6.219 22.138 1.00 41.34 202 VAL A N 1
ATOM 1573 C CA . VAL A 1 202 ? -31.924 4.775 22.104 1.00 41.34 202 VAL A CA 1
ATOM 1574 C C . VAL A 1 202 ? -31.485 4.214 23.449 1.00 41.34 202 VAL A C 1
ATOM 1576 O O . VAL A 1 202 ? -30.305 3.977 23.691 1.00 41.34 202 VAL A O 1
ATOM 1579 N N . GLY A 1 203 ? -32.454 4.051 24.346 1.00 39.19 203 GLY A N 1
ATOM 1580 C CA . GLY A 1 203 ? -32.290 3.232 25.535 1.00 39.19 203 GLY A CA 1
ATOM 1581 C C . GLY A 1 203 ? -32.218 1.765 25.130 1.00 39.19 203 GLY A C 1
ATOM 1582 O O . GLY A 1 203 ? -33.190 1.222 24.610 1.00 39.19 203 GLY A O 1
ATOM 1583 N N . VAL A 1 204 ? -31.084 1.121 25.396 1.00 38.59 204 VAL A N 1
ATOM 1584 C CA . VAL A 1 204 ? -31.006 -0.340 25.468 1.00 38.59 204 VAL A CA 1
ATOM 1585 C C . VAL A 1 204 ? -30.847 -0.698 26.937 1.00 38.59 204 VAL A C 1
ATOM 1587 O O . VAL A 1 204 ? -29.798 -0.518 27.548 1.00 38.59 204 VAL A O 1
ATOM 1590 N N . THR A 1 205 ? -31.959 -1.136 27.510 1.00 44.22 205 THR A N 1
ATOM 1591 C CA . THR A 1 205 ? -32.019 -1.896 28.755 1.00 44.22 205 THR A CA 1
ATOM 1592 C C . THR A 1 205 ? -31.745 -3.365 28.424 1.00 44.22 205 THR A C 1
ATOM 1594 O O . THR A 1 205 ? -32.169 -3.819 27.365 1.00 44.22 205 THR A O 1
ATOM 1597 N N . ASN A 1 206 ? -30.986 -4.037 29.304 1.00 41.47 206 ASN A N 1
ATOM 1598 C CA . ASN A 1 206 ? -30.752 -5.490 29.496 1.00 41.47 206 ASN A CA 1
ATOM 1599 C C . ASN A 1 206 ? -29.262 -5.647 29.870 1.00 41.47 206 ASN A C 1
ATOM 1601 O O . ASN A 1 206 ? -28.405 -5.572 29.002 1.00 41.47 206 ASN A O 1
ATOM 1605 N N . ARG A 1 207 ? -28.815 -5.746 31.131 1.00 40.56 207 ARG A N 1
ATOM 1606 C CA . ARG A 1 207 ? -29.324 -6.495 32.297 1.00 40.56 207 ARG A CA 1
ATOM 1607 C C . ARG A 1 207 ? -29.716 -7.930 31.943 1.00 40.56 207 ARG A C 1
ATOM 1609 O O . ARG A 1 207 ? -30.890 -8.257 31.877 1.00 40.56 207 ARG A O 1
ATOM 1616 N N . HIS A 1 208 ? -28.702 -8.770 31.754 1.00 42.88 208 HIS A N 1
ATOM 1617 C CA . HIS A 1 208 ? -28.793 -10.172 32.132 1.00 42.88 208 HIS A CA 1
ATOM 1618 C C . HIS A 1 208 ? -27.558 -10.588 32.925 1.00 42.88 208 HIS A C 1
ATOM 1620 O O . HIS A 1 208 ? -26.420 -10.315 32.549 1.00 42.88 208 HIS A O 1
ATOM 1626 N N . ASP A 1 209 ? -27.870 -11.196 34.060 1.00 40.88 209 ASP A N 1
ATOM 1627 C CA . ASP A 1 209 ? -27.010 -11.828 35.039 1.00 40.88 209 ASP A CA 1
ATOM 1628 C C . ASP A 1 209 ? -25.970 -12.755 34.408 1.00 40.88 209 ASP A C 1
ATOM 1630 O O . ASP A 1 209 ? -26.308 -13.668 33.654 1.00 40.88 209 ASP A O 1
ATOM 1634 N N . VAL A 1 210 ? -24.709 -12.588 34.803 1.00 42.94 210 VAL A N 1
ATOM 1635 C CA . VAL A 1 210 ? -23.738 -13.680 34.742 1.00 42.94 210 VAL A CA 1
ATOM 1636 C C . VAL A 1 210 ? -23.446 -14.064 36.180 1.00 42.94 210 VAL A C 1
ATOM 1638 O O . VAL A 1 210 ? -22.749 -13.365 36.914 1.00 42.94 210 VAL A O 1
ATOM 1641 N N . MET A 1 211 ? -24.079 -15.158 36.593 1.00 42.91 211 MET A N 1
ATOM 1642 C CA . MET A 1 211 ? -23.828 -15.801 37.867 1.00 42.91 211 MET A CA 1
ATOM 1643 C C . MET A 1 211 ? -22.354 -16.195 37.985 1.00 42.91 211 MET A C 1
ATOM 1645 O O . MET A 1 211 ? -21.759 -16.763 37.070 1.00 42.91 211 MET A O 1
ATOM 1649 N N . SER A 1 212 ? -21.802 -15.902 39.160 1.00 41.53 212 SER A N 1
ATOM 1650 C CA . SER A 1 212 ? -20.538 -16.433 39.656 1.00 41.53 212 SER A CA 1
ATOM 1651 C C . SER A 1 212 ? -20.547 -17.960 39.629 1.00 41.53 212 SER A C 1
ATOM 1653 O O . SER A 1 212 ? -21.297 -18.588 40.373 1.00 41.53 212 SER A O 1
ATOM 1655 N N . ILE A 1 213 ? -19.663 -18.558 38.832 1.00 42.44 213 ILE A N 1
ATOM 1656 C CA . ILE A 1 213 ? -19.218 -19.941 39.024 1.00 42.44 213 ILE A CA 1
ATOM 1657 C C . ILE A 1 213 ? -17.903 -19.860 39.801 1.00 42.44 213 ILE A C 1
ATOM 1659 O O . ILE A 1 213 ? -16.814 -19.840 39.236 1.00 42.44 213 ILE A O 1
ATOM 1663 N N . ALA A 1 214 ? -18.033 -19.736 41.117 1.00 45.47 214 ALA A N 1
ATOM 1664 C CA . ALA A 1 214 ? -16.955 -19.913 42.078 1.00 45.47 214 ALA A CA 1
ATOM 1665 C C . ALA A 1 214 ? -17.439 -20.945 43.096 1.00 45.47 214 ALA A C 1
ATOM 1667 O O . ALA A 1 214 ? -18.144 -20.598 44.037 1.00 45.47 214 ALA A O 1
ATOM 1668 N N . SER A 1 215 ? -17.147 -22.222 42.856 1.00 47.38 215 SER A N 1
ATOM 1669 C CA . SER A 1 215 ? -17.279 -23.313 43.829 1.00 47.38 215 SER A CA 1
ATOM 1670 C C . SER A 1 215 ? -16.839 -24.619 43.165 1.00 47.38 215 SER A C 1
ATOM 1672 O O . SER A 1 215 ? -17.171 -24.844 42.007 1.00 47.38 215 SER A O 1
ATOM 1674 N N . MET A 1 216 ? -16.157 -25.477 43.926 1.00 45.56 216 MET A N 1
ATOM 1675 C CA . MET A 1 216 ? -15.636 -26.807 43.569 1.00 45.56 216 MET A CA 1
ATOM 1676 C C . MET A 1 216 ? -14.206 -26.849 43.008 1.00 45.56 216 MET A C 1
ATOM 1678 O O . MET A 1 216 ? -13.964 -27.293 41.891 1.00 45.56 216 MET A O 1
ATOM 1682 N N . ILE A 1 217 ? -13.239 -26.472 43.852 1.00 50.53 217 ILE A N 1
ATOM 1683 C CA . ILE A 1 217 ? -11.955 -27.185 43.904 1.00 50.53 217 ILE A CA 1
ATOM 1684 C C . ILE A 1 217 ? -11.837 -27.802 45.300 1.00 50.53 217 ILE A C 1
ATOM 1686 O O . ILE A 1 217 ? -11.942 -27.120 46.317 1.00 50.53 217 ILE A O 1
ATOM 1690 N N . ASP A 1 218 ? -11.699 -29.118 45.279 1.00 44.06 218 ASP A N 1
ATOM 1691 C CA . ASP A 1 218 ? -11.643 -30.079 46.374 1.00 44.06 218 ASP A CA 1
ATOM 1692 C C . ASP A 1 218 ? -10.244 -30.076 47.030 1.00 44.06 218 ASP A C 1
ATOM 1694 O O . ASP A 1 218 ? -9.255 -30.248 46.309 1.00 44.06 218 ASP A O 1
ATOM 1698 N N . PRO A 1 219 ? -10.094 -29.863 48.354 1.00 51.81 219 PRO A N 1
ATOM 1699 C CA . PRO A 1 219 ? -8.817 -30.000 49.033 1.00 51.81 219 PRO A CA 1
ATOM 1700 C C . PRO A 1 219 ? -8.788 -31.321 49.808 1.00 51.81 219 PRO A C 1
ATOM 1702 O O . PRO A 1 219 ? -9.121 -31.377 50.991 1.00 51.81 219 PRO A O 1
ATOM 1705 N N . SER A 1 220 ? -8.352 -32.399 49.162 1.00 46.31 220 SER A N 1
ATOM 1706 C CA . SER A 1 220 ? -7.971 -33.609 49.886 1.00 46.31 220 SER A CA 1
ATOM 1707 C C . SER A 1 220 ? -6.920 -34.390 49.116 1.00 46.31 220 SER A C 1
ATOM 1709 O O . SER A 1 220 ? -7.229 -35.021 48.112 1.00 46.31 220 SER A O 1
ATOM 1711 N N . LEU A 1 221 ? -5.669 -34.308 49.573 1.00 45.59 221 LEU A N 1
ATOM 1712 C CA . LEU A 1 221 ? -4.798 -35.468 49.784 1.00 45.59 221 LEU A CA 1
ATOM 1713 C C . LEU A 1 221 ? -3.439 -35.002 50.309 1.00 45.59 221 LEU A C 1
ATOM 1715 O O . LEU A 1 221 ? -2.523 -34.635 49.576 1.00 45.59 221 LEU A O 1
ATOM 1719 N N . GLU A 1 222 ? -3.345 -35.046 51.633 1.00 45.66 222 GLU A N 1
ATOM 1720 C CA . GLU A 1 222 ? -2.103 -35.275 52.350 1.00 45.66 222 GLU A CA 1
ATOM 1721 C C . GLU A 1 222 ? -1.506 -36.613 51.888 1.00 45.66 222 GLU A C 1
ATOM 1723 O O . GLU A 1 222 ? -2.180 -37.643 51.904 1.00 45.66 222 GLU A O 1
ATOM 1728 N N . SER A 1 223 ? -0.226 -36.626 51.521 1.00 48.44 223 SER A N 1
ATOM 1729 C CA . SER A 1 223 ? 0.577 -37.841 51.625 1.00 48.44 223 SER A CA 1
ATOM 1730 C C . SER A 1 223 ? 1.987 -37.469 52.045 1.00 48.44 223 SER A C 1
ATOM 1732 O O . SER A 1 223 ? 2.757 -36.863 51.303 1.00 48.44 223 SER A O 1
ATOM 1734 N N . ALA A 1 224 ? 2.277 -37.829 53.288 1.00 47.84 224 ALA A N 1
ATOM 1735 C CA . ALA A 1 224 ? 3.567 -37.738 53.929 1.00 47.84 224 ALA A CA 1
ATOM 1736 C C . ALA A 1 224 ? 4.597 -38.655 53.253 1.00 47.84 224 ALA A C 1
ATOM 1738 O O . ALA A 1 224 ? 4.312 -39.818 52.969 1.00 47.84 224 ALA A O 1
ATOM 1739 N N . THR A 1 225 ? 5.823 -38.156 53.108 1.00 43.06 225 THR A N 1
ATOM 1740 C CA . THR A 1 225 ? 7.027 -38.987 52.989 1.00 43.06 225 THR A CA 1
ATOM 1741 C C . THR A 1 225 ? 8.156 -38.344 53.789 1.00 43.06 225 THR A C 1
ATOM 1743 O O . THR A 1 225 ? 8.416 -37.148 53.668 1.00 43.06 225 THR A O 1
ATOM 1746 N N . SER A 1 226 ? 8.745 -39.165 54.657 1.00 44.28 226 SER A N 1
ATOM 1747 C CA . SER A 1 226 ? 9.761 -38.884 55.675 1.00 44.28 226 SER A CA 1
ATOM 1748 C C . SER A 1 226 ? 11.040 -38.202 55.173 1.00 44.28 226 SER A C 1
ATOM 1750 O O . SER A 1 226 ? 11.407 -38.373 54.012 1.00 44.28 226 SER A O 1
ATOM 1752 N N . PRO A 1 227 ? 11.799 -37.536 56.066 1.00 55.00 227 PRO A N 1
ATOM 1753 C CA . PRO A 1 227 ? 13.162 -37.114 55.781 1.00 55.00 227 PRO A CA 1
ATOM 1754 C C . PRO A 1 227 ? 14.154 -38.239 56.119 1.00 55.00 227 PRO A C 1
ATOM 1756 O O . PRO A 1 227 ? 14.250 -38.662 57.272 1.00 55.00 227 PRO A O 1
ATOM 1759 N N . GLU A 1 228 ? 14.917 -38.705 55.128 1.00 46.28 228 GLU A N 1
ATOM 1760 C CA . GLU A 1 228 ? 16.134 -39.484 55.367 1.00 46.28 228 GLU A CA 1
ATOM 1761 C C . GLU A 1 228 ? 17.349 -38.561 55.495 1.00 46.28 228 GLU A C 1
ATOM 1763 O O . GLU A 1 228 ? 17.652 -37.715 54.654 1.00 46.28 228 GLU A O 1
ATOM 1768 N N . THR A 1 229 ? 18.033 -38.757 56.612 1.00 49.38 229 THR A N 1
ATOM 1769 C CA . THR A 1 229 ? 19.290 -38.163 57.045 1.00 49.38 229 THR A CA 1
ATOM 1770 C C . THR A 1 229 ? 20.428 -38.614 56.125 1.00 49.38 229 THR A C 1
ATOM 1772 O O . THR A 1 229 ? 20.764 -39.797 56.110 1.00 49.38 229 THR A O 1
ATOM 1775 N N . ILE A 1 230 ? 21.076 -37.691 55.403 1.00 46.88 230 ILE A N 1
ATOM 1776 C CA . ILE A 1 230 ? 22.331 -37.979 54.690 1.00 46.88 230 ILE A CA 1
ATOM 1777 C C . ILE A 1 230 ? 23.469 -37.123 55.247 1.00 46.88 230 ILE A C 1
ATOM 1779 O O . ILE A 1 230 ? 23.379 -35.910 55.425 1.00 46.88 230 ILE A O 1
ATOM 1783 N N . SER A 1 231 ? 24.524 -37.864 55.560 1.00 40.12 231 SER A N 1
ATOM 1784 C CA . SER A 1 231 ? 25.752 -37.539 56.264 1.00 40.12 231 SER A CA 1
ATOM 1785 C C . SER A 1 231 ? 26.620 -36.490 55.560 1.00 40.12 231 SER A C 1
ATOM 1787 O O . SER A 1 231 ? 26.832 -36.542 54.350 1.00 40.12 231 SER A O 1
ATOM 1789 N N . HIS A 1 232 ? 27.164 -35.568 56.357 1.00 45.47 232 HIS A N 1
ATOM 1790 C CA . HIS A 1 232 ? 28.196 -34.603 55.983 1.00 45.47 232 HIS A CA 1
ATOM 1791 C C . HIS A 1 232 ? 29.521 -35.318 55.659 1.00 45.47 232 HIS A C 1
ATOM 1793 O O . HIS A 1 232 ? 30.226 -35.771 56.560 1.00 45.47 232 HIS A O 1
ATOM 1799 N N . GLY A 1 233 ? 29.881 -35.370 54.376 1.00 40.00 233 GLY A N 1
ATOM 1800 C CA . GLY A 1 233 ? 31.239 -35.644 53.906 1.00 40.00 233 GLY A CA 1
ATOM 1801 C C . GLY A 1 233 ? 31.834 -34.375 53.300 1.00 40.00 233 GLY A C 1
ATOM 1802 O O . GLY A 1 233 ? 31.246 -33.798 52.389 1.00 40.00 233 GLY A O 1
ATOM 1803 N N . GLN A 1 234 ? 32.972 -33.924 53.832 1.00 51.81 234 GLN A N 1
ATOM 1804 C CA . GLN A 1 234 ? 33.726 -32.769 53.343 1.00 51.81 234 GLN A CA 1
ATOM 1805 C C . GLN A 1 234 ? 34.051 -32.909 51.848 1.00 51.81 234 GLN A C 1
ATOM 1807 O O . GLN A 1 234 ? 34.706 -33.869 51.448 1.00 51.81 234 GLN A O 1
ATOM 1812 N N . ALA A 1 235 ? 33.643 -31.923 51.047 1.00 45.72 235 ALA A N 1
ATOM 1813 C CA . ALA A 1 235 ? 34.064 -31.769 49.661 1.00 45.72 235 ALA A CA 1
ATOM 1814 C C . ALA A 1 235 ? 34.755 -30.411 49.487 1.00 45.72 235 ALA A C 1
ATOM 1816 O O . ALA A 1 235 ? 34.240 -29.373 49.905 1.00 45.72 235 ALA A O 1
ATOM 1817 N N . GLU A 1 236 ? 35.947 -30.455 48.897 1.00 57.47 236 GLU A N 1
ATOM 1818 C CA . GLU A 1 236 ? 36.750 -29.296 48.519 1.00 57.47 236 GLU A CA 1
ATOM 1819 C C . GLU A 1 236 ? 36.026 -28.380 47.512 1.00 57.47 236 GLU A C 1
ATOM 1821 O O . GLU A 1 236 ? 35.152 -28.841 46.772 1.00 57.47 236 GLU A O 1
ATOM 1826 N N . PRO A 1 237 ? 36.370 -27.078 47.454 1.00 59.31 237 PRO A N 1
ATOM 1827 C CA . PRO A 1 237 ? 35.693 -26.113 46.594 1.00 59.31 237 PRO A CA 1
ATOM 1828 C C . PRO A 1 237 ? 35.962 -26.392 45.107 1.00 59.31 237 PRO A C 1
ATOM 1830 O O . PRO A 1 237 ? 36.971 -25.973 44.540 1.00 59.31 237 PRO A O 1
ATOM 1833 N N . VAL A 1 238 ? 35.021 -27.077 44.453 1.00 58.44 238 VAL A N 1
ATOM 1834 C CA . VAL A 1 238 ? 35.037 -27.282 43.001 1.00 58.44 238 VAL A CA 1
ATOM 1835 C C . VAL A 1 238 ? 34.589 -25.997 42.303 1.00 58.44 238 VAL A C 1
ATOM 1837 O O . VAL A 1 238 ? 33.497 -25.475 42.520 1.00 58.44 238 VAL A O 1
ATOM 1840 N N . ASN A 1 239 ? 35.473 -25.480 41.457 1.00 61.69 239 ASN A N 1
ATOM 1841 C CA . ASN A 1 239 ? 35.323 -24.238 40.712 1.00 61.69 239 ASN A CA 1
ATOM 1842 C C . ASN A 1 239 ? 34.159 -24.331 39.685 1.00 61.69 239 ASN A C 1
ATOM 1844 O O . ASN A 1 239 ? 34.214 -25.178 38.786 1.00 61.69 239 ASN A O 1
ATOM 1848 N N . PRO A 1 240 ? 33.124 -23.465 39.753 1.00 61.09 240 PRO A N 1
ATOM 1849 C CA . PRO A 1 240 ? 31.904 -23.560 38.935 1.00 61.09 240 PRO A CA 1
ATOM 1850 C C . PRO A 1 240 ? 32.111 -23.312 37.428 1.00 61.09 240 PRO A C 1
ATOM 1852 O O . PRO A 1 240 ? 31.182 -23.491 36.639 1.00 61.09 240 PRO A O 1
ATOM 1855 N N . ALA A 1 241 ? 33.315 -22.926 36.998 1.00 59.75 241 ALA A N 1
ATOM 1856 C CA . ALA A 1 241 ? 33.632 -22.683 35.591 1.00 59.75 241 ALA A CA 1
ATOM 1857 C C . ALA A 1 241 ? 33.813 -23.967 34.752 1.00 59.75 241 ALA A C 1
ATOM 1859 O O . ALA A 1 241 ? 33.651 -23.919 33.533 1.00 59.75 241 ALA A O 1
ATOM 1860 N N . ASN A 1 242 ? 34.090 -25.120 35.376 1.00 54.84 242 ASN A N 1
ATOM 1861 C CA . ASN A 1 242 ? 34.470 -26.339 34.645 1.00 54.84 242 ASN A CA 1
ATOM 1862 C C . ASN A 1 242 ? 33.343 -27.374 34.458 1.00 54.84 242 ASN A C 1
ATOM 1864 O O . ASN A 1 242 ? 33.533 -28.340 33.727 1.00 54.84 242 ASN A O 1
ATOM 1868 N N . MET A 1 243 ? 32.145 -27.172 35.021 1.00 53.03 243 MET A N 1
ATOM 1869 C CA . MET A 1 243 ? 31.030 -28.136 34.896 1.00 53.03 243 MET A CA 1
ATOM 1870 C C . MET A 1 243 ? 30.145 -27.961 33.647 1.00 53.03 243 MET A C 1
ATOM 1872 O O . MET A 1 243 ? 29.176 -28.693 33.475 1.00 53.03 243 MET A O 1
ATOM 1876 N N . LYS A 1 244 ? 30.450 -27.018 32.745 1.00 57.41 244 LYS A N 1
ATOM 1877 C CA . LYS A 1 244 ? 29.626 -26.762 31.544 1.00 57.41 244 LYS A CA 1
ATOM 1878 C C . LYS A 1 244 ? 30.093 -27.453 30.258 1.00 57.41 244 LYS A C 1
ATOM 1880 O O . LYS A 1 244 ? 29.498 -27.192 29.216 1.00 57.41 244 LYS A O 1
ATOM 1885 N N . ARG A 1 245 ? 31.129 -28.303 30.286 1.00 58.91 245 ARG A N 1
ATOM 1886 C CA . ARG A 1 245 ? 31.702 -28.869 29.046 1.00 58.91 245 ARG A CA 1
ATOM 1887 C C . ARG A 1 245 ? 31.601 -30.374 28.836 1.00 58.91 245 ARG A C 1
ATOM 1889 O O . ARG A 1 245 ? 31.890 -30.796 27.727 1.00 58.91 245 ARG A O 1
ATOM 1896 N N . GLU A 1 246 ? 31.146 -31.162 29.806 1.00 52.72 246 GLU A N 1
ATOM 1897 C CA . GLU A 1 246 ? 31.132 -32.628 29.656 1.00 52.72 246 GLU A CA 1
ATOM 1898 C C . GLU A 1 246 ? 29.870 -33.275 30.240 1.00 52.72 246 GLU A C 1
ATOM 1900 O O . GLU A 1 246 ? 29.932 -34.153 31.096 1.00 52.72 246 GLU A O 1
ATOM 1905 N N . LEU A 1 247 ? 28.697 -32.845 29.767 1.00 56.88 247 LEU A N 1
ATOM 1906 C CA . LEU A 1 247 ? 27.496 -33.676 29.862 1.00 56.88 247 LEU A CA 1
ATOM 1907 C C . LEU A 1 247 ? 27.380 -34.481 28.558 1.00 56.88 247 LEU A C 1
ATOM 1909 O O . LEU A 1 247 ? 27.154 -33.878 27.508 1.00 56.88 247 LEU A O 1
ATOM 1913 N N . PRO A 1 248 ? 27.586 -35.811 28.594 1.00 54.25 248 PRO A N 1
ATOM 1914 C CA . PRO A 1 248 ? 27.504 -36.658 27.413 1.00 54.25 248 PRO A CA 1
ATOM 1915 C C . PRO A 1 248 ? 26.080 -36.668 26.844 1.00 54.25 248 PRO A C 1
ATOM 1917 O O . PRO A 1 248 ? 25.101 -36.611 27.588 1.00 54.25 248 PRO A O 1
ATOM 1920 N N . ASP A 1 249 ? 26.009 -36.789 25.518 1.00 55.94 249 ASP A N 1
ATOM 1921 C CA . ASP A 1 249 ? 24.875 -36.844 24.571 1.00 55.94 249 ASP A CA 1
ATOM 1922 C C . ASP A 1 249 ? 23.689 -37.797 24.901 1.00 55.94 249 ASP A C 1
ATOM 1924 O O . ASP A 1 249 ? 22.853 -38.101 24.049 1.00 55.94 249 ASP A O 1
ATOM 1928 N N . ALA A 1 250 ? 23.567 -38.287 26.133 1.00 55.34 250 ALA A N 1
ATOM 1929 C CA . ALA A 1 250 ? 22.618 -39.315 26.555 1.00 55.34 250 ALA A CA 1
ATOM 1930 C C . ALA A 1 250 ? 21.183 -38.812 26.834 1.00 55.34 250 ALA A C 1
ATOM 1932 O O . ALA A 1 250 ? 20.316 -39.615 27.172 1.00 55.34 250 ALA A O 1
ATOM 1933 N N . PHE A 1 251 ? 20.895 -37.517 26.650 1.00 53.62 251 PHE A N 1
ATOM 1934 C CA . PHE A 1 251 ? 19.540 -36.947 26.778 1.00 53.62 251 PHE A CA 1
ATOM 1935 C C . PHE A 1 251 ? 18.889 -36.553 25.436 1.00 53.62 251 PHE A C 1
ATOM 1937 O O . PHE A 1 251 ? 17.905 -35.814 25.413 1.00 53.62 251 PHE A O 1
ATOM 1944 N N . ASN A 1 252 ? 19.345 -37.121 24.313 1.00 50.03 252 ASN A N 1
ATOM 1945 C CA . ASN A 1 252 ? 18.682 -37.038 22.997 1.00 50.03 252 ASN A CA 1
ATOM 1946 C C . ASN A 1 252 ? 17.372 -37.870 22.901 1.00 50.03 252 ASN A C 1
ATOM 1948 O O . ASN A 1 252 ? 17.084 -38.486 21.877 1.00 50.03 252 ASN A O 1
ATOM 1952 N N . LEU A 1 253 ? 16.559 -37.896 23.964 1.00 53.16 253 LEU A N 1
ATOM 1953 C CA . LEU A 1 253 ? 15.234 -38.541 24.001 1.00 53.16 253 LEU A CA 1
ATOM 1954 C C . LEU A 1 253 ? 14.068 -37.554 24.093 1.00 53.16 253 LEU A C 1
ATOM 1956 O O . LEU A 1 253 ? 12.916 -37.980 24.118 1.00 53.16 253 LEU A O 1
ATOM 1960 N N . VAL A 1 254 ? 14.327 -36.246 24.072 1.00 52.28 254 VAL A N 1
ATOM 1961 C CA . VAL A 1 254 ? 13.288 -35.285 23.693 1.00 52.28 254 VAL A CA 1
ATOM 1962 C C . VAL A 1 254 ? 13.423 -35.112 22.184 1.00 52.28 254 VAL A C 1
ATOM 1964 O O . VAL A 1 254 ? 14.406 -34.509 21.745 1.00 52.28 254 VAL A O 1
ATOM 1967 N N . PRO A 1 255 ? 12.502 -35.655 21.360 1.00 55.41 255 PRO A N 1
ATOM 1968 C CA . PRO A 1 255 ? 12.501 -35.356 19.937 1.00 55.41 255 PRO A CA 1
ATOM 1969 C C . PRO A 1 255 ? 12.562 -33.841 19.820 1.00 55.41 255 PRO A C 1
ATOM 1971 O O . PRO A 1 255 ? 11.796 -33.157 20.496 1.00 55.41 255 PRO A O 1
ATOM 1974 N N . ALA A 1 256 ? 13.479 -33.307 19.020 1.00 55.53 256 ALA A N 1
ATOM 1975 C CA . ALA A 1 256 ? 13.528 -31.885 18.721 1.00 55.53 256 ALA A CA 1
ATOM 1976 C C . ALA A 1 256 ? 12.196 -31.469 18.057 1.00 55.53 256 ALA A C 1
ATOM 1978 O O . ALA A 1 256 ? 12.073 -31.420 16.833 1.00 55.53 256 ALA A O 1
ATOM 1979 N N . MET A 1 257 ? 11.172 -31.213 18.876 1.00 52.22 257 MET A N 1
ATOM 1980 C CA . MET A 1 257 ? 9.779 -30.963 18.497 1.00 52.22 257 MET A CA 1
ATOM 1981 C C . MET A 1 257 ? 9.580 -29.580 17.880 1.00 52.22 257 MET A C 1
ATOM 1983 O O . MET A 1 257 ? 8.479 -29.233 17.478 1.00 52.22 257 MET A O 1
ATOM 1987 N N . ASN A 1 258 ? 10.655 -28.815 17.704 1.00 50.78 258 ASN A N 1
ATOM 1988 C CA . ASN A 1 258 ? 10.616 -27.518 17.049 1.00 50.78 258 ASN A CA 1
ATOM 1989 C C . ASN A 1 258 ? 11.269 -27.561 15.667 1.00 50.78 258 ASN A C 1
ATOM 1991 O O . ASN A 1 258 ? 11.880 -26.584 15.229 1.00 50.78 258 ASN A O 1
ATOM 1995 N N . LYS A 1 259 ? 11.081 -28.657 14.917 1.00 60.62 259 LYS A N 1
ATOM 1996 C CA . LYS A 1 259 ? 10.989 -28.517 13.460 1.00 60.62 259 LYS A CA 1
ATOM 1997 C C . LYS A 1 259 ? 9.761 -27.652 13.227 1.00 60.62 259 LYS A C 1
ATOM 1999 O O . LYS A 1 259 ? 8.659 -28.184 13.155 1.00 60.62 259 LYS A O 1
ATOM 2004 N N . LYS A 1 260 ? 9.952 -26.323 13.213 1.00 60.75 260 LYS A N 1
ATOM 2005 C CA . LYS A 1 260 ? 8.938 -25.345 12.807 1.00 60.75 260 LYS A CA 1
ATOM 2006 C C . LYS A 1 260 ? 8.245 -25.974 11.616 1.00 60.75 260 LYS A C 1
ATOM 2008 O O . LYS A 1 260 ? 8.923 -26.200 10.610 1.00 60.75 260 LYS A O 1
ATOM 2013 N N . ALA A 1 261 ? 6.983 -26.375 11.801 1.00 64.62 261 ALA A N 1
ATOM 2014 C CA . ALA A 1 261 ? 6.210 -26.994 10.741 1.00 64.62 261 ALA A CA 1
ATOM 2015 C C . ALA A 1 261 ? 6.433 -26.101 9.531 1.00 64.62 261 ALA A C 1
ATOM 2017 O O . ALA A 1 261 ? 6.262 -24.878 9.628 1.00 64.62 261 ALA A O 1
ATOM 2018 N N . LYS A 1 262 ? 7.024 -26.678 8.481 1.00 80.81 262 LYS A N 1
ATOM 2019 C CA . LYS A 1 262 ? 7.376 -25.900 7.304 1.00 80.81 262 LYS A CA 1
ATOM 2020 C C . LYS A 1 262 ? 6.091 -25.175 6.899 1.00 80.81 262 LYS A C 1
ATOM 2022 O O . LYS A 1 262 ? 5.010 -25.758 6.955 1.00 80.81 262 LYS A O 1
ATOM 2027 N N . GLY A 1 263 ? 6.194 -23.876 6.621 1.00 83.88 263 GLY A N 1
ATOM 2028 C CA . GLY A 1 263 ? 5.013 -23.040 6.376 1.00 83.88 263 GLY A CA 1
ATOM 2029 C C . GLY A 1 263 ? 4.141 -23.560 5.228 1.00 83.88 263 GLY A C 1
ATOM 2030 O O . GLY A 1 263 ? 2.972 -23.204 5.140 1.00 83.88 263 GLY A O 1
ATOM 2031 N N . ASP A 1 264 ? 4.687 -24.439 4.393 1.00 86.62 264 ASP A N 1
ATOM 2032 C CA . ASP A 1 264 ? 3.994 -25.167 3.341 1.00 86.62 264 ASP A CA 1
ATOM 2033 C C . ASP A 1 264 ? 2.952 -26.187 3.848 1.00 86.62 264 ASP A C 1
ATOM 2035 O O . ASP A 1 264 ? 1.974 -26.391 3.154 1.00 86.62 264 ASP A O 1
ATOM 2039 N N . GLN A 1 265 ? 3.080 -26.775 5.044 1.00 92.31 265 GLN A N 1
ATOM 2040 C CA . GLN A 1 265 ? 2.125 -27.769 5.577 1.00 92.31 265 GLN A CA 1
ATOM 2041 C C . GLN A 1 265 ? 0.926 -27.157 6.325 1.00 92.31 265 GLN A C 1
ATOM 2043 O O . GLN A 1 265 ? 0.060 -27.882 6.812 1.00 92.31 265 GLN A O 1
ATOM 2048 N N . ASP A 1 266 ? 0.881 -25.833 6.483 1.00 94.88 266 ASP A N 1
ATOM 2049 C CA . ASP A 1 266 ? -0.224 -25.152 7.164 1.00 94.88 266 ASP A CA 1
ATOM 2050 C C . ASP A 1 266 ? -1.452 -25.091 6.228 1.00 94.88 266 ASP A C 1
ATOM 2052 O O . ASP A 1 266 ? -1.366 -24.454 5.168 1.00 94.88 266 ASP A O 1
ATOM 2056 N N . PRO A 1 267 ? -2.601 -25.702 6.591 1.00 95.88 267 PRO A N 1
ATOM 2057 C CA . PRO A 1 267 ? -3.795 -25.705 5.745 1.00 95.88 267 PRO A CA 1
ATOM 2058 C C . PRO A 1 267 ? -4.295 -24.289 5.433 1.00 95.88 267 PRO A C 1
ATOM 2060 O O . PRO A 1 267 ? -4.794 -24.047 4.335 1.00 95.88 267 PRO A O 1
ATOM 2063 N N . GLU A 1 268 ? -4.083 -23.322 6.336 1.00 96.69 268 GLU A N 1
ATOM 2064 C CA . GLU A 1 268 ? -4.469 -21.930 6.090 1.00 96.69 268 GLU A CA 1
ATOM 2065 C C . GLU A 1 268 ? -3.672 -21.322 4.922 1.00 96.69 268 GLU A C 1
ATOM 2067 O O . GLU A 1 268 ? -4.204 -20.519 4.156 1.00 96.69 268 GLU A O 1
ATOM 2072 N N . ASN A 1 269 ? -2.410 -21.723 4.724 1.00 97.44 269 ASN A N 1
ATOM 2073 C CA . ASN A 1 269 ? -1.600 -21.223 3.611 1.00 97.44 269 ASN A CA 1
ATOM 2074 C C . ASN A 1 269 ? -2.028 -21.840 2.267 1.00 97.44 269 ASN A C 1
ATOM 2076 O O . ASN A 1 269 ? -1.977 -21.149 1.246 1.00 97.44 269 ASN A O 1
ATOM 2080 N N . HIS A 1 270 ? -2.502 -23.091 2.264 1.00 97.12 270 HIS A N 1
ATOM 2081 C CA . HIS A 1 270 ? -3.112 -23.713 1.083 1.00 97.12 270 HIS A CA 1
ATOM 2082 C C . HIS A 1 270 ? -4.417 -23.020 0.677 1.00 97.12 270 HIS A C 1
ATOM 2084 O O . HIS A 1 270 ? -4.626 -22.764 -0.510 1.00 97.12 270 HIS A O 1
ATOM 2090 N N . ASP A 1 271 ? -5.264 -22.655 1.643 1.00 97.81 271 ASP A N 1
ATOM 2091 C CA . ASP A 1 271 ? -6.493 -21.905 1.367 1.00 97.81 271 ASP A CA 1
ATOM 2092 C C . ASP A 1 271 ? -6.204 -20.508 0.810 1.00 97.81 271 ASP A C 1
ATOM 2094 O O . ASP A 1 271 ? -6.803 -20.115 -0.192 1.00 97.81 271 ASP A O 1
ATOM 2098 N N . ILE A 1 272 ? -5.227 -19.787 1.374 1.00 97.56 272 ILE A N 1
ATOM 2099 C CA . ILE A 1 272 ? -4.783 -18.491 0.835 1.00 97.56 272 ILE A CA 1
ATOM 2100 C C . ILE A 1 272 ? -4.308 -18.638 -0.620 1.00 97.56 272 ILE A C 1
ATOM 2102 O O . ILE A 1 272 ? -4.663 -17.820 -1.472 1.00 97.56 272 ILE A O 1
ATOM 2106 N N . TYR A 1 273 ? -3.525 -19.680 -0.922 1.00 96.94 273 TYR A N 1
ATOM 2107 C CA . TYR A 1 273 ? -3.068 -19.965 -2.283 1.00 96.94 273 TYR A CA 1
ATOM 2108 C C . TYR A 1 273 ? -4.239 -20.254 -3.233 1.00 96.94 273 TYR A C 1
ATOM 2110 O O . TYR A 1 273 ? -4.308 -19.675 -4.316 1.00 96.94 273 TYR A O 1
ATOM 2118 N N . ARG A 1 274 ? -5.188 -21.106 -2.824 1.00 97.25 274 ARG A N 1
ATOM 2119 C CA . ARG A 1 274 ? -6.381 -21.451 -3.612 1.00 97.25 274 ARG A CA 1
ATOM 2120 C C . ARG A 1 274 ? -7.235 -20.220 -3.909 1.00 97.25 274 ARG A C 1
ATOM 2122 O O . ARG A 1 274 ? -7.529 -19.960 -5.075 1.00 97.25 274 ARG A O 1
ATOM 2129 N N . LEU A 1 275 ? -7.586 -19.446 -2.882 1.00 97.19 275 LEU A N 1
ATOM 2130 C CA . LEU A 1 275 ? -8.424 -18.252 -3.019 1.00 97.19 275 LEU A CA 1
ATOM 2131 C C . LEU A 1 275 ? -7.770 -17.201 -3.927 1.00 97.19 275 LEU A C 1
ATOM 2133 O O . LEU A 1 275 ? -8.454 -16.538 -4.708 1.00 97.19 275 LEU A O 1
ATOM 2137 N N . ARG A 1 276 ? -6.438 -17.062 -3.872 1.00 95.44 276 ARG A N 1
ATOM 2138 C CA . ARG A 1 276 ? -5.730 -16.114 -4.735 1.00 95.44 276 ARG A CA 1
ATOM 2139 C C . ARG A 1 276 ? -5.590 -16.617 -6.171 1.00 95.44 276 ARG A C 1
ATOM 2141 O O . ARG A 1 276 ? -5.892 -15.865 -7.086 1.00 95.44 276 ARG A O 1
ATOM 2148 N N . ASN A 1 277 ? -5.145 -17.855 -6.380 1.00 94.44 277 ASN A N 1
ATOM 2149 C CA . ASN A 1 277 ? -4.743 -18.333 -7.709 1.00 94.44 277 ASN A CA 1
ATOM 2150 C C . ASN A 1 277 ? -5.877 -18.979 -8.504 1.00 94.44 277 ASN A C 1
ATOM 2152 O O . ASN A 1 277 ? -5.837 -18.967 -9.732 1.00 94.44 277 ASN A O 1
ATOM 2156 N N . LYS A 1 278 ? -6.852 -19.594 -7.829 1.00 94.12 278 LYS A N 1
ATOM 2157 C CA . LYS A 1 278 ? -7.986 -20.260 -8.488 1.00 94.12 278 LYS A CA 1
ATOM 2158 C C . LYS A 1 278 ? -9.213 -19.358 -8.542 1.00 94.12 278 LYS A C 1
ATOM 2160 O O . LYS A 1 278 ? -9.931 -19.379 -9.533 1.00 94.12 278 LYS A O 1
ATOM 2165 N N . GLU A 1 279 ? -9.430 -18.556 -7.501 1.00 95.25 279 GLU A N 1
ATOM 2166 C CA . GLU A 1 279 ? -10.619 -17.701 -7.381 1.00 95.25 279 GLU A CA 1
ATOM 2167 C C . GLU A 1 279 ? -10.338 -16.209 -7.633 1.00 95.25 279 GLU A C 1
ATOM 2169 O O . GLU A 1 279 ? -11.276 -15.416 -7.642 1.00 95.25 279 GLU A O 1
ATOM 2174 N N . ASN A 1 280 ? -9.075 -15.815 -7.858 1.00 93.06 280 ASN A N 1
ATOM 2175 C CA . ASN A 1 280 ? -8.653 -14.431 -8.125 1.00 93.06 280 ASN A CA 1
ATOM 2176 C C . ASN A 1 280 ? -9.184 -13.404 -7.105 1.00 93.06 280 ASN A C 1
ATOM 2178 O O . ASN A 1 280 ? -9.525 -12.277 -7.460 1.00 93.06 280 ASN A O 1
ATOM 2182 N N . ARG A 1 281 ? -9.261 -13.775 -5.820 1.00 95.38 281 ARG A N 1
ATOM 2183 C CA . ARG A 1 281 ? -9.729 -12.875 -4.752 1.00 95.38 281 ARG A CA 1
ATOM 2184 C C . ARG A 1 281 ? -8.657 -11.855 -4.351 1.00 95.38 281 ARG A C 1
ATOM 2186 O O . ARG A 1 281 ? -7.460 -12.162 -4.354 1.00 95.38 281 ARG A O 1
ATOM 2193 N N . GLY A 1 282 ? -9.081 -10.647 -3.971 1.00 93.81 282 GLY A N 1
ATOM 2194 C CA . GLY A 1 282 ? -8.218 -9.626 -3.361 1.00 93.81 282 GLY A CA 1
ATOM 2195 C C . GLY A 1 282 ? -7.759 -10.027 -1.953 1.00 93.81 282 GLY A C 1
ATOM 2196 O O . GLY A 1 282 ? -8.434 -10.803 -1.281 1.00 93.81 282 GLY A O 1
ATOM 2197 N N . PHE A 1 283 ? -6.618 -9.514 -1.478 1.00 95.69 283 PHE A N 1
ATOM 2198 C CA . PHE A 1 283 ? -6.091 -9.879 -0.149 1.00 95.69 283 PHE A CA 1
ATOM 2199 C C . PHE A 1 283 ? -7.023 -9.473 1.003 1.00 95.69 283 PHE A C 1
ATOM 2201 O O . PHE A 1 283 ? -7.106 -10.199 1.996 1.00 95.69 283 PHE A O 1
ATOM 2208 N N . ASP A 1 284 ? -7.764 -8.372 0.847 1.00 96.31 284 ASP A N 1
ATOM 2209 C CA . ASP A 1 284 ? -8.774 -7.928 1.813 1.00 96.31 284 ASP A CA 1
ATOM 2210 C C . ASP A 1 284 ? -9.935 -8.926 1.917 1.00 96.31 284 ASP A C 1
ATOM 2212 O O . ASP A 1 284 ? -10.351 -9.287 3.018 1.00 96.31 284 ASP A O 1
ATOM 2216 N N . ASP A 1 285 ? -10.424 -9.421 0.778 1.00 97.06 285 ASP A N 1
ATOM 2217 C CA . ASP A 1 285 ? -11.504 -10.410 0.734 1.00 97.06 285 ASP A CA 1
ATOM 2218 C C . ASP A 1 285 ? -11.042 -11.762 1.272 1.00 97.06 285 ASP A C 1
ATOM 2220 O O . ASP A 1 285 ? -11.759 -12.401 2.039 1.00 97.06 285 ASP A O 1
ATOM 2224 N N . ILE A 1 286 ? -9.811 -12.173 0.948 1.00 97.62 286 ILE A N 1
ATOM 2225 C CA . ILE A 1 286 ? -9.211 -13.387 1.511 1.00 97.62 286 ILE A CA 1
ATOM 2226 C C . ILE A 1 286 ? -9.116 -13.270 3.036 1.00 97.62 286 ILE A C 1
ATOM 2228 O O . ILE A 1 286 ? -9.457 -14.218 3.736 1.00 97.62 286 ILE A O 1
ATOM 2232 N N . ALA A 1 287 ? -8.697 -12.119 3.574 1.00 97.88 287 ALA A N 1
ATOM 2233 C CA . ALA A 1 287 ? -8.625 -11.916 5.020 1.00 97.88 287 ALA A CA 1
ATOM 2234 C C . ALA A 1 287 ? -10.004 -12.042 5.691 1.00 97.88 287 ALA A C 1
ATOM 2236 O O . ALA A 1 287 ? -10.104 -12.670 6.746 1.00 97.88 287 ALA A O 1
ATOM 2237 N N . LYS A 1 288 ? -11.065 -11.504 5.071 1.00 97.94 288 LYS A N 1
ATOM 2238 C CA . LYS A 1 288 ? -12.449 -11.656 5.553 1.00 97.94 288 LYS A CA 1
ATOM 2239 C C . LYS A 1 288 ? -12.883 -13.123 5.559 1.00 97.94 288 LYS A C 1
ATOM 2241 O O . LYS A 1 288 ? -13.240 -13.624 6.620 1.00 97.94 288 LYS A O 1
ATOM 2246 N N . ILE A 1 289 ? -12.739 -13.824 4.430 1.00 98.12 289 ILE A N 1
ATOM 2247 C CA . ILE A 1 289 ? -13.106 -15.246 4.290 1.00 98.12 289 ILE A CA 1
ATOM 2248 C C . ILE A 1 289 ? -12.352 -16.110 5.313 1.00 98.12 289 ILE A C 1
ATOM 2250 O O . ILE A 1 289 ? -12.942 -16.931 6.013 1.00 98.12 289 ILE A O 1
ATOM 2254 N N . MET A 1 290 ? -11.042 -15.895 5.464 1.00 98.25 290 MET A N 1
ATOM 2255 C CA . MET A 1 290 ? -10.227 -16.646 6.422 1.00 98.25 290 MET A CA 1
ATOM 2256 C C . MET A 1 290 ? -10.626 -16.363 7.875 1.00 98.25 290 MET A C 1
ATOM 2258 O O . MET A 1 290 ? -10.632 -17.273 8.703 1.00 98.25 290 MET A O 1
ATOM 2262 N N . ASN A 1 291 ? -10.980 -15.120 8.206 1.00 98.25 291 ASN A N 1
ATOM 2263 C CA . ASN A 1 291 ? -11.481 -14.780 9.536 1.00 98.25 291 ASN A CA 1
ATOM 2264 C C . ASN A 1 291 ? -12.864 -15.385 9.805 1.00 98.25 291 ASN A C 1
ATOM 2266 O O . ASN A 1 291 ? -13.083 -15.876 10.908 1.00 98.25 291 ASN A O 1
ATOM 2270 N N . GLU A 1 292 ? -13.761 -15.419 8.818 1.00 98.00 292 GLU A N 1
ATOM 2271 C CA . GLU A 1 292 ? -15.058 -16.103 8.918 1.00 98.00 292 GLU A CA 1
ATOM 2272 C C . GLU A 1 292 ? -14.871 -17.602 9.189 1.00 98.00 292 GLU A C 1
ATOM 2274 O O . GLU A 1 292 ? -15.474 -18.140 10.119 1.00 98.00 292 GLU A O 1
ATOM 2279 N N . HIS A 1 293 ? -13.956 -18.261 8.467 1.00 97.56 293 HIS A N 1
ATOM 2280 C CA . HIS A 1 293 ? -13.598 -19.662 8.712 1.00 97.56 293 HIS A CA 1
ATOM 2281 C C . HIS A 1 293 ? -13.042 -19.879 10.129 1.00 97.56 293 HIS A C 1
ATOM 2283 O O . HIS A 1 293 ? -13.370 -20.867 10.788 1.00 97.56 293 HIS A O 1
ATOM 2289 N N . ARG A 1 294 ? -12.219 -18.951 10.632 1.00 97.75 294 ARG A N 1
ATOM 2290 C CA . ARG A 1 294 ? -11.676 -19.018 11.998 1.00 97.75 294 ARG A CA 1
ATOM 2291 C C . ARG A 1 294 ? -12.755 -18.834 13.058 1.00 97.75 294 ARG A C 1
ATOM 2293 O O . ARG A 1 294 ? -12.778 -19.616 14.003 1.00 97.75 294 ARG A O 1
ATOM 2300 N N . VAL A 1 295 ? -13.656 -17.869 12.885 1.00 98.06 295 VAL A N 1
ATOM 2301 C CA . VAL A 1 295 ? -14.784 -17.633 13.801 1.00 98.06 295 VAL A CA 1
ATOM 2302 C C . VAL A 1 295 ? -15.713 -18.845 13.830 1.00 98.06 295 VAL A C 1
ATOM 2304 O O . VAL A 1 295 ? -16.074 -19.299 14.914 1.00 98.06 295 VAL A O 1
ATOM 2307 N N . ALA A 1 296 ? -16.021 -19.436 12.672 1.00 97.25 296 ALA A N 1
ATOM 2308 C CA . ALA A 1 296 ? -16.804 -20.670 12.585 1.00 97.25 296 ALA A CA 1
ATOM 2309 C C . ALA A 1 296 ? -16.134 -21.851 13.315 1.00 97.25 296 ALA A C 1
ATOM 2311 O O . ALA A 1 296 ? -16.818 -22.705 13.873 1.00 97.25 296 ALA A O 1
ATOM 2312 N N . ALA A 1 297 ? -14.800 -21.875 13.368 1.00 96.94 297 ALA A N 1
ATOM 2313 C CA . ALA A 1 297 ? -14.015 -22.851 14.122 1.00 96.94 297 ALA A CA 1
ATOM 2314 C C . ALA A 1 297 ? -13.784 -22.474 15.604 1.00 96.94 297 ALA A C 1
ATOM 2316 O O . ALA A 1 297 ? -13.011 -23.150 16.284 1.00 96.94 297 ALA A O 1
ATOM 2317 N N . GLY A 1 298 ? -14.387 -21.389 16.107 1.00 97.56 298 GLY A N 1
ATOM 2318 C CA . GLY A 1 298 ? -14.214 -20.913 17.486 1.00 97.56 298 GLY A CA 1
ATOM 2319 C C . GLY A 1 298 ? -12.861 -20.246 17.773 1.00 97.56 298 GLY A C 1
ATOM 2320 O O . GLY A 1 298 ? -12.445 -20.166 18.927 1.00 97.56 298 GLY A O 1
ATOM 2321 N N . LYS A 1 299 ? -12.144 -19.785 16.742 1.00 97.38 299 LYS A N 1
ATOM 2322 C CA . LYS A 1 299 ? -10.847 -19.094 16.849 1.00 97.38 299 LYS A CA 1
ATOM 2323 C C . LYS A 1 299 ? -11.006 -17.588 16.633 1.00 97.38 299 LYS A C 1
ATOM 2325 O O . LYS A 1 299 ? -11.867 -17.141 15.879 1.00 97.38 299 LYS A O 1
ATOM 2330 N N . SER A 1 300 ? -10.108 -16.799 17.221 1.00 97.06 300 SER A N 1
ATOM 2331 C CA . SER A 1 300 ? -10.112 -15.342 17.046 1.00 97.06 300 SER A CA 1
ATOM 2332 C C . SER A 1 300 ? -9.785 -14.925 15.596 1.00 97.06 300 SER A C 1
ATOM 2334 O O . SER A 1 300 ? -8.832 -15.472 15.013 1.00 97.06 300 SER A O 1
ATOM 2336 N N . PRO A 1 301 ? -10.515 -13.943 15.025 1.00 97.75 301 PRO A N 1
ATOM 2337 C CA . PRO A 1 301 ? -10.274 -13.407 13.685 1.00 97.75 301 PRO A CA 1
ATOM 2338 C C . PRO A 1 301 ? -9.079 -12.444 13.698 1.00 97.75 301 PRO A C 1
ATOM 2340 O O . PRO A 1 301 ? -9.215 -11.256 13.977 1.00 97.75 301 PRO A O 1
ATOM 2343 N N . ASN A 1 302 ? -7.880 -12.967 13.450 1.00 97.12 302 ASN A N 1
ATOM 2344 C CA . ASN A 1 302 ? -6.623 -12.220 13.547 1.00 97.12 302 ASN A CA 1
ATOM 2345 C C . ASN A 1 302 ? -5.949 -11.953 12.192 1.00 97.12 302 ASN A C 1
ATOM 2347 O O . ASN A 1 302 ? -4.839 -11.416 12.158 1.00 97.12 302 ASN A O 1
ATOM 2351 N N . PHE A 1 303 ? -6.575 -12.328 11.075 1.00 98.00 303 PHE A N 1
ATOM 2352 C CA . PHE A 1 303 ? -6.006 -12.077 9.760 1.00 98.00 303 PHE A CA 1
ATOM 2353 C C . PHE A 1 303 ? -6.275 -10.652 9.294 1.00 98.00 303 PHE A C 1
ATOM 2355 O O . PHE A 1 303 ? -7.417 -10.227 9.150 1.00 98.00 303 PHE A O 1
ATOM 2362 N N . THR A 1 304 ? -5.196 -9.930 9.002 1.00 97.75 304 THR A N 1
ATOM 2363 C CA . THR A 1 304 ? -5.227 -8.676 8.248 1.00 97.75 304 THR A CA 1
ATOM 2364 C C . THR A 1 304 ? -4.789 -8.932 6.809 1.00 97.75 304 THR A C 1
ATOM 2366 O O . THR A 1 304 ? -4.069 -9.893 6.533 1.00 97.75 304 THR A O 1
ATOM 2369 N N . SER A 1 305 ? -5.165 -8.045 5.888 1.00 96.56 305 SER A N 1
ATOM 2370 C CA . SER A 1 305 ? -4.738 -8.104 4.482 1.00 96.56 305 SER A CA 1
ATOM 2371 C C . SER A 1 305 ? -3.216 -8.226 4.329 1.00 96.56 305 SER A C 1
ATOM 2373 O O . SER A 1 305 ? -2.711 -9.108 3.635 1.00 96.56 305 SER A O 1
ATOM 2375 N N . ASN A 1 306 ? -2.462 -7.435 5.103 1.00 95.56 30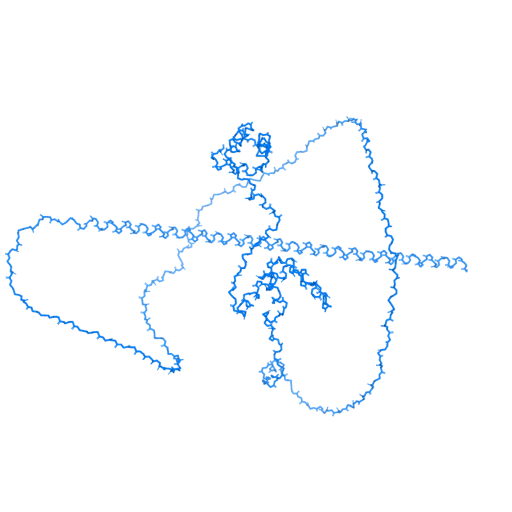6 ASN A N 1
ATOM 2376 C CA . ASN A 1 306 ? -1.000 -7.491 5.120 1.00 95.56 306 ASN A CA 1
ATOM 2377 C C . ASN A 1 306 ? -0.457 -8.837 5.647 1.00 95.56 306 ASN A C 1
ATOM 2379 O O . ASN A 1 306 ? 0.552 -9.350 5.149 1.00 95.56 306 ASN A O 1
ATOM 2383 N N . ALA A 1 307 ? -1.128 -9.442 6.635 1.00 97.06 307 ALA A N 1
ATOM 2384 C CA . ALA A 1 307 ? -0.759 -10.759 7.149 1.00 97.06 307 ALA A CA 1
ATOM 2385 C C . ALA A 1 307 ? -0.973 -11.860 6.094 1.00 97.06 307 ALA A C 1
ATOM 2387 O O . ALA A 1 307 ? -0.096 -12.712 5.920 1.00 97.06 307 ALA A O 1
ATOM 2388 N N . ILE A 1 308 ? -2.089 -11.812 5.356 1.00 97.75 308 ILE A N 1
ATOM 2389 C CA . ILE A 1 308 ? -2.370 -12.721 4.234 1.00 97.75 308 ILE A CA 1
ATOM 2390 C C . ILE A 1 308 ? -1.333 -12.538 3.124 1.00 97.75 308 ILE A C 1
ATOM 2392 O O . ILE A 1 308 ? -0.721 -13.518 2.701 1.00 97.75 308 ILE A O 1
ATOM 2396 N N . TYR A 1 309 ? -1.069 -11.298 2.703 1.00 95.81 309 TYR A N 1
ATOM 2397 C CA . TYR A 1 309 ? -0.062 -10.987 1.687 1.00 95.81 309 TYR A CA 1
ATOM 2398 C C . TYR A 1 309 ? 1.320 -11.546 2.055 1.00 95.81 309 TYR A C 1
ATOM 2400 O O . TYR A 1 309 ? 1.958 -12.247 1.266 1.00 95.81 309 TYR A O 1
ATOM 2408 N N . SER A 1 310 ? 1.761 -11.308 3.293 1.00 95.69 310 SER A N 1
ATOM 2409 C CA . SER A 1 310 ? 3.055 -11.781 3.796 1.00 95.69 310 SER A CA 1
ATOM 2410 C C . SER A 1 310 ? 3.150 -13.310 3.854 1.00 95.69 310 SER A C 1
ATOM 2412 O O . SER A 1 310 ? 4.231 -13.879 3.670 1.00 95.69 310 SER A O 1
ATOM 2414 N N . ARG A 1 311 ? 2.039 -14.005 4.128 1.00 96.56 311 ARG A N 1
ATOM 2415 C CA . ARG A 1 311 ? 1.962 -15.475 4.080 1.00 96.56 311 ARG A CA 1
ATOM 2416 C C . ARG A 1 311 ? 1.985 -15.988 2.645 1.00 96.56 311 ARG A C 1
ATOM 2418 O O . ARG A 1 311 ? 2.791 -16.865 2.343 1.00 96.56 311 ARG A O 1
ATOM 2425 N N . TYR A 1 312 ? 1.184 -15.398 1.762 1.00 96.38 312 TYR A N 1
ATOM 2426 C CA . TYR A 1 312 ? 1.146 -15.741 0.344 1.00 96.38 312 TYR A CA 1
ATOM 2427 C C . TYR A 1 312 ? 2.532 -15.589 -0.296 1.00 96.38 312 TYR A C 1
ATOM 2429 O O . TYR A 1 312 ? 3.061 -16.549 -0.844 1.00 96.38 312 TYR A O 1
ATOM 2437 N N . LYS A 1 313 ? 3.193 -14.434 -0.134 1.00 95.19 313 LYS A N 1
ATOM 2438 C CA . LYS A 1 313 ? 4.521 -14.170 -0.717 1.00 95.19 313 LYS A CA 1
ATOM 2439 C C . LYS A 1 313 ? 5.583 -15.198 -0.304 1.00 95.19 313 LYS A C 1
ATOM 2441 O O . LYS A 1 313 ? 6.450 -15.526 -1.108 1.00 95.19 313 LYS A O 1
ATOM 2446 N N . ARG A 1 314 ? 5.534 -15.692 0.939 1.00 95.19 314 ARG A N 1
ATOM 2447 C CA . ARG A 1 314 ? 6.515 -16.657 1.465 1.00 95.19 314 ARG A CA 1
ATOM 2448 C C . ARG A 1 314 ? 6.213 -18.099 1.063 1.00 95.19 314 ARG A C 1
ATOM 2450 O O . ARG A 1 314 ? 7.143 -18.833 0.750 1.00 95.19 314 ARG A O 1
ATOM 2457 N N . ASN A 1 315 ? 4.941 -18.498 1.073 1.00 96.62 315 ASN A N 1
ATOM 2458 C CA . ASN A 1 315 ? 4.557 -19.907 0.949 1.00 96.62 315 ASN A CA 1
ATOM 2459 C C . ASN A 1 315 ? 4.022 -20.283 -0.443 1.00 96.62 315 ASN A C 1
ATOM 2461 O O . ASN A 1 315 ? 4.116 -21.444 -0.827 1.00 96.62 315 ASN A O 1
ATOM 2465 N N . ALA A 1 316 ? 3.502 -19.337 -1.233 1.00 95.75 316 ALA A N 1
ATOM 2466 C CA . ALA A 1 316 ? 2.810 -19.650 -2.488 1.00 95.75 316 ALA A CA 1
ATOM 2467 C C . ALA A 1 316 ? 3.703 -20.343 -3.527 1.00 95.75 316 ALA A C 1
ATOM 2469 O O . ALA A 1 316 ? 3.238 -21.243 -4.221 1.00 95.75 316 ALA A O 1
ATOM 2470 N N . ALA A 1 317 ? 4.986 -19.976 -3.611 1.00 95.56 317 ALA A N 1
ATOM 2471 C CA . ALA A 1 317 ? 5.928 -20.639 -4.512 1.00 95.56 317 ALA A CA 1
ATOM 2472 C C . ALA A 1 317 ? 6.180 -22.104 -4.110 1.00 95.56 317 ALA A 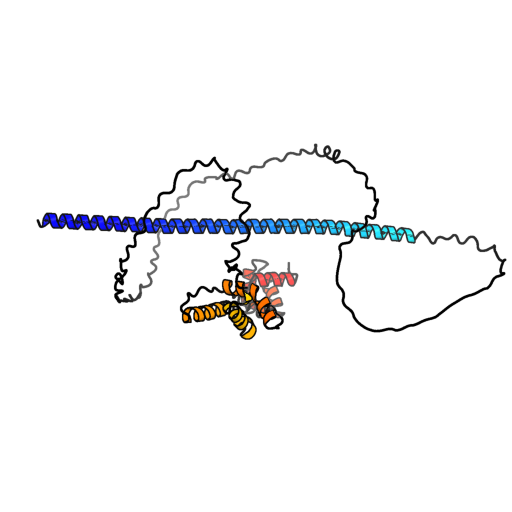C 1
ATOM 2474 O O . ALA A 1 317 ? 6.249 -22.979 -4.970 1.00 95.56 317 ALA A O 1
ATOM 2475 N N . GLN A 1 318 ? 6.271 -22.375 -2.804 1.00 95.69 318 GLN A N 1
ATOM 2476 C CA . GLN A 1 318 ? 6.475 -23.726 -2.274 1.00 95.69 318 GLN A CA 1
ATOM 2477 C C . GLN A 1 318 ? 5.226 -24.588 -2.472 1.00 95.69 318 GLN A C 1
ATOM 2479 O O . GLN A 1 318 ? 5.337 -25.717 -2.940 1.00 95.69 318 GLN A O 1
ATOM 2484 N N . ILE A 1 319 ? 4.043 -24.033 -2.193 1.00 96.38 319 ILE A N 1
ATOM 2485 C CA . ILE A 1 319 ? 2.755 -24.711 -2.395 1.00 96.38 319 ILE A CA 1
ATOM 2486 C C . ILE A 1 319 ? 2.534 -25.018 -3.882 1.00 96.38 319 ILE A C 1
ATOM 2488 O O . ILE A 1 319 ? 2.186 -26.144 -4.223 1.00 96.38 319 ILE A O 1
ATOM 2492 N N . ALA A 1 320 ? 2.805 -24.065 -4.781 1.00 96.69 320 ALA A N 1
ATOM 2493 C CA . ALA A 1 320 ? 2.719 -24.292 -6.225 1.00 96.69 320 ALA A CA 1
ATOM 2494 C C . ALA A 1 320 ? 3.631 -25.445 -6.672 1.00 96.69 320 ALA A C 1
ATOM 2496 O O . ALA A 1 320 ? 3.181 -26.353 -7.365 1.00 96.69 320 ALA A O 1
ATOM 2497 N N . HIS A 1 321 ? 4.883 -25.453 -6.203 1.00 95.75 321 HIS A N 1
ATOM 2498 C CA . HIS A 1 321 ? 5.834 -26.521 -6.499 1.00 95.75 321 HIS A CA 1
ATOM 2499 C C . HIS A 1 321 ? 5.354 -27.891 -5.992 1.00 95.75 321 HIS A C 1
ATOM 2501 O O . HIS A 1 321 ? 5.454 -28.876 -6.717 1.00 95.75 321 HIS A O 1
ATOM 2507 N N . GLN A 1 322 ? 4.792 -27.966 -4.780 1.00 96.12 322 GLN A N 1
ATOM 2508 C CA . GLN A 1 322 ? 4.226 -29.210 -4.239 1.00 96.12 322 GLN A CA 1
ATOM 2509 C C . GLN A 1 322 ? 3.030 -29.725 -5.044 1.00 96.12 322 GLN A C 1
ATOM 2511 O O . GLN A 1 322 ? 2.859 -30.933 -5.179 1.00 96.12 322 GLN A O 1
ATOM 2516 N N . LEU A 1 323 ? 2.224 -28.818 -5.597 1.00 95.94 323 LEU A N 1
ATOM 2517 C CA . LEU A 1 323 ? 1.098 -29.153 -6.469 1.00 95.94 323 LEU A CA 1
ATOM 2518 C C . LEU A 1 323 ? 1.525 -29.470 -7.915 1.00 95.94 323 LEU A C 1
ATOM 2520 O O . LEU A 1 323 ? 0.676 -29.811 -8.734 1.00 95.94 323 LEU A O 1
ATOM 2524 N N . GLY A 1 324 ? 2.817 -29.352 -8.251 1.00 97.00 324 GLY A N 1
ATOM 2525 C CA . GLY A 1 324 ? 3.311 -29.499 -9.624 1.00 97.00 324 GLY A CA 1
ATOM 2526 C C . GLY A 1 324 ? 2.889 -28.354 -10.554 1.00 97.00 324 GLY A C 1
ATOM 2527 O O . GLY A 1 324 ? 2.956 -28.487 -11.775 1.00 97.00 324 GLY A O 1
ATOM 2528 N N . GLU A 1 325 ? 2.449 -27.225 -9.996 1.00 95.94 325 GLU A N 1
ATOM 2529 C CA . GLU A 1 325 ? 2.058 -26.036 -10.744 1.00 95.94 325 GLU A CA 1
ATOM 2530 C C . GLU A 1 325 ? 3.245 -25.072 -10.870 1.00 95.94 325 GLU A C 1
ATOM 2532 O O . GLU A 1 325 ? 3.983 -24.812 -9.917 1.00 95.94 325 GLU A O 1
ATOM 2537 N N . MET A 1 326 ? 3.422 -24.476 -12.051 1.00 92.81 326 MET A N 1
ATOM 2538 C CA . MET A 1 326 ? 4.402 -23.404 -12.210 1.00 92.81 326 MET A CA 1
ATOM 2539 C C . MET A 1 326 ? 3.904 -22.167 -11.462 1.00 92.81 326 MET A C 1
ATOM 2541 O O . MET A 1 326 ? 2.874 -21.594 -11.829 1.00 92.81 326 MET A O 1
ATOM 2545 N N . PHE A 1 327 ? 4.646 -21.734 -10.437 1.00 93.31 327 PHE A N 1
ATOM 2546 C CA . PHE A 1 327 ? 4.348 -20.489 -9.738 1.00 93.31 327 PHE A CA 1
ATOM 2547 C C . PHE A 1 327 ? 4.478 -19.326 -10.717 1.00 93.31 327 PHE A C 1
ATOM 2549 O O . PHE A 1 327 ? 5.571 -18.854 -11.021 1.00 93.31 327 PHE A O 1
ATOM 2556 N N . ARG A 1 328 ? 3.340 -18.861 -11.221 1.00 86.44 328 ARG A N 1
ATOM 2557 C CA . ARG A 1 328 ? 3.231 -17.554 -11.844 1.00 86.44 328 ARG A CA 1
ATOM 2558 C C . ARG A 1 328 ? 2.956 -16.609 -10.691 1.00 86.44 328 ARG A C 1
ATOM 2560 O O . ARG A 1 328 ? 1.875 -16.724 -10.106 1.00 86.44 328 ARG A O 1
ATOM 2567 N N . PRO A 1 329 ? 3.887 -15.709 -10.327 1.00 80.50 329 PRO A N 1
ATOM 2568 C CA . PRO A 1 329 ? 3.507 -14.571 -9.519 1.00 80.50 329 PRO A CA 1
ATOM 2569 C C . PRO A 1 329 ? 2.370 -13.937 -10.307 1.00 80.50 329 PRO A C 1
ATOM 2571 O O . PRO A 1 329 ? 2.606 -13.432 -11.407 1.00 80.50 329 PRO A O 1
ATOM 2574 N N . CYS A 1 330 ? 1.126 -14.081 -9.825 1.00 65.62 330 CYS A N 1
ATOM 2575 C CA . CYS A 1 330 ? 0.027 -13.298 -10.366 1.00 65.62 330 CYS A CA 1
ATOM 2576 C C . CYS A 1 330 ? 0.595 -11.896 -10.393 1.00 65.62 330 CYS A C 1
ATOM 2578 O O . CYS A 1 330 ? 1.095 -11.464 -9.344 1.00 65.62 330 CYS A O 1
ATOM 2580 N N . LYS A 1 331 ? 0.647 -11.282 -11.591 1.00 62.66 331 LYS A N 1
ATOM 2581 C CA . LYS A 1 331 ? 1.020 -9.877 -11.722 1.00 62.66 331 LYS A CA 1
ATOM 2582 C C . LYS A 1 331 ? 0.260 -9.241 -10.591 1.00 62.66 331 LYS A C 1
ATOM 2584 O O . LYS A 1 331 ? -0.955 -9.427 -10.508 1.00 62.66 331 LYS A O 1
ATOM 2589 N N . MET A 1 332 ? 0.997 -8.749 -9.600 1.00 56.78 332 MET A N 1
ATOM 2590 C CA . MET A 1 332 ? 0.333 -8.051 -8.537 1.00 56.78 332 MET A CA 1
ATOM 2591 C C . MET A 1 332 ? -0.229 -6.888 -9.316 1.00 56.78 332 MET A C 1
ATOM 2593 O O . MET A 1 332 ? 0.516 -5.990 -9.705 1.00 56.78 332 MET A O 1
ATOM 2597 N N . ASP A 1 333 ? -1.513 -6.978 -9.645 1.00 50.00 333 ASP A N 1
ATOM 2598 C CA . ASP A 1 333 ? -2.369 -5.829 -9.665 1.00 50.00 333 ASP A CA 1
ATOM 2599 C C . ASP A 1 333 ? -2.121 -5.290 -8.268 1.00 50.00 333 ASP A C 1
ATOM 2601 O O . ASP A 1 333 ? -2.667 -5.745 -7.261 1.00 50.00 333 ASP A O 1
ATOM 2605 N N . ILE A 1 334 ? -1.071 -4.472 -8.182 1.00 52.12 334 ILE A N 1
ATOM 2606 C CA . ILE A 1 334 ? -0.930 -3.471 -7.172 1.00 52.12 334 ILE A CA 1
ATOM 2607 C C . ILE A 1 334 ? -2.200 -2.706 -7.468 1.00 52.12 334 ILE A C 1
ATOM 2609 O O . ILE A 1 334 ? -2.220 -1.839 -8.346 1.00 52.12 334 ILE A O 1
ATOM 2613 N N . ASP A 1 335 ? -3.276 -3.126 -6.803 1.00 47.59 335 ASP A N 1
ATOM 2614 C CA . ASP A 1 335 ? -4.377 -2.285 -6.405 1.00 47.59 335 ASP A CA 1
ATOM 2615 C C . ASP A 1 335 ? -3.679 -1.174 -5.628 1.00 47.59 335 ASP A C 1
ATOM 2617 O O . ASP A 1 335 ? -3.518 -1.181 -4.410 1.00 47.59 335 ASP A O 1
ATOM 2621 N N . SER A 1 336 ? -3.097 -0.285 -6.423 1.00 45.97 336 SER A N 1
ATOM 2622 C CA . SER A 1 336 ? -2.553 1.009 -6.120 1.00 45.97 336 SER A CA 1
ATOM 2623 C C . SER A 1 336 ? -3.816 1.719 -5.731 1.00 45.97 336 SER A C 1
ATOM 2625 O O . SER A 1 336 ? -4.541 2.206 -6.593 1.00 45.97 336 SER A O 1
ATOM 2627 N N . GLY A 1 337 ? -4.179 1.506 -4.463 1.00 43.28 337 GLY A N 1
ATOM 2628 C CA . GLY A 1 337 ? -5.557 1.555 -4.031 1.00 43.28 337 GLY A CA 1
ATOM 2629 C C . GLY A 1 337 ? -6.191 2.806 -4.572 1.00 43.28 337 GLY A C 1
ATOM 2630 O O . GLY A 1 337 ? -5.677 3.882 -4.310 1.00 43.28 337 GLY A O 1
ATOM 2631 N N . THR A 1 338 ? -7.245 2.648 -5.363 1.00 44.81 338 THR A N 1
ATOM 2632 C CA . THR A 1 338 ? -8.296 3.653 -5.472 1.00 44.81 338 THR A CA 1
ATOM 2633 C C . THR A 1 338 ? -7.790 5.103 -5.568 1.00 44.81 338 THR A C 1
ATOM 2635 O O . THR A 1 338 ? -8.397 6.019 -5.030 1.00 44.81 338 THR A O 1
ATOM 2638 N N . VAL A 1 339 ? -6.725 5.357 -6.330 1.00 41.69 339 VAL A N 1
ATOM 2639 C CA . VAL A 1 339 ? -6.856 6.393 -7.337 1.00 41.69 339 VAL A CA 1
ATOM 2640 C C . VAL A 1 339 ? -7.491 5.618 -8.450 1.00 41.69 339 VAL A C 1
ATOM 2642 O O . VAL A 1 339 ? -6.838 4.842 -9.144 1.00 41.69 339 VAL A O 1
ATOM 2645 N N . VAL A 1 340 ? -8.809 5.735 -8.539 1.00 43.34 340 VAL A N 1
ATOM 2646 C CA . VAL A 1 340 ? -9.512 5.330 -9.734 1.00 43.34 340 VAL A CA 1
ATOM 2647 C C . VAL A 1 340 ? -8.770 6.033 -10.862 1.00 43.34 340 VAL A C 1
ATOM 2649 O O . VAL A 1 340 ? -8.934 7.231 -11.080 1.00 43.34 340 VAL A O 1
ATOM 2652 N N . ASN A 1 341 ? -7.907 5.302 -11.560 1.00 42.12 341 ASN A N 1
ATOM 2653 C CA . ASN A 1 341 ? -7.242 5.766 -12.759 1.00 42.12 341 ASN A CA 1
ATOM 2654 C C . ASN A 1 341 ? -8.276 5.721 -13.897 1.00 42.12 341 ASN A C 1
ATOM 2656 O O . ASN A 1 341 ? -8.015 5.241 -14.993 1.00 42.12 341 ASN A O 1
ATOM 2660 N N . LEU A 1 342 ? -9.467 6.275 -13.623 1.00 46.62 342 LEU A N 1
ATOM 2661 C CA . LEU A 1 342 ? -10.337 6.885 -14.613 1.00 46.62 342 LEU A CA 1
ATOM 2662 C C . LEU A 1 342 ? -9.550 7.960 -15.381 1.00 46.62 342 LEU A C 1
ATOM 2664 O O . LEU A 1 342 ? -9.935 8.280 -16.493 1.00 46.62 342 LEU A O 1
ATOM 2668 N N . VAL A 1 343 ? -8.416 8.438 -14.847 1.00 48.66 343 VAL A N 1
ATOM 2669 C CA . VAL A 1 343 ? -7.458 9.318 -15.531 1.00 48.66 343 VAL A CA 1
ATOM 2670 C C . VAL A 1 343 ? -6.677 8.619 -16.668 1.00 48.66 343 VAL A C 1
ATOM 2672 O O . VAL A 1 343 ? -6.181 9.276 -17.576 1.00 48.66 343 VAL A O 1
ATOM 2675 N N . SER A 1 344 ? -6.593 7.282 -16.704 1.00 48.44 344 SER A N 1
ATOM 2676 C CA . SER A 1 344 ? -5.900 6.578 -17.804 1.00 48.44 344 SER A CA 1
ATOM 2677 C C . SER A 1 344 ? -6.817 6.190 -18.962 1.00 48.44 344 SER A C 1
ATOM 2679 O O . SER A 1 344 ? -6.317 5.861 -20.034 1.00 48.44 344 SER A O 1
ATOM 2681 N N . LEU A 1 345 ? -8.142 6.286 -18.790 1.00 48.47 345 LEU A N 1
ATOM 2682 C CA . LEU A 1 345 ? -9.094 6.288 -19.913 1.00 48.47 345 LEU A CA 1
ATOM 2683 C C . LEU A 1 345 ? -9.697 7.673 -20.206 1.00 48.47 345 LEU A C 1
ATOM 2685 O O . LEU A 1 345 ? -10.190 7.888 -21.310 1.00 48.47 345 LEU A O 1
ATOM 2689 N N . ALA A 1 346 ? -9.614 8.622 -19.273 1.00 52.41 346 ALA A N 1
ATOM 2690 C CA . ALA A 1 346 ? -9.858 10.044 -19.487 1.00 52.41 346 ALA A CA 1
ATOM 2691 C C . ALA A 1 346 ? -8.556 10.788 -19.165 1.00 52.41 346 ALA A C 1
ATOM 2693 O O . ALA A 1 346 ? -8.253 11.065 -18.018 1.00 52.41 346 ALA A O 1
ATOM 2694 N N . THR A 1 347 ? -7.738 11.239 -20.100 1.00 61.38 347 THR A N 1
ATOM 2695 C CA . THR A 1 347 ? -8.139 12.160 -21.157 1.00 61.38 347 THR A CA 1
ATOM 2696 C C . THR A 1 347 ? -6.893 12.333 -22.019 1.00 61.38 347 THR A C 1
ATOM 2698 O O . THR A 1 347 ? -5.991 13.094 -21.675 1.00 61.38 347 THR A O 1
ATOM 2701 N N . GLN A 1 348 ? -6.764 11.548 -23.088 1.00 81.31 348 GLN A N 1
ATOM 2702 C CA . GLN A 1 348 ? -5.805 11.929 -24.120 1.00 81.31 348 GLN A CA 1
ATOM 2703 C C . GLN A 1 348 ? -6.347 13.216 -24.734 1.00 81.31 348 GLN A C 1
ATOM 2705 O O . GLN A 1 348 ? -7.505 13.228 -25.148 1.00 81.31 348 GLN A O 1
ATOM 2710 N N . PHE A 1 349 ? -5.537 14.275 -24.733 1.00 90.50 349 PHE A N 1
ATOM 2711 C CA . PHE A 1 349 ? -5.866 15.488 -25.466 1.00 90.50 349 PHE A CA 1
ATOM 2712 C C . PHE A 1 349 ? -6.066 15.102 -26.925 1.00 90.50 349 PHE A C 1
ATOM 2714 O O . PHE A 1 349 ? -5.151 14.574 -27.568 1.00 90.50 349 PHE A O 1
ATOM 2721 N N . ASP A 1 350 ? -7.281 15.298 -27.423 1.00 94.00 350 ASP A N 1
ATOM 2722 C CA . ASP A 1 350 ? -7.504 15.216 -28.854 1.00 94.00 350 ASP A CA 1
ATOM 2723 C C . ASP A 1 350 ? -6.924 16.465 -29.540 1.00 94.00 350 ASP A C 1
ATOM 2725 O O . ASP A 1 350 ? -6.601 17.472 -28.907 1.00 94.00 350 ASP A O 1
ATOM 2729 N N . LYS A 1 351 ? -6.772 16.406 -30.865 1.00 95.31 351 LYS A N 1
ATOM 2730 C CA . LYS A 1 351 ? -6.197 17.523 -31.625 1.00 95.31 351 LYS A CA 1
ATOM 2731 C C . LYS A 1 351 ? -6.991 18.827 -31.439 1.00 95.31 351 LYS A C 1
ATOM 2733 O O . LYS A 1 351 ? -6.416 19.905 -31.481 1.00 95.31 351 LYS A O 1
ATOM 2738 N N . ARG A 1 352 ? -8.308 18.732 -31.235 1.00 96.25 352 ARG A N 1
ATOM 2739 C CA . ARG A 1 352 ? -9.176 19.896 -31.043 1.00 96.25 352 ARG A CA 1
ATOM 2740 C C . ARG A 1 352 ? -8.979 20.498 -29.649 1.00 96.25 352 ARG A C 1
ATOM 2742 O O . ARG A 1 352 ? -8.986 21.713 -29.511 1.00 96.25 352 ARG A O 1
ATOM 2749 N N . GLU A 1 353 ? -8.813 19.668 -28.628 1.00 96.19 353 GLU A N 1
ATOM 2750 C CA . GLU A 1 353 ? -8.481 20.074 -27.266 1.00 96.19 353 GLU A CA 1
ATOM 2751 C C . GLU A 1 353 ? -7.085 20.702 -27.202 1.00 96.19 353 GLU A C 1
ATOM 2753 O O . GLU A 1 353 ? -6.916 21.668 -26.465 1.00 96.19 353 GLU A O 1
ATOM 2758 N N . ASP A 1 354 ? -6.121 20.221 -27.997 1.00 97.06 354 ASP A N 1
ATOM 2759 C CA . ASP A 1 354 ? -4.811 20.870 -28.150 1.00 97.06 354 ASP A CA 1
ATOM 2760 C C . ASP A 1 354 ? -4.967 22.297 -28.713 1.00 97.06 354 ASP A C 1
ATOM 2762 O O . ASP A 1 354 ? -4.455 23.241 -28.113 1.00 97.06 354 ASP A O 1
ATOM 2766 N N . ASP A 1 355 ? -5.741 22.492 -29.791 1.00 97.31 355 ASP A N 1
ATOM 2767 C CA . ASP A 1 355 ? -5.997 23.826 -30.367 1.00 97.31 355 ASP A CA 1
ATOM 2768 C C . ASP A 1 355 ? -6.664 24.776 -29.344 1.00 97.31 355 ASP A C 1
ATOM 2770 O O . ASP A 1 355 ? -6.257 25.931 -29.190 1.00 97.31 355 ASP A O 1
ATOM 2774 N N . LEU A 1 356 ? -7.652 24.278 -28.588 1.00 97.50 356 LEU A N 1
ATOM 2775 C CA . LEU A 1 356 ? -8.327 25.043 -27.530 1.00 97.50 356 LEU A CA 1
ATOM 2776 C C . LEU A 1 356 ? -7.411 25.337 -26.335 1.00 97.50 356 LEU A C 1
ATOM 2778 O O . LEU A 1 356 ? -7.558 26.376 -25.688 1.00 97.50 356 LEU A O 1
ATOM 2782 N N . LEU A 1 357 ? -6.471 24.442 -26.022 1.00 96.38 357 LEU A N 1
ATOM 2783 C CA . LEU A 1 357 ? -5.478 24.645 -24.971 1.00 96.38 357 LEU A CA 1
ATOM 2784 C C . LEU A 1 357 ? -4.507 25.770 -25.354 1.00 96.38 357 LEU A C 1
ATOM 2786 O O . LEU A 1 357 ? -4.214 26.616 -24.508 1.00 96.38 357 LEU A O 1
ATOM 2790 N N . VAL A 1 358 ? -4.068 25.831 -26.617 1.00 96.44 358 VAL A N 1
ATOM 2791 C CA . VAL A 1 358 ? -3.256 26.946 -27.136 1.00 96.44 358 VAL A CA 1
ATOM 2792 C C . VAL A 1 358 ? -4.025 28.266 -27.041 1.00 96.44 358 VAL A C 1
ATOM 2794 O O . VAL A 1 358 ? -3.485 29.257 -26.546 1.00 96.44 358 VAL A O 1
ATOM 2797 N N . GLU A 1 359 ? -5.295 28.285 -27.456 1.00 96.88 359 GLU A N 1
ATOM 2798 C CA . GLU A 1 359 ? -6.150 29.477 -27.372 1.00 96.88 359 GLU A CA 1
ATOM 2799 C C . GLU A 1 359 ? -6.331 29.949 -25.919 1.00 96.88 359 GLU A C 1
ATOM 2801 O O . GLU A 1 359 ? -6.144 31.130 -25.614 1.00 96.88 359 GLU A O 1
ATOM 2806 N N . ALA A 1 360 ? -6.634 29.025 -25.002 1.00 96.94 360 ALA A N 1
ATOM 2807 C CA . ALA A 1 360 ? -6.777 29.316 -23.579 1.00 96.94 360 ALA A CA 1
ATOM 2808 C C . ALA A 1 360 ? -5.475 29.855 -22.964 1.00 96.94 360 ALA A C 1
ATOM 2810 O O . ALA A 1 360 ? -5.516 30.798 -22.173 1.00 96.94 360 ALA A O 1
ATOM 2811 N N . TYR A 1 361 ? -4.329 29.283 -23.337 1.00 95.88 361 TYR A N 1
ATOM 2812 C CA . TYR A 1 361 ? -3.016 29.700 -22.851 1.00 95.88 361 TYR A CA 1
ATOM 2813 C C . TYR A 1 361 ? -2.652 31.120 -23.309 1.00 95.88 361 TYR A C 1
ATOM 2815 O O . TYR A 1 361 ? -2.258 31.948 -22.486 1.00 95.88 361 TYR A O 1
ATOM 2823 N N . LEU A 1 362 ? -2.862 31.435 -24.593 1.00 95.00 362 LEU A N 1
ATOM 2824 C CA . LEU A 1 362 ? -2.608 32.772 -25.141 1.00 95.00 362 LEU A CA 1
ATOM 2825 C C . LEU A 1 362 ? -3.535 33.832 -24.534 1.00 95.00 362 LEU A C 1
ATOM 2827 O O . LEU A 1 362 ? -3.093 34.944 -24.250 1.00 95.00 362 LEU A O 1
ATOM 2831 N N . TYR A 1 363 ? -4.805 33.488 -24.301 1.00 94.56 363 TYR A N 1
ATOM 2832 C CA . TYR A 1 363 ? -5.781 34.405 -23.707 1.00 94.56 363 TYR A CA 1
ATOM 2833 C C . TYR A 1 363 ? -5.418 34.797 -22.270 1.00 94.56 363 TYR A C 1
ATOM 2835 O O . TYR A 1 363 ? -5.547 35.955 -21.884 1.00 94.56 363 TYR A O 1
ATOM 2843 N N . VAL A 1 364 ? -4.951 33.830 -21.480 1.00 92.88 364 VAL A N 1
ATOM 2844 C CA . VAL A 1 364 ? -4.561 34.025 -20.075 1.00 92.88 364 VAL A CA 1
ATOM 2845 C C . VAL A 1 364 ? -3.167 34.678 -19.952 1.00 92.88 364 VAL A C 1
ATOM 2847 O O . VAL A 1 364 ? -2.722 34.975 -18.849 1.00 92.88 364 VAL A O 1
ATOM 2850 N N . MET A 1 365 ? -2.484 34.965 -21.071 1.00 82.94 365 MET A N 1
ATOM 2851 C CA . MET A 1 365 ? -1.179 35.646 -21.122 1.00 82.94 365 MET A CA 1
ATOM 2852 C C . MET A 1 365 ? -0.108 35.020 -20.207 1.00 82.94 365 MET A C 1
ATOM 2854 O O . MET A 1 365 ? 0.659 35.735 -19.565 1.00 82.94 365 MET A O 1
ATOM 2858 N N . ASN A 1 366 ? -0.038 33.687 -20.150 1.00 70.25 366 ASN A N 1
ATOM 2859 C CA . ASN A 1 366 ? 0.921 32.935 -19.324 1.00 70.25 366 ASN A CA 1
ATOM 2860 C C . ASN A 1 366 ? 0.767 33.123 -17.800 1.00 70.25 366 ASN A C 1
ATOM 2862 O O . ASN A 1 366 ? 1.733 32.933 -17.060 1.00 70.25 366 ASN A O 1
ATOM 2866 N N . ASP A 1 367 ? -0.424 33.477 -17.311 1.00 80.69 367 ASP A N 1
ATOM 2867 C CA . ASP A 1 367 ? -0.712 33.452 -15.873 1.00 80.69 367 ASP A CA 1
ATOM 2868 C C . ASP A 1 367 ? -0.771 31.991 -15.347 1.00 80.69 367 ASP A C 1
ATOM 2870 O O . ASP A 1 367 ? -0.279 31.037 -15.954 1.00 80.69 367 ASP A O 1
ATOM 2874 N N . THR A 1 368 ? -1.356 31.764 -14.176 1.00 92.44 368 THR A N 1
ATOM 2875 C CA . THR A 1 368 ? -1.379 30.438 -13.548 1.00 92.44 368 THR A CA 1
ATOM 2876 C C . THR A 1 368 ? -2.092 29.368 -14.394 1.00 92.44 368 THR A C 1
ATOM 2878 O O . THR A 1 368 ? -3.207 29.558 -14.883 1.00 92.44 368 THR A O 1
ATOM 2881 N N . TRP A 1 369 ? -1.522 28.156 -14.448 1.00 94.62 369 TRP A N 1
ATOM 2882 C CA . TRP A 1 369 ? -2.129 26.980 -15.104 1.00 94.62 369 TRP A CA 1
ATOM 2883 C C . TRP A 1 369 ? -3.543 26.646 -14.610 1.00 94.62 369 TRP A C 1
ATOM 2885 O O . TRP A 1 369 ? -4.328 26.013 -15.317 1.00 94.62 369 TRP A O 1
ATOM 2895 N N . ARG A 1 370 ? -3.899 27.097 -13.400 1.00 94.81 370 ARG A N 1
ATOM 2896 C CA . ARG A 1 370 ? -5.261 26.997 -12.869 1.00 94.81 370 ARG A CA 1
ATOM 2897 C C . ARG A 1 370 ? -6.252 27.791 -13.723 1.00 94.81 370 ARG A C 1
ATOM 2899 O O . ARG A 1 370 ? -7.300 27.254 -14.070 1.00 94.81 370 ARG A O 1
ATOM 2906 N N . GLN A 1 371 ? -5.914 29.019 -14.105 1.00 96.12 371 GLN A N 1
ATOM 2907 C CA . GLN A 1 371 ? -6.758 29.840 -14.972 1.00 96.12 371 GLN A CA 1
ATOM 2908 C C . GLN A 1 371 ? -6.837 29.267 -16.391 1.00 96.12 371 GLN A C 1
ATOM 2910 O O . GLN A 1 371 ? -7.927 29.202 -16.955 1.00 96.12 371 GLN A O 1
ATOM 2915 N N . VAL A 1 372 ? -5.723 28.750 -16.924 1.00 96.12 372 VAL A N 1
ATOM 2916 C CA . VAL A 1 372 ? -5.695 28.068 -18.232 1.00 96.12 372 VAL A CA 1
ATOM 2917 C C . VAL A 1 372 ? -6.646 26.867 -18.243 1.00 96.12 372 VAL A C 1
ATOM 2919 O O . VAL A 1 372 ? -7.468 26.740 -19.148 1.00 96.12 372 VAL A O 1
ATOM 2922 N N . SER A 1 373 ? -6.613 26.025 -17.204 1.00 95.81 373 SER A N 1
ATOM 2923 C CA . SER A 1 373 ? -7.513 24.866 -17.093 1.00 95.81 373 SER A CA 1
ATOM 2924 C C . SER A 1 373 ? -8.993 25.254 -17.009 1.00 95.81 373 SER A C 1
ATOM 2926 O O . SER A 1 373 ? -9.854 24.617 -17.619 1.00 95.81 373 SER A O 1
ATOM 2928 N N . GLN A 1 374 ? -9.294 26.335 -16.284 1.00 96.62 374 GLN A N 1
ATOM 2929 C CA . GLN A 1 374 ? -10.647 26.858 -16.149 1.00 96.62 374 GLN A CA 1
ATOM 2930 C C . GLN A 1 374 ? -11.146 27.403 -17.491 1.00 96.62 374 GLN A C 1
ATOM 2932 O O . GLN A 1 374 ? -12.268 27.105 -17.896 1.00 96.62 374 GLN A O 1
ATOM 2937 N N . ARG A 1 375 ? -10.291 28.129 -18.219 1.00 96.25 375 ARG A N 1
ATOM 2938 C CA . ARG A 1 375 ? -10.620 28.669 -19.538 1.00 96.25 375 ARG A CA 1
ATOM 2939 C C . ARG A 1 375 ? -10.816 27.568 -20.578 1.00 96.25 375 ARG A C 1
ATOM 2941 O O . ARG A 1 375 ? -11.766 27.623 -21.352 1.00 96.25 375 ARG A O 1
ATOM 2948 N N . LEU A 1 376 ? -9.982 26.530 -20.551 1.00 96.31 376 LEU A N 1
ATOM 2949 C CA . LEU A 1 376 ? -10.147 25.357 -21.408 1.00 96.31 376 LEU A CA 1
ATOM 2950 C C . LEU A 1 376 ? -11.489 24.654 -21.151 1.00 96.31 376 LEU A C 1
ATOM 2952 O O . LEU A 1 376 ? -12.164 24.255 -22.098 1.00 96.31 376 LEU A O 1
ATOM 2956 N N . LYS A 1 377 ? -11.927 24.568 -19.888 1.00 96.44 377 LYS A N 1
ATOM 2957 C CA . LYS A 1 377 ? -13.254 24.042 -19.535 1.00 96.44 377 LYS A CA 1
ATOM 2958 C C . LYS A 1 377 ? -14.388 24.905 -20.094 1.00 96.44 377 LYS A C 1
ATOM 2960 O O . LYS A 1 377 ? -15.394 24.356 -20.529 1.00 96.44 377 LYS A O 1
ATOM 2965 N N . GLU A 1 378 ? -14.246 26.228 -20.088 1.00 96.94 378 GLU A N 1
ATOM 2966 C CA . GLU A 1 378 ? -15.242 27.141 -20.667 1.00 96.94 378 GLU A CA 1
ATOM 2967 C C . GLU A 1 378 ? -15.353 26.988 -22.190 1.00 96.94 378 GLU A C 1
ATOM 2969 O O . GLU A 1 378 ? -16.461 27.025 -22.721 1.00 96.94 378 GLU A O 1
ATOM 2974 N N . LEU A 1 379 ? -14.228 26.779 -22.881 1.00 96.88 379 LEU A N 1
ATOM 2975 C CA . LEU A 1 379 ? -14.193 26.618 -24.338 1.00 96.88 379 LEU A CA 1
ATOM 2976 C C . LEU A 1 379 ? -14.622 25.212 -24.794 1.00 96.88 379 LEU A C 1
ATOM 2978 O O . LEU A 1 379 ? -15.396 25.068 -25.739 1.00 96.88 379 LEU A O 1
ATOM 2982 N N . GLY A 1 380 ? -14.106 24.169 -24.138 1.00 94.69 380 GLY A N 1
ATOM 2983 C CA . GLY A 1 380 ? -14.258 22.769 -24.549 1.00 94.69 380 GLY A CA 1
ATOM 2984 C C . GLY A 1 380 ? -15.285 21.963 -23.752 1.00 94.69 380 GLY A C 1
ATOM 2985 O O . GLY A 1 380 ? -15.569 20.819 -24.100 1.00 94.69 380 GLY A O 1
ATOM 2986 N N . GLY A 1 381 ? -15.831 22.508 -22.661 1.00 92.69 381 GLY A N 1
ATOM 2987 C CA . GLY A 1 381 ? -16.805 21.837 -21.788 1.00 92.69 381 GLY A CA 1
ATOM 2988 C C . GLY A 1 381 ? -16.229 20.723 -20.902 1.00 92.69 381 GLY A C 1
ATOM 2989 O O . GLY A 1 381 ? -16.908 20.261 -19.982 1.00 92.69 381 GLY A O 1
ATOM 2990 N N . ARG A 1 382 ? -14.979 20.302 -21.132 1.00 92.56 382 ARG A N 1
ATOM 2991 C CA . ARG A 1 382 ? -14.278 19.285 -20.343 1.00 92.56 382 ARG A CA 1
ATOM 2992 C C . ARG A 1 382 ? -13.220 19.929 -19.453 1.00 92.56 382 ARG A C 1
ATOM 2994 O O . ARG A 1 382 ? -12.435 20.760 -19.896 1.00 92.56 382 ARG A O 1
ATOM 3001 N N . TYR A 1 383 ? -13.209 19.537 -18.183 1.00 93.75 383 TYR A N 1
ATOM 3002 C CA . TYR A 1 383 ? -12.190 19.976 -17.238 1.00 93.75 383 TYR A CA 1
ATOM 3003 C C . TYR A 1 383 ? -10.962 19.071 -17.323 1.00 93.75 383 TYR A C 1
ATOM 3005 O O . TYR A 1 383 ? -11.088 17.852 -17.221 1.00 93.75 383 TYR A O 1
ATOM 3013 N N . HIS A 1 384 ? -9.794 19.691 -17.449 1.00 93.88 384 HIS A N 1
ATOM 3014 C CA . HIS A 1 384 ? -8.489 19.041 -17.386 1.00 93.88 384 HIS A CA 1
ATOM 3015 C C . HIS A 1 384 ? -7.729 19.584 -16.181 1.00 93.88 384 HIS A C 1
ATOM 3017 O O . HIS A 1 384 ? -7.860 20.762 -15.857 1.00 93.88 384 HIS A O 1
ATOM 3023 N N . GLU A 1 385 ? -6.931 18.761 -15.502 1.00 93.81 385 GLU A N 1
ATOM 3024 C CA . GLU A 1 385 ? -6.140 19.279 -14.384 1.00 93.81 385 GLU A CA 1
ATOM 3025 C C . GLU A 1 385 ? -5.083 20.302 -14.849 1.00 93.81 385 GLU A C 1
ATOM 3027 O O . GLU A 1 385 ? -4.480 20.127 -15.915 1.00 93.81 385 GLU A O 1
ATOM 3032 N N . PRO A 1 386 ? -4.774 21.329 -14.031 1.00 95.19 386 PRO A N 1
ATOM 3033 C CA . PRO A 1 386 ? -3.743 22.321 -14.343 1.00 95.19 386 PRO A CA 1
ATOM 3034 C C . PRO A 1 386 ? -2.382 21.709 -14.701 1.00 95.19 386 PRO A C 1
ATOM 3036 O O . PRO A 1 386 ? -1.747 22.135 -15.663 1.00 95.19 386 PRO A O 1
ATOM 3039 N N . ASN A 1 387 ? -1.953 20.675 -13.967 1.00 93.12 387 ASN A N 1
ATOM 3040 C CA . ASN A 1 387 ? -0.670 20.003 -14.199 1.00 93.12 387 ASN A CA 1
ATOM 3041 C C . ASN A 1 387 ? -0.641 19.256 -15.541 1.00 93.12 387 ASN A C 1
ATOM 3043 O O . ASN A 1 387 ? 0.388 19.233 -16.214 1.00 93.12 387 ASN A O 1
ATOM 3047 N N . MET A 1 388 ? -1.779 18.690 -15.956 1.00 93.56 388 MET A N 1
ATOM 3048 C CA . MET A 1 388 ? -1.925 18.027 -17.254 1.00 93.56 388 MET A CA 1
ATOM 3049 C C . MET A 1 388 ? -1.843 19.038 -18.399 1.00 93.56 388 MET A C 1
ATOM 3051 O O . MET A 1 388 ? -1.136 18.792 -19.373 1.00 93.56 388 MET A O 1
ATOM 3055 N N . CYS A 1 389 ? -2.500 20.194 -18.252 1.00 94.00 389 CYS A N 1
ATOM 3056 C CA . CYS A 1 389 ? -2.429 21.292 -19.219 1.00 94.00 389 CYS A CA 1
ATOM 3057 C C . CYS A 1 389 ? -0.987 21.805 -19.371 1.00 94.00 389 CYS A C 1
ATOM 3059 O O . CYS A 1 389 ? -0.496 21.935 -20.489 1.00 94.00 389 CYS A O 1
ATOM 3061 N N . ALA A 1 390 ? -0.286 22.016 -18.251 1.00 94.31 390 ALA A N 1
ATOM 3062 C CA . ALA A 1 390 ? 1.109 22.456 -18.239 1.00 94.31 390 ALA A CA 1
ATOM 3063 C C . ALA A 1 390 ? 2.033 21.467 -18.962 1.00 94.31 390 ALA A C 1
ATOM 3065 O O . ALA A 1 390 ? 2.809 21.843 -19.842 1.00 94.31 390 ALA A O 1
ATOM 3066 N N . HIS A 1 391 ? 1.917 20.183 -18.617 1.00 93.81 391 HIS A N 1
ATOM 3067 C CA . HIS A 1 391 ? 2.712 19.127 -19.228 1.00 93.81 391 HIS A CA 1
ATOM 3068 C C . HIS A 1 391 ? 2.422 18.996 -20.729 1.00 93.81 391 HIS A C 1
ATOM 3070 O O . HIS A 1 391 ? 3.348 18.848 -21.525 1.00 93.81 391 HIS A O 1
ATOM 3076 N N . ARG A 1 392 ? 1.151 19.101 -21.139 1.00 94.88 392 ARG A N 1
ATOM 3077 C CA . ARG A 1 392 ? 0.766 19.037 -22.551 1.00 94.88 392 ARG A CA 1
ATOM 3078 C C . ARG A 1 392 ? 1.285 20.235 -23.350 1.00 94.88 392 ARG A C 1
ATOM 3080 O O . ARG A 1 392 ? 1.866 20.025 -24.410 1.00 94.88 392 ARG A O 1
ATOM 3087 N N . CYS A 1 393 ? 1.176 21.460 -22.831 1.00 93.75 393 CYS A N 1
ATOM 3088 C CA . CYS A 1 393 ? 1.770 22.646 -23.463 1.00 93.75 393 CYS A CA 1
ATOM 3089 C C . CYS A 1 393 ? 3.289 22.511 -23.642 1.00 93.75 393 CYS A C 1
ATOM 3091 O O . CYS A 1 393 ? 3.809 22.816 -24.716 1.00 93.75 393 CYS A O 1
ATOM 3093 N N . ALA A 1 394 ? 3.991 21.981 -22.633 1.00 93.62 394 ALA A N 1
ATOM 3094 C CA . ALA A 1 394 ? 5.426 21.722 -22.725 1.00 93.62 394 ALA A CA 1
ATOM 3095 C C . ALA A 1 394 ? 5.758 20.685 -23.817 1.00 93.62 394 ALA A C 1
ATOM 3097 O O . ALA A 1 394 ? 6.714 20.868 -24.569 1.00 93.62 394 ALA A O 1
ATOM 3098 N N . GLN A 1 395 ? 4.945 19.630 -23.960 1.00 94.00 395 GLN A N 1
ATOM 3099 C CA . GLN A 1 395 ? 5.081 18.650 -25.047 1.00 94.00 395 GLN A CA 1
ATOM 3100 C C . GLN A 1 395 ? 4.853 19.258 -26.438 1.00 94.00 395 GLN A C 1
ATOM 3102 O O . GLN A 1 395 ? 5.500 18.833 -27.392 1.00 94.00 395 GLN A O 1
ATOM 3107 N N . MET A 1 396 ? 3.968 20.254 -26.558 1.00 94.56 396 MET A N 1
ATOM 3108 C CA . MET A 1 396 ? 3.733 20.994 -27.806 1.00 94.56 396 MET A CA 1
ATOM 3109 C C . MET A 1 396 ? 4.836 22.021 -28.121 1.00 94.56 396 MET A C 1
ATOM 3111 O O . MET A 1 396 ? 4.795 22.664 -29.167 1.00 94.56 396 MET A O 1
ATOM 3115 N N . GLY A 1 397 ? 5.833 22.179 -27.242 1.00 93.94 397 GLY A N 1
ATOM 3116 C CA . GLY A 1 397 ? 6.942 23.114 -27.432 1.00 93.94 397 GLY A CA 1
ATOM 3117 C C . GLY A 1 397 ? 6.587 24.576 -27.153 1.00 93.94 397 GLY A C 1
ATOM 3118 O O . GLY A 1 397 ? 7.340 25.466 -27.548 1.00 93.94 397 GLY A O 1
ATOM 3119 N N . MET A 1 398 ? 5.468 24.836 -26.471 1.00 85.94 398 MET A N 1
ATOM 3120 C CA . MET A 1 398 ? 5.114 26.176 -26.005 1.00 85.94 398 MET A CA 1
ATOM 3121 C C . MET A 1 398 ? 5.930 26.502 -24.751 1.00 85.94 398 MET A C 1
ATOM 3123 O O . MET A 1 398 ? 5.922 25.726 -23.793 1.00 85.94 398 MET A O 1
ATOM 3127 N N . LYS A 1 399 ? 6.676 27.609 -24.789 1.00 73.44 399 LYS A N 1
ATOM 3128 C CA . LYS A 1 399 ? 7.552 28.070 -23.705 1.00 73.44 399 LYS A CA 1
ATOM 3129 C C . LYS A 1 399 ? 6.994 29.304 -23.025 1.00 73.44 399 LYS A C 1
ATOM 3131 O O . LYS A 1 399 ? 6.513 30.189 -23.768 1.00 73.44 399 LYS A O 1
#